Protein AF-A0A812UUH9-F1 (afdb_monomer_lite)

Sequence (596 aa):
MGIGDELKTPVPPRFMVLMADWCNVFAGITLVISFSLIAGAFTFKWFKMEGTAHTVMQVTMCLEGVLWAVAAGFLTKINMIVNNAGLAVGQTIICFGGIFFAISGLYDGVPGKIISLHYVLAPDSNALFADACPYYGITCFMVATSMGLQGVWPLPKNKIVSPFWAVACFFIGAWTIGVIGLWGPTLMDGFVRYEDFEAPTDLYKQRTFAWAWIHIFQVIGAIFLTAGGIIFGVLEGNQGLMDGIFPFGGPSGEVESDDDYDSSDVWEAPAAGYFFQGERIISAVLEELRNRSVFESVDLLVFGGCSAGGRGALYNLDRVCSGLPAALRCRGFLDAAWWVRDEGALEQGAKEGLQLWGPSESLAPCLASAGQHAAHLCLFGPHFAPYVRTPFLVHEEQFDYFMLSKRGVQRPVILWSPEAWQLARDLQGQVKSTLPILSGRRDAAAYSATCTQHCFAESELFWRVRVQRRGPGFQSWSLEQLARSWLQETSPGPDLAGGVLIDDCFDPNCSSGCPFEPSPRDLLLFACLLLALLACCILLLLRRRWLLGRCRRRFRPERSPAPQMLGTSFGEADGLPPHAINSSNIDRTSLDQQEW

pLDDT: mean 78.4, std 19.82, range [24.52, 97.81]

Foldseek 3Di:
DDDDDDDFLQQQPPVLLVLLLVLLLLLLVLLLLLLVLLLCCQVVVVDHCDDPSVLSNLVSQLSSLVSQLSNLVSQLVNCVSNVNNLLNVLSNLSNLLSVLSNLLSVVVAQLLLLQAVQCLVDNDPSHDSSVNSNLSSLVSQLVSLVSQQVVCVPPDPPDCLDSNNLSVLSNQLSCLCNCQVHVVSHVVCYNDDLVNDPHSPPSCPRSSSVPSVSSVSSSVSSVSSSVSSVSSVVVVVVVVVCVVPDPDDDPDRPPPPVQLLPAFDDDPDQLVPHARQSLVVLVVVLVVVCPDPVVVPAQEDEQADFDSSLLSCLLCQQVSQVPDDPRRAYEYERFQNADDDDPFDLLVCLVVCCVRRPHHPSLVVLCVVDDPVCSSVCSHCLSVNVVDDAAYEYEHELQAQVNLVRVVQHDDQQPQDPVSLVSSQVSSVRVVVRLCVQFQPLRYAYAYDQANYTDDPPHPQQVWWWAWDDDDDTDIDGNVLLVVCSRVVHQSDPPCNGRYGYHPDRDHQPTTRHDDRQYPVNVVVVVVVVVVVVVVVVVVVVVVVVVVVVVVVVPDDDDDDDDDDDDDDDDDDDDDDDDDDDDDDDDDDDDDDDDD

Secondary structure (DSSP, 8-state):
----------PPPHHHHHHHHHHHHHHHHHHHHHHHHHIIIIIS-SS-S-THHHHHHHHHHHHHHHHHHHHHHHHHHHHHHTT-HHHHHHHHHHHHHHHHHHHHHHTT--GGG--SHHHHHS--SSS-HHHHHHHHHHHHHHHHHHHHHHHHTTS--S-SSSHHHHHHHHHHHHHIIIIIIIIHHHHHTTT--GGGSSSTT-GGGSHHHH-TTHHHHHHHHHHHHHHHHHHHHHHHHHHHHHTTT------------S----S----SS-BTTB---HHHHHHHHHHHHHTSGGGGG-SEEEEEEETHHHHHHHHHHHHHHHTS-TTSEEEEEEES------SSHHHHHHHHHHHHH---GGGHHHHHHS-GGGGGGGGSHHHHGGG--S-EEEE--TT-HHHHHHTT--S-GGG--HHHHHHHHHHHHHHHHHGGGGTT-SSEEEEE---S-S--TTSTHHHH-EEEE-SSS-EEEEHHHHHHHHHHT--S-TT-TT-EEE----STT-SBT------HHHHHHHHHHHHHHHHHHHHHHHHHHHHHHHHHHH-PPP-PPPPP--------------------------------

Radius of gyration: 36.47 Å; chains: 1; bounding box: 110×67×113 Å

Structure (mmCIF, N/CA/C/O backbone):
data_AF-A0A812UUH9-F1
#
_entry.id   AF-A0A812UUH9-F1
#
loop_
_atom_site.group_PDB
_atom_site.id
_atom_site.type_symbol
_atom_site.label_atom_id
_atom_site.label_alt_id
_atom_site.label_comp_id
_atom_site.label_asym_id
_atom_site.label_entity_id
_atom_site.label_seq_id
_atom_site.pdbx_PDB_ins_code
_atom_site.Cartn_x
_atom_site.Cartn_y
_atom_site.Cartn_z
_atom_site.occupancy
_atom_site.B_iso_or_equiv
_atom_site.auth_seq_id
_atom_site.auth_comp_id
_atom_site.auth_asym_id
_atom_site.auth_atom_id
_atom_site.pdbx_PDB_model_num
ATOM 1 N N . MET A 1 1 ? -36.337 13.481 -7.224 1.00 36.19 1 MET A N 1
ATOM 2 C CA . MET A 1 1 ? -35.157 13.120 -8.038 1.00 36.19 1 MET A CA 1
ATOM 3 C C . MET A 1 1 ? -34.371 12.129 -7.205 1.00 36.19 1 MET A C 1
ATOM 5 O O . MET A 1 1 ? -34.094 12.459 -6.063 1.00 36.19 1 MET A O 1
ATOM 9 N N . GLY A 1 2 ? -34.200 10.901 -7.701 1.00 33.72 2 GLY A N 1
ATOM 10 C CA . GLY A 1 2 ? -33.701 9.761 -6.922 1.00 33.72 2 GLY A CA 1
ATOM 11 C C . GLY A 1 2 ? -32.280 9.977 -6.403 1.00 33.72 2 GLY A C 1
ATOM 12 O O . GLY A 1 2 ? -31.429 10.470 -7.139 1.00 33.72 2 GLY A O 1
ATOM 13 N N . ILE A 1 3 ? -32.075 9.634 -5.134 1.00 36.91 3 ILE A N 1
ATOM 14 C CA . ILE A 1 3 ? -30.812 9.693 -4.398 1.00 36.91 3 ILE A CA 1
ATOM 15 C C . ILE A 1 3 ? -30.376 8.247 -4.142 1.00 36.91 3 ILE A C 1
ATOM 17 O O . ILE A 1 3 ? -31.191 7.466 -3.659 1.00 36.91 3 ILE A O 1
ATOM 21 N N . GLY A 1 4 ? -29.104 7.948 -4.428 1.00 39.75 4 GLY A N 1
ATOM 22 C CA . GLY A 1 4 ? -28.317 6.965 -3.678 1.00 39.75 4 GLY A CA 1
ATOM 23 C C . GLY A 1 4 ? -28.230 5.545 -4.236 1.00 39.75 4 GLY A C 1
ATOM 24 O O . GLY A 1 4 ? -28.725 4.630 -3.598 1.00 39.75 4 GLY A O 1
ATOM 25 N N . ASP A 1 5 ? -27.535 5.349 -5.362 1.00 36.97 5 ASP A N 1
ATOM 26 C CA . ASP A 1 5 ? -26.812 4.087 -5.576 1.00 36.97 5 ASP A CA 1
ATOM 27 C C . ASP A 1 5 ? -25.438 4.234 -4.904 1.00 36.97 5 ASP A C 1
ATOM 29 O O . ASP A 1 5 ? -24.616 5.064 -5.307 1.00 36.97 5 ASP A O 1
ATOM 33 N N . GLU A 1 6 ? -25.221 3.465 -3.844 1.00 43.78 6 GLU A N 1
ATOM 34 C CA . GLU A 1 6 ? -23.972 3.364 -3.097 1.00 43.78 6 GLU A CA 1
ATOM 35 C C . GLU A 1 6 ? -22.823 2.883 -3.996 1.00 43.78 6 GLU A C 1
ATOM 37 O O . GLU A 1 6 ? -22.907 1.852 -4.675 1.00 43.78 6 GLU A O 1
ATOM 42 N N . LEU A 1 7 ? -21.730 3.646 -4.040 1.00 41.16 7 LEU A N 1
ATOM 43 C CA . LEU A 1 7 ? -20.604 3.375 -4.928 1.00 41.16 7 LEU A CA 1
ATOM 44 C C . LEU A 1 7 ? -19.703 2.292 -4.309 1.00 41.16 7 LEU A C 1
ATOM 46 O O . LEU A 1 7 ? -18.676 2.605 -3.715 1.00 41.16 7 LEU A O 1
ATOM 50 N N . LYS A 1 8 ? -20.083 1.013 -4.459 1.00 43.22 8 LYS A N 1
ATOM 51 C CA . LYS A 1 8 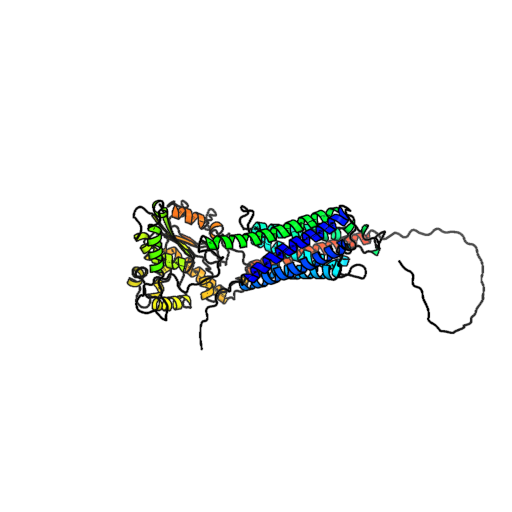? -19.226 -0.144 -4.127 1.00 43.22 8 LYS A CA 1
ATOM 52 C C . LYS A 1 8 ? -17.794 0.106 -4.596 1.00 43.22 8 LYS A C 1
ATOM 54 O O . LYS A 1 8 ? -17.592 0.407 -5.778 1.00 43.22 8 LYS A O 1
ATOM 59 N N . THR A 1 9 ? -16.813 -0.068 -3.705 1.00 47.31 9 THR A N 1
ATOM 60 C CA . THR A 1 9 ? -15.400 -0.013 -4.096 1.00 47.31 9 THR A CA 1
ATOM 61 C C . THR A 1 9 ? -15.182 -1.009 -5.237 1.00 47.31 9 THR A C 1
ATOM 63 O O . THR A 1 9 ? -15.476 -2.202 -5.099 1.00 47.31 9 THR A O 1
ATOM 66 N N . PRO A 1 10 ? -14.792 -0.541 -6.433 1.00 65.38 10 PRO A N 1
ATOM 67 C CA . PRO A 1 10 ? -14.793 -1.409 -7.591 1.00 65.38 10 PRO A CA 1
ATOM 68 C C . PRO A 1 10 ? -13.670 -2.433 -7.416 1.00 65.38 10 PRO A C 1
ATOM 70 O O . PRO A 1 10 ? -12.492 -2.095 -7.356 1.00 65.38 10 PRO A O 1
ATOM 73 N N . VAL A 1 11 ? -14.043 -3.706 -7.305 1.00 76.75 11 VAL A N 1
ATOM 74 C CA . VAL A 1 11 ? -13.085 -4.811 -7.261 1.00 76.75 11 VAL A CA 1
ATOM 75 C C . VAL A 1 11 ? -12.618 -5.075 -8.694 1.00 76.75 11 VAL A C 1
ATOM 77 O O . VAL A 1 11 ? -13.457 -5.262 -9.585 1.00 76.75 11 VAL A O 1
ATOM 80 N N . PRO A 1 12 ? -11.304 -5.081 -8.969 1.00 73.56 12 PRO A N 1
ATOM 81 C CA . PRO A 1 12 ? -10.810 -5.379 -10.302 1.00 73.56 12 PRO A CA 1
ATOM 82 C C . PRO A 1 12 ? -11.237 -6.799 -10.713 1.00 73.56 12 PRO A C 1
ATOM 84 O O . PRO A 1 12 ? -11.093 -7.741 -9.931 1.00 73.56 12 PRO A O 1
ATOM 87 N N . PRO A 1 13 ? -11.750 -6.992 -11.940 1.00 81.00 13 PRO A N 1
ATOM 88 C CA . PRO A 1 13 ? -12.108 -8.315 -12.428 1.00 81.00 13 PRO A CA 1
ATOM 89 C C . PRO A 1 13 ? -10.926 -9.286 -12.331 1.00 81.00 13 PRO A C 1
ATOM 91 O O . PRO A 1 13 ? -9.847 -9.007 -12.855 1.00 81.00 13 PRO A O 1
ATOM 94 N N . ARG A 1 14 ? -11.146 -10.464 -11.734 1.00 78.75 14 ARG A N 1
ATOM 95 C CA . ARG A 1 14 ? -10.110 -11.495 -11.530 1.00 78.75 14 ARG A CA 1
ATOM 96 C C . ARG A 1 14 ? -9.357 -11.859 -12.812 1.00 78.75 14 ARG A C 1
ATOM 98 O O . ARG A 1 14 ? -8.158 -12.110 -12.776 1.00 78.75 14 ARG A O 1
ATOM 105 N N . PHE A 1 15 ? -10.039 -11.847 -13.960 1.00 83.38 15 PHE A N 1
ATOM 106 C CA . PHE A 1 15 ? -9.393 -12.127 -15.242 1.00 83.38 15 PHE A CA 1
ATOM 107 C C . PHE A 1 15 ? -8.282 -11.115 -15.568 1.00 83.38 15 PHE A C 1
ATOM 109 O O . PHE A 1 15 ? -7.284 -11.502 -16.160 1.00 83.38 15 PHE A O 1
ATOM 116 N N . MET A 1 16 ? -8.430 -9.840 -15.187 1.00 81.25 16 MET A N 1
ATOM 117 C CA . MET A 1 16 ? -7.429 -8.807 -15.468 1.00 81.25 16 MET A CA 1
ATOM 118 C C . MET A 1 16 ? -6.161 -9.033 -14.653 1.00 81.25 16 MET A C 1
ATOM 120 O O . MET A 1 16 ? -5.066 -8.890 -15.190 1.00 81.25 16 MET A O 1
ATOM 124 N N . VAL A 1 17 ? -6.321 -9.405 -13.380 1.00 80.81 17 VAL A N 1
ATOM 125 C CA . VAL A 1 17 ? -5.208 -9.736 -12.479 1.00 80.81 17 VAL A CA 1
ATOM 126 C C . VAL A 1 17 ? -4.455 -10.947 -13.029 1.00 80.81 17 VAL A C 1
ATOM 128 O O . VAL A 1 17 ? -3.261 -10.864 -13.296 1.00 80.81 17 VAL A O 1
ATOM 131 N N . LEU A 1 18 ? -5.182 -12.021 -13.359 1.00 80.06 18 LEU A N 1
ATOM 132 C CA . LEU A 1 18 ? -4.592 -13.224 -13.950 1.00 80.06 18 LEU A CA 1
ATOM 133 C C . LEU A 1 18 ? -3.875 -12.934 -15.276 1.00 80.06 18 LEU A C 1
ATOM 135 O O . LEU A 1 18 ? -2.783 -13.445 -15.506 1.00 80.06 18 LEU A O 1
ATOM 139 N N . MET A 1 19 ? -4.464 -12.122 -16.159 1.00 82.44 19 MET A N 1
ATOM 140 C CA . MET A 1 19 ? -3.816 -11.750 -17.421 1.00 82.44 19 MET A CA 1
ATOM 141 C C . MET A 1 19 ? -2.539 -10.949 -17.198 1.00 82.44 19 MET A C 1
ATOM 143 O O . MET A 1 19 ? -1.549 -11.223 -17.873 1.00 82.44 19 MET A O 1
ATOM 147 N N . ALA A 1 20 ? -2.532 -10.012 -16.250 1.00 85.62 20 ALA A N 1
ATOM 148 C CA . ALA A 1 20 ? -1.326 -9.278 -15.899 1.00 85.62 20 ALA A CA 1
ATOM 149 C C . ALA A 1 20 ? -0.206 -10.207 -15.411 1.00 85.62 20 ALA A C 1
ATOM 151 O O . ALA A 1 20 ? 0.911 -10.143 -15.927 1.00 85.62 20 ALA A O 1
ATOM 152 N N . ASP A 1 21 ? -0.509 -11.106 -14.477 1.00 86.38 21 ASP A N 1
ATOM 153 C CA . ASP A 1 21 ? 0.489 -11.994 -13.878 1.00 86.38 21 ASP A CA 1
ATOM 154 C C . ASP A 1 21 ? 1.069 -12.978 -14.893 1.00 86.38 21 ASP A C 1
ATOM 156 O O . ASP A 1 21 ? 2.290 -13.093 -15.029 1.00 86.38 21 ASP A O 1
ATOM 160 N N . TRP A 1 22 ? 0.210 -13.642 -15.672 1.00 85.88 22 TRP A N 1
ATOM 161 C CA . TRP A 1 22 ? 0.665 -14.575 -16.701 1.00 85.88 22 TRP A CA 1
ATOM 162 C C . TRP A 1 22 ? 1.469 -13.871 -17.791 1.00 85.88 22 TRP A C 1
ATOM 164 O O . TRP A 1 22 ? 2.508 -14.386 -18.203 1.00 85.88 22 TRP A O 1
ATOM 174 N N . CYS A 1 23 ? 1.044 -12.682 -18.228 1.00 88.06 23 CYS A N 1
ATOM 175 C CA . CYS A 1 23 ? 1.803 -11.920 -19.216 1.00 88.06 23 CYS A CA 1
ATOM 176 C C . CYS A 1 23 ? 3.183 -11.512 -18.679 1.00 88.06 23 CYS A C 1
ATOM 178 O O . CYS A 1 23 ? 4.159 -11.664 -19.406 1.00 88.06 23 CYS A O 1
ATOM 180 N N . ASN A 1 24 ? 3.304 -11.094 -17.412 1.00 90.25 24 ASN A N 1
ATOM 181 C CA . ASN A 1 24 ? 4.601 -10.790 -16.790 1.00 90.25 24 ASN A CA 1
ATOM 182 C C . ASN A 1 24 ? 5.532 -12.015 -16.749 1.00 90.25 24 ASN A C 1
ATOM 184 O O . ASN A 1 24 ? 6.719 -11.909 -17.063 1.00 90.25 24 ASN A O 1
ATOM 188 N N . VAL A 1 25 ? 5.003 -13.188 -16.382 1.00 90.81 25 VAL A N 1
ATOM 189 C CA . VAL A 1 25 ? 5.778 -14.441 -16.344 1.00 90.81 25 VAL A CA 1
ATOM 190 C C . VAL A 1 25 ? 6.250 -14.832 -17.742 1.00 90.81 25 VAL A C 1
ATOM 192 O O . VAL A 1 25 ? 7.438 -15.096 -17.940 1.00 90.81 25 VAL A O 1
ATOM 195 N N . PHE A 1 26 ? 5.345 -14.846 -18.723 1.00 90.50 26 PHE A N 1
ATOM 196 C CA . PHE A 1 26 ? 5.699 -15.207 -20.093 1.00 90.50 26 PHE A CA 1
ATOM 197 C C . PHE A 1 26 ? 6.666 -14.203 -20.719 1.00 90.50 26 PHE A C 1
ATOM 199 O O . PHE A 1 26 ? 7.601 -14.641 -21.384 1.00 90.50 26 PHE A O 1
ATOM 206 N N . ALA A 1 27 ? 6.508 -12.903 -20.447 1.00 93.00 27 ALA A N 1
ATOM 207 C CA . ALA A 1 27 ? 7.433 -11.871 -20.904 1.00 93.00 27 ALA A CA 1
ATOM 208 C C . ALA A 1 27 ? 8.857 -12.127 -20.386 1.00 93.00 27 ALA A C 1
ATOM 210 O O . ALA A 1 27 ? 9.817 -12.118 -21.158 1.00 93.00 27 ALA A O 1
ATOM 211 N N . GLY A 1 28 ? 8.992 -12.446 -19.094 1.00 92.62 28 GLY A N 1
ATOM 212 C CA . GLY A 1 28 ? 10.273 -12.831 -18.502 1.00 92.62 28 GLY A CA 1
ATOM 213 C C . GLY A 1 28 ? 10.890 -14.061 -19.176 1.00 92.62 28 GLY A C 1
ATOM 214 O O . GLY A 1 28 ? 12.058 -14.033 -19.563 1.00 92.62 28 GLY A O 1
ATOM 215 N N . ILE A 1 29 ? 10.103 -15.120 -19.394 1.00 93.00 29 ILE A N 1
ATOM 216 C CA . ILE A 1 29 ? 10.577 -16.349 -20.054 1.00 93.00 29 ILE A CA 1
ATOM 217 C C . ILE A 1 29 ? 11.065 -16.058 -21.478 1.00 93.00 29 ILE A C 1
ATOM 219 O O . ILE A 1 29 ? 12.148 -16.508 -21.861 1.00 93.00 29 ILE A O 1
ATOM 223 N N . THR A 1 30 ? 10.299 -15.297 -22.264 1.00 93.81 30 THR A N 1
ATOM 224 C CA . THR A 1 30 ? 10.694 -14.928 -23.629 1.00 93.81 30 THR A CA 1
ATOM 225 C C . THR A 1 30 ? 11.969 -14.092 -23.639 1.00 93.81 30 THR A C 1
ATOM 227 O O . THR A 1 30 ? 12.842 -14.351 -24.466 1.00 93.81 30 THR A O 1
ATOM 230 N N . LEU A 1 31 ? 12.141 -13.185 -22.672 1.00 95.50 31 LEU A N 1
ATOM 231 C CA . LEU A 1 31 ? 13.362 -12.395 -22.534 1.00 95.50 31 LEU A CA 1
ATOM 232 C C . LEU A 1 31 ? 14.582 -13.268 -22.218 1.00 95.50 31 LEU A C 1
ATOM 234 O O . LEU A 1 31 ? 15.652 -13.095 -22.806 1.00 95.50 31 LEU A O 1
ATOM 238 N N . VAL A 1 32 ? 14.427 -14.231 -21.300 1.00 97.19 32 VAL A N 1
ATOM 239 C CA . VAL A 1 32 ? 15.493 -15.182 -20.948 1.00 97.19 32 VAL A CA 1
ATOM 240 C C . VAL A 1 32 ? 15.930 -15.966 -22.181 1.00 97.19 32 VAL A C 1
ATOM 242 O O . VAL A 1 32 ? 17.132 -16.129 -22.391 1.00 97.19 32 VAL A O 1
ATOM 245 N N . ILE A 1 33 ? 14.989 -16.411 -23.020 1.00 94.06 33 ILE A N 1
ATOM 246 C CA . ILE A 1 33 ? 15.302 -17.102 -24.279 1.00 94.06 33 ILE A CA 1
ATOM 247 C C . ILE A 1 33 ? 16.088 -16.172 -25.212 1.00 94.06 33 ILE A C 1
ATOM 249 O O . ILE A 1 33 ? 17.176 -16.547 -25.655 1.00 94.06 33 ILE A O 1
ATOM 253 N N . SER A 1 34 ? 15.597 -14.951 -25.456 1.00 94.00 34 SER A N 1
ATOM 254 C CA . SER A 1 34 ? 16.250 -13.974 -26.337 1.00 94.00 34 SER A CA 1
ATOM 255 C C . SER A 1 34 ? 17.689 -13.680 -25.910 1.00 94.00 34 SER A C 1
ATOM 257 O O . SER A 1 34 ? 18.620 -13.792 -26.710 1.00 94.00 34 SER A O 1
ATOM 259 N N . PHE A 1 35 ? 17.906 -13.350 -24.633 1.00 95.44 35 PHE A N 1
ATOM 260 C CA . PHE A 1 35 ? 19.244 -13.040 -24.133 1.00 95.44 35 PHE A CA 1
ATOM 261 C C . PHE A 1 35 ? 20.148 -14.263 -24.036 1.00 95.44 35 PHE A C 1
ATOM 263 O O . PHE A 1 35 ? 21.354 -14.129 -24.234 1.00 95.44 35 PHE A O 1
ATOM 270 N N . SER A 1 36 ? 19.601 -15.458 -23.804 1.00 96.00 36 SER A N 1
ATOM 271 C CA . SER A 1 36 ? 20.396 -16.690 -23.846 1.00 96.00 36 SER A CA 1
ATOM 272 C C . SER A 1 36 ? 20.896 -16.972 -25.259 1.00 96.00 36 SER A C 1
ATOM 274 O O . SER A 1 36 ? 22.042 -17.386 -25.425 1.00 96.00 36 SER A O 1
ATOM 276 N N . LEU A 1 37 ? 20.080 -16.698 -26.284 1.00 94.19 37 LEU A N 1
ATOM 277 C CA . LEU A 1 37 ? 20.512 -16.813 -27.675 1.00 94.19 37 LEU A CA 1
ATOM 278 C C . LEU A 1 37 ? 21.611 -15.797 -28.002 1.00 94.19 37 LEU A C 1
ATOM 280 O O . LEU A 1 37 ? 22.623 -16.158 -28.604 1.00 94.19 37 LEU A O 1
ATOM 284 N N . ILE A 1 38 ? 21.448 -14.548 -27.558 1.00 91.38 38 ILE A N 1
ATOM 285 C CA . ILE A 1 38 ? 22.451 -13.486 -27.730 1.00 91.38 38 ILE A CA 1
ATOM 286 C C . ILE A 1 38 ? 23.765 -13.867 -27.032 1.00 91.38 38 ILE A C 1
ATOM 288 O O . ILE A 1 38 ? 24.822 -13.836 -27.659 1.00 91.38 38 ILE A O 1
ATOM 292 N N . ALA A 1 39 ? 23.721 -14.306 -25.774 1.00 93.50 39 ALA A N 1
ATOM 293 C CA . ALA A 1 39 ? 24.910 -14.751 -25.050 1.00 93.50 39 ALA A CA 1
ATOM 294 C C . ALA A 1 39 ? 25.561 -15.982 -25.710 1.00 93.50 39 ALA A C 1
ATOM 296 O O . ALA A 1 39 ? 26.781 -16.040 -25.867 1.00 93.50 39 ALA A O 1
ATOM 297 N N . GLY A 1 40 ? 24.759 -16.951 -26.158 1.00 93.25 40 GLY A N 1
ATOM 298 C CA . GLY A 1 40 ? 25.234 -18.125 -26.892 1.00 93.25 40 GLY A CA 1
ATOM 299 C C . GLY A 1 40 ? 25.998 -17.752 -28.163 1.00 93.25 40 GLY A C 1
ATOM 300 O O . GLY A 1 40 ? 27.084 -18.282 -28.402 1.00 93.25 40 GLY A O 1
ATOM 301 N N . ALA A 1 41 ? 25.474 -16.803 -28.941 1.00 90.06 41 ALA A N 1
ATOM 302 C CA . ALA A 1 41 ? 26.087 -16.371 -30.191 1.00 90.06 41 ALA A CA 1
ATOM 303 C C . ALA A 1 41 ? 27.324 -15.484 -29.984 1.00 90.06 41 ALA A C 1
ATOM 305 O O . ALA A 1 41 ? 28.379 -15.742 -30.562 1.00 90.06 41 ALA A O 1
ATOM 306 N N . PHE A 1 42 ? 27.216 -14.446 -29.152 1.00 87.94 42 PHE A N 1
ATOM 307 C CA . PHE A 1 42 ? 28.249 -13.413 -29.048 1.00 87.94 42 PHE A CA 1
ATOM 308 C C . PHE A 1 42 ? 29.267 -13.691 -27.936 1.00 87.94 42 PHE A C 1
ATOM 310 O O . PHE A 1 42 ? 30.463 -13.479 -28.141 1.00 87.94 42 PHE A O 1
ATOM 317 N N . THR A 1 43 ? 28.837 -14.209 -26.780 1.00 90.69 43 THR A N 1
ATOM 318 C CA . THR A 1 43 ? 29.729 -14.509 -25.644 1.00 90.69 43 THR A CA 1
ATOM 319 C C . THR A 1 43 ? 30.427 -15.843 -25.810 1.00 90.69 43 THR A C 1
ATOM 321 O O . THR A 1 43 ? 31.653 -15.921 -25.737 1.00 90.69 43 THR A O 1
ATOM 324 N N . PHE A 1 44 ? 29.648 -16.900 -26.025 1.00 92.31 44 PHE A N 1
ATOM 325 C CA . PHE A 1 44 ? 30.170 -18.262 -26.024 1.00 92.31 44 PHE A CA 1
ATOM 326 C C . PHE A 1 44 ? 30.516 -18.781 -27.419 1.00 92.31 44 PHE A C 1
ATOM 328 O O . PHE A 1 44 ? 31.188 -19.806 -27.533 1.00 92.31 44 PHE A O 1
ATOM 335 N N . LYS A 1 45 ? 30.094 -18.067 -28.472 1.00 91.38 45 LYS A N 1
ATOM 336 C CA . LYS A 1 45 ? 30.316 -18.430 -29.879 1.00 91.38 45 LYS A CA 1
ATOM 337 C C . LYS A 1 45 ? 29.849 -19.852 -30.205 1.00 91.38 45 LYS A C 1
ATOM 339 O O . LYS A 1 45 ? 30.469 -20.545 -31.007 1.00 91.38 45 LYS A O 1
ATOM 344 N N . TRP A 1 46 ? 28.763 -20.293 -29.572 1.00 94.38 46 TRP A N 1
ATOM 345 C CA . TRP A 1 46 ? 28.181 -21.620 -29.788 1.00 94.38 46 TRP A CA 1
ATOM 346 C C . TRP A 1 46 ? 27.577 -21.765 -31.186 1.00 94.38 46 TRP A C 1
ATOM 348 O O . TRP A 1 46 ? 27.598 -22.852 -31.756 1.00 94.38 46 TRP A O 1
ATOM 358 N N . PHE A 1 47 ? 27.049 -20.675 -31.741 1.00 93.31 47 PHE A N 1
ATOM 359 C CA . PHE A 1 47 ? 26.454 -20.614 -33.074 1.00 93.31 47 PHE A CA 1
ATOM 360 C C . PHE A 1 47 ? 26.527 -19.183 -33.624 1.00 93.31 47 PHE A C 1
ATOM 362 O O . PHE A 1 47 ? 26.814 -18.238 -32.890 1.00 93.31 47 PHE A O 1
ATOM 369 N N . LYS A 1 48 ? 26.272 -19.014 -34.924 1.00 89.75 48 LYS A N 1
ATOM 370 C CA . LYS A 1 48 ? 26.142 -17.691 -35.551 1.00 89.75 48 LYS A CA 1
ATOM 371 C C . LYS A 1 48 ? 24.708 -17.185 -35.423 1.00 89.75 48 LYS A C 1
ATOM 373 O O . LYS A 1 48 ? 23.774 -17.974 -35.555 1.00 89.75 48 LYS A O 1
ATOM 378 N N . MET A 1 49 ? 24.534 -15.883 -35.197 1.00 87.88 49 MET A N 1
ATOM 379 C CA . MET A 1 49 ? 23.214 -15.249 -35.101 1.00 87.88 49 MET A CA 1
ATOM 380 C C . MET A 1 49 ? 22.610 -15.018 -36.497 1.00 87.88 49 MET A C 1
ATOM 382 O O . MET A 1 49 ? 22.475 -13.890 -36.953 1.00 87.88 49 MET A O 1
ATOM 386 N N . GLU A 1 50 ? 22.287 -16.107 -37.193 1.00 88.50 50 GLU A N 1
ATOM 387 C CA . GLU A 1 50 ? 21.752 -16.111 -38.559 1.00 88.50 50 GLU A CA 1
ATOM 388 C C . GLU A 1 50 ? 20.606 -17.133 -38.679 1.00 88.50 50 GLU A C 1
ATOM 390 O O . GLU A 1 50 ? 20.474 -18.051 -37.861 1.00 88.50 50 GLU A O 1
ATOM 395 N N . GLY A 1 51 ? 19.762 -16.980 -39.704 1.00 92.50 51 GLY A N 1
ATOM 396 C CA . GLY A 1 51 ? 18.667 -17.910 -39.998 1.00 92.50 51 GLY A CA 1
ATOM 397 C C . GLY A 1 51 ? 17.714 -18.107 -38.814 1.00 92.50 51 GLY A C 1
ATOM 398 O O . GLY A 1 51 ? 17.238 -17.142 -38.220 1.00 92.50 51 GLY A O 1
ATOM 399 N N . THR A 1 52 ? 17.454 -19.365 -38.447 1.00 90.12 52 THR A N 1
ATOM 400 C CA . THR A 1 52 ? 16.487 -19.724 -37.397 1.00 90.12 52 THR A CA 1
ATOM 401 C C . THR A 1 52 ? 16.801 -19.087 -36.044 1.00 90.12 52 THR A C 1
ATOM 403 O O . THR A 1 52 ? 15.880 -18.656 -35.359 1.00 90.12 52 THR A O 1
ATOM 406 N N . ALA A 1 53 ? 18.076 -18.997 -35.647 1.00 88.38 53 ALA A N 1
ATOM 407 C CA . ALA A 1 53 ? 18.446 -18.421 -34.350 1.00 88.38 53 ALA A CA 1
ATOM 408 C C . ALA A 1 53 ? 18.087 -16.929 -34.273 1.00 88.38 53 ALA A C 1
ATOM 410 O O . ALA A 1 53 ? 17.530 -16.479 -33.272 1.00 88.38 53 ALA A O 1
ATOM 411 N N . HIS A 1 54 ? 18.341 -16.197 -35.361 1.00 87.44 54 HIS A N 1
ATOM 412 C CA . HIS A 1 54 ? 17.966 -14.793 -35.497 1.00 87.44 54 HIS A CA 1
ATOM 413 C C . HIS A 1 54 ? 16.446 -14.614 -35.457 1.00 87.44 54 HIS A C 1
ATOM 415 O O . HIS A 1 54 ? 15.939 -13.821 -34.670 1.00 87.44 54 HIS A O 1
ATOM 421 N N . THR A 1 55 ? 15.705 -15.408 -36.240 1.00 88.62 55 THR A N 1
ATOM 422 C CA . THR A 1 55 ? 14.236 -15.349 -36.266 1.00 88.62 55 THR A CA 1
ATOM 423 C C . THR A 1 55 ? 13.626 -15.647 -34.900 1.00 88.62 55 THR A C 1
ATOM 425 O O . THR A 1 55 ? 12.710 -14.946 -34.480 1.00 88.62 55 THR A O 1
ATOM 428 N N . VAL A 1 56 ? 14.129 -16.658 -34.182 1.00 88.75 56 VAL A N 1
ATOM 429 C CA . VAL A 1 56 ? 13.635 -16.979 -32.836 1.00 88.75 56 VAL A CA 1
ATOM 430 C C . VAL A 1 56 ? 13.893 -15.814 -31.889 1.00 88.75 56 VAL A C 1
ATOM 432 O O . VAL A 1 56 ? 12.953 -15.384 -31.233 1.00 88.75 56 VAL A O 1
ATOM 435 N N . MET A 1 57 ? 15.114 -15.269 -31.867 1.00 91.56 57 MET A N 1
ATOM 436 C CA . MET A 1 57 ? 15.467 -14.118 -31.031 1.00 91.56 57 MET A CA 1
ATOM 437 C C . MET A 1 57 ? 14.577 -12.902 -31.323 1.00 91.56 57 MET A C 1
ATOM 439 O O . MET A 1 57 ? 14.052 -12.287 -30.397 1.00 91.56 57 MET A O 1
ATOM 443 N N . GLN A 1 58 ? 14.342 -12.596 -32.600 1.00 88.69 58 GLN A N 1
ATOM 444 C CA . GLN A 1 58 ? 13.493 -11.484 -33.018 1.00 88.69 58 GLN A CA 1
ATOM 445 C C . GLN A 1 58 ? 12.037 -11.674 -32.565 1.00 88.69 58 GLN A C 1
ATOM 447 O O . GLN A 1 58 ? 11.427 -10.762 -32.002 1.00 88.69 58 GLN A O 1
ATOM 452 N N . VAL A 1 59 ? 11.480 -12.873 -32.771 1.00 87.06 59 VAL A N 1
ATOM 453 C CA . VAL A 1 59 ? 10.111 -13.206 -32.356 1.00 87.06 59 VAL A CA 1
ATOM 454 C C . VAL A 1 59 ? 9.976 -13.143 -30.838 1.00 87.06 59 VAL A C 1
ATOM 456 O O . VAL A 1 59 ? 9.001 -12.577 -30.349 1.00 87.06 59 VAL A O 1
ATOM 459 N N . THR A 1 60 ? 10.935 -13.680 -30.081 1.00 89.31 60 THR A N 1
ATOM 460 C CA . THR A 1 60 ? 10.874 -13.668 -28.615 1.00 89.31 60 THR A CA 1
ATOM 461 C C . THR A 1 60 ? 11.054 -12.263 -28.041 1.00 89.31 60 THR A C 1
ATOM 463 O O . THR A 1 60 ? 10.339 -11.924 -27.103 1.00 89.31 60 THR A O 1
ATOM 466 N N . MET A 1 61 ? 11.901 -11.415 -28.637 1.00 89.19 61 MET A N 1
ATOM 467 C CA . MET A 1 61 ? 12.023 -9.992 -28.275 1.00 89.19 61 MET A CA 1
ATOM 468 C C . MET A 1 61 ? 10.737 -9.204 -28.561 1.00 89.19 61 MET A C 1
ATOM 470 O O . MET A 1 61 ? 10.282 -8.414 -27.735 1.00 89.19 61 MET A O 1
ATOM 474 N N . CYS A 1 62 ? 10.111 -9.434 -29.720 1.00 91.50 62 CYS A N 1
ATOM 475 C CA . CYS A 1 62 ? 8.833 -8.807 -30.051 1.00 91.50 62 CYS A CA 1
ATOM 476 C C . CYS A 1 62 ? 7.724 -9.250 -29.086 1.00 91.50 62 CYS A C 1
ATOM 478 O O . CYS A 1 62 ? 6.967 -8.421 -28.577 1.00 91.50 62 CYS A O 1
ATOM 480 N N . LEU A 1 63 ? 7.615 -10.562 -28.858 1.00 88.88 63 LEU A N 1
ATOM 481 C CA . LEU A 1 63 ? 6.579 -11.160 -28.023 1.00 88.88 63 LEU A CA 1
ATOM 482 C C . LEU A 1 63 ? 6.685 -10.674 -26.579 1.00 88.88 63 LEU A C 1
ATOM 484 O O . LEU A 1 63 ? 5.676 -10.300 -25.989 1.00 88.88 63 LEU A O 1
ATOM 488 N N . GLU A 1 64 ? 7.898 -10.611 -26.041 1.00 94.12 64 GLU A N 1
ATOM 489 C CA . GLU A 1 64 ? 8.153 -10.032 -24.730 1.00 94.12 64 GLU A CA 1
ATOM 490 C C . GLU A 1 64 ? 7.606 -8.604 -24.616 1.00 94.12 64 GLU A C 1
ATOM 492 O O . GLU A 1 64 ? 6.878 -8.302 -23.671 1.00 94.12 64 GLU A O 1
ATOM 497 N N . GLY A 1 65 ? 7.964 -7.717 -25.552 1.00 91.50 65 GLY A N 1
ATOM 498 C CA . GLY A 1 65 ? 7.545 -6.317 -25.492 1.00 91.50 65 GLY A CA 1
ATOM 499 C C . GLY A 1 65 ? 6.023 -6.173 -25.487 1.00 91.50 65 GLY A C 1
ATOM 500 O O . GLY A 1 65 ? 5.464 -5.408 -24.697 1.00 91.50 65 GLY A O 1
ATOM 501 N N . VAL A 1 66 ? 5.340 -6.978 -26.308 1.00 92.00 66 VAL A N 1
ATOM 502 C CA . VAL A 1 66 ? 3.872 -7.047 -26.332 1.00 92.00 66 VAL A CA 1
ATOM 503 C C . VAL A 1 66 ? 3.322 -7.544 -24.996 1.00 92.00 66 VAL A C 1
ATOM 505 O O . VAL A 1 66 ? 2.407 -6.926 -24.454 1.00 92.00 66 VAL A O 1
ATOM 508 N N . LEU A 1 67 ? 3.876 -8.624 -24.441 1.00 92.88 67 LEU A N 1
ATOM 509 C CA . LEU A 1 67 ? 3.420 -9.194 -23.173 1.00 92.88 67 LEU A CA 1
ATOM 510 C C . LEU A 1 67 ? 3.604 -8.212 -22.009 1.00 92.88 67 LEU A C 1
ATOM 512 O O . LEU A 1 67 ? 2.674 -8.033 -21.224 1.00 92.88 67 LEU A O 1
ATOM 516 N N . TRP A 1 68 ? 4.735 -7.504 -21.939 1.00 95.19 68 TRP A N 1
ATOM 517 C CA . TRP A 1 68 ? 4.951 -6.439 -20.957 1.00 95.19 68 TRP A CA 1
ATOM 518 C C . TRP A 1 68 ? 3.956 -5.291 -21.105 1.00 95.19 68 TRP A C 1
ATOM 520 O O . TRP A 1 68 ? 3.413 -4.819 -20.107 1.00 95.19 68 TRP A O 1
ATOM 530 N N . ALA A 1 69 ? 3.692 -4.849 -22.338 1.00 93.94 69 ALA A N 1
ATOM 531 C CA . ALA A 1 69 ? 2.734 -3.780 -22.599 1.00 93.94 69 ALA A CA 1
ATOM 532 C C . ALA A 1 69 ? 1.313 -4.175 -22.171 1.00 93.94 69 ALA A C 1
ATOM 534 O O . ALA A 1 69 ? 0.620 -3.403 -21.507 1.00 93.94 69 ALA A O 1
ATOM 535 N N . VAL A 1 70 ? 0.893 -5.400 -22.500 1.00 90.88 70 VAL A N 1
ATOM 536 C CA . VAL A 1 70 ? -0.416 -5.941 -22.115 1.00 90.88 70 VAL A CA 1
ATOM 537 C C . VAL A 1 70 ? -0.524 -6.078 -20.598 1.00 90.88 70 VAL A C 1
ATOM 539 O O . VAL A 1 70 ? -1.499 -5.597 -20.015 1.00 90.88 70 VAL A O 1
ATOM 542 N N . ALA A 1 71 ? 0.479 -6.675 -19.948 1.00 91.06 71 ALA A N 1
ATOM 543 C CA . ALA A 1 71 ? 0.485 -6.859 -18.501 1.00 91.06 71 ALA A CA 1
ATOM 544 C C . ALA A 1 71 ? 0.367 -5.521 -17.766 1.00 91.06 71 ALA A C 1
ATOM 546 O O . ALA A 1 71 ? -0.508 -5.327 -16.921 1.00 91.06 71 ALA A O 1
ATOM 547 N N . ALA A 1 72 ? 1.212 -4.569 -18.150 1.00 92.62 72 ALA A N 1
ATOM 548 C CA . ALA A 1 72 ? 1.251 -3.247 -17.559 1.00 92.62 72 ALA A CA 1
ATOM 549 C C . ALA A 1 72 ? -0.024 -2.440 -17.851 1.00 92.62 72 ALA A C 1
ATOM 551 O O . ALA A 1 72 ? -0.509 -1.732 -16.975 1.00 92.62 72 ALA A O 1
ATOM 552 N N . GLY A 1 73 ? -0.629 -2.591 -19.034 1.00 91.38 73 GLY A N 1
ATOM 553 C CA . GLY A 1 73 ? -1.924 -1.988 -19.360 1.00 91.38 73 GLY A CA 1
ATOM 554 C C . GLY A 1 73 ? -3.056 -2.481 -18.451 1.00 91.38 73 GLY A C 1
ATOM 555 O O . GLY A 1 73 ? -3.832 -1.670 -17.933 1.00 91.38 73 GLY A O 1
ATOM 556 N N . PHE A 1 74 ? -3.120 -3.793 -18.191 1.00 89.56 74 PHE A N 1
ATOM 557 C CA . PHE A 1 74 ? -4.058 -4.349 -17.214 1.00 89.56 74 PHE A CA 1
ATOM 558 C C . PHE A 1 74 ? -3.770 -3.835 -15.803 1.00 89.56 74 PHE A C 1
ATOM 560 O O . PHE A 1 74 ? -4.695 -3.364 -15.141 1.00 89.56 74 PHE A O 1
ATOM 567 N N . LEU A 1 75 ? -2.507 -3.840 -15.363 1.00 89.25 75 LEU A N 1
ATOM 568 C CA . LEU A 1 75 ? -2.120 -3.334 -14.043 1.00 89.25 75 LEU A CA 1
ATOM 569 C C . LEU A 1 75 ? -2.411 -1.841 -13.878 1.00 89.25 75 LEU A C 1
ATOM 571 O O . LEU A 1 75 ? -2.841 -1.430 -12.804 1.00 89.25 75 LEU A O 1
ATOM 575 N N . THR A 1 76 ? -2.251 -1.019 -14.914 1.00 90.06 76 THR A N 1
ATOM 576 C CA . THR A 1 76 ? -2.673 0.387 -14.887 1.00 90.06 76 THR A CA 1
ATOM 577 C C . THR A 1 76 ? -4.165 0.487 -14.617 1.00 90.06 76 THR A C 1
ATOM 579 O O . THR A 1 76 ? -4.573 1.204 -13.706 1.00 90.06 76 THR A O 1
ATOM 582 N N . LYS A 1 77 ? -4.993 -0.254 -15.364 1.00 85.75 77 LYS A N 1
ATOM 583 C CA . LYS A 1 77 ? -6.447 -0.210 -15.180 1.00 85.75 77 LYS A CA 1
ATOM 584 C C . LYS A 1 77 ? -6.863 -0.742 -13.809 1.00 85.75 77 LYS A C 1
ATOM 586 O O . LYS A 1 77 ? -7.742 -0.147 -13.195 1.00 85.75 77 LYS A O 1
ATOM 591 N N . ILE A 1 78 ? -6.219 -1.801 -13.318 1.00 84.88 78 ILE A N 1
ATOM 592 C CA . ILE A 1 78 ? -6.410 -2.327 -11.958 1.00 84.88 78 ILE A CA 1
ATOM 593 C C . ILE A 1 78 ? -6.095 -1.240 -10.928 1.00 84.88 78 ILE A C 1
ATOM 595 O O . ILE A 1 78 ? -6.928 -0.949 -10.079 1.00 84.88 78 ILE A O 1
ATOM 599 N N . ASN A 1 79 ? -4.944 -0.575 -11.046 1.00 84.00 79 ASN A N 1
ATOM 600 C CA . ASN A 1 79 ? -4.551 0.494 -10.130 1.00 84.00 79 ASN A CA 1
ATOM 601 C C . ASN A 1 79 ? -5.474 1.719 -10.209 1.00 84.00 79 ASN A C 1
ATOM 603 O O . ASN A 1 79 ? -5.721 2.354 -9.192 1.00 84.00 79 ASN A O 1
ATOM 607 N N . MET A 1 80 ? -6.035 2.033 -11.380 1.00 82.81 80 MET A N 1
ATOM 608 C CA . MET A 1 80 ? -7.072 3.064 -11.508 1.00 82.81 80 MET A CA 1
ATOM 609 C C . MET A 1 80 ? -8.379 2.659 -10.824 1.00 82.81 80 MET A C 1
ATOM 611 O O . MET A 1 80 ? -9.025 3.505 -10.219 1.00 82.81 80 MET A O 1
ATOM 615 N N . ILE A 1 81 ? -8.770 1.386 -10.930 1.00 79.06 81 ILE A N 1
ATOM 616 C CA . ILE A 1 81 ? -9.959 0.836 -10.271 1.00 79.06 81 ILE A CA 1
ATOM 617 C C . ILE A 1 81 ? -9.813 0.963 -8.746 1.00 79.06 81 ILE A C 1
ATOM 619 O O . ILE A 1 81 ? -10.708 1.485 -8.094 1.00 79.06 81 ILE A O 1
ATOM 623 N N . VAL A 1 82 ? -8.654 0.607 -8.187 1.00 78.81 82 VAL A N 1
ATOM 624 C CA . VAL A 1 82 ? -8.392 0.720 -6.738 1.00 78.81 82 VAL A CA 1
ATOM 625 C C . VAL A 1 82 ? -7.927 2.118 -6.292 1.00 78.81 82 VAL A C 1
ATOM 627 O O . VAL A 1 82 ? -7.374 2.267 -5.207 1.00 78.81 82 VAL A O 1
ATOM 630 N N . ASN A 1 83 ? -8.102 3.150 -7.127 1.00 80.31 83 ASN A N 1
ATOM 631 C CA . ASN A 1 83 ? -7.707 4.539 -6.848 1.00 80.31 83 ASN A CA 1
ATOM 632 C C . ASN A 1 83 ? -6.228 4.740 -6.439 1.00 80.31 83 ASN A C 1
ATOM 634 O O . ASN A 1 83 ? -5.874 5.711 -5.769 1.00 80.31 83 ASN A O 1
ATOM 638 N N . ASN A 1 84 ? -5.321 3.872 -6.895 1.00 78.12 84 ASN A N 1
ATOM 639 C CA . ASN A 1 84 ? -3.883 3.983 -6.662 1.00 78.12 84 ASN A CA 1
ATOM 640 C C . ASN A 1 84 ? -3.178 4.675 -7.840 1.00 78.12 84 ASN A C 1
ATOM 642 O O . ASN A 1 84 ? -2.557 4.043 -8.699 1.00 78.12 84 ASN A O 1
ATOM 646 N N . ALA A 1 85 ? -3.261 6.006 -7.875 1.00 81.56 85 ALA A N 1
ATOM 647 C CA . ALA A 1 85 ? -2.693 6.810 -8.958 1.00 81.56 85 ALA A CA 1
ATOM 648 C C . ALA A 1 85 ? -1.169 6.635 -9.114 1.00 81.56 85 ALA A C 1
ATOM 650 O O . ALA A 1 85 ? -0.666 6.586 -10.236 1.00 81.56 85 ALA A O 1
ATOM 651 N N . GLY A 1 86 ? -0.429 6.504 -8.007 1.00 77.75 86 GLY A N 1
ATOM 652 C CA . GLY A 1 86 ? 1.030 6.357 -8.035 1.00 77.75 86 GLY A CA 1
ATOM 653 C C . GLY A 1 86 ? 1.476 5.076 -8.742 1.00 77.75 86 GLY A C 1
ATOM 654 O O . GLY A 1 86 ? 2.327 5.120 -9.635 1.00 77.75 86 GLY A O 1
ATOM 655 N N . LEU A 1 87 ? 0.856 3.943 -8.400 1.00 80.56 87 LEU A N 1
ATOM 656 C CA . LEU A 1 87 ? 1.125 2.678 -9.081 1.00 80.56 87 LEU A CA 1
ATOM 657 C C . LEU A 1 87 ? 0.562 2.667 -10.505 1.00 80.56 87 LEU A C 1
ATOM 659 O O . LEU A 1 87 ? 1.233 2.155 -11.397 1.00 80.56 87 LEU A O 1
ATOM 663 N N . ALA A 1 88 ? -0.594 3.288 -10.763 1.00 83.31 88 ALA A N 1
ATOM 664 C CA . ALA A 1 88 ? -1.138 3.404 -12.119 1.00 83.31 88 ALA A CA 1
ATOM 665 C C . ALA A 1 88 ? -0.172 4.138 -13.068 1.00 83.31 88 ALA A C 1
ATOM 667 O O . ALA A 1 88 ? 0.040 3.698 -14.199 1.00 83.31 88 ALA A O 1
ATOM 668 N N . VAL A 1 89 ? 0.469 5.217 -12.605 1.00 88.31 89 VAL A N 1
ATOM 669 C CA . VAL A 1 89 ? 1.506 5.924 -13.374 1.00 88.31 89 VAL A CA 1
ATOM 670 C C . VAL A 1 89 ? 2.721 5.026 -13.602 1.00 88.31 89 VAL A C 1
ATOM 672 O O . VAL A 1 89 ? 3.178 4.910 -14.738 1.00 88.31 89 VAL A O 1
ATOM 675 N N . GLY A 1 90 ? 3.213 4.348 -12.561 1.00 88.06 90 GLY A N 1
ATOM 676 C CA . GLY A 1 90 ? 4.345 3.423 -12.683 1.00 88.06 90 GLY A CA 1
ATOM 677 C C . GLY A 1 90 ? 4.101 2.321 -13.721 1.00 88.06 90 GLY A C 1
ATOM 678 O O . GLY A 1 90 ? 4.933 2.099 -14.596 1.00 88.06 90 GLY A O 1
ATOM 679 N N . GLN A 1 91 ? 2.927 1.690 -13.690 1.00 94.06 91 GLN A N 1
ATOM 680 C CA . GLN A 1 91 ? 2.544 0.653 -14.654 1.00 94.06 91 GLN A CA 1
ATOM 681 C C . GLN A 1 91 ? 2.344 1.226 -16.061 1.00 94.06 91 GLN A C 1
ATOM 683 O O . GLN A 1 91 ? 2.760 0.626 -17.045 1.00 94.06 91 GLN A O 1
ATOM 688 N N . THR A 1 92 ? 1.835 2.450 -16.188 1.00 92.44 92 THR A N 1
ATOM 689 C CA . THR A 1 92 ? 1.730 3.114 -17.497 1.00 92.44 92 THR A CA 1
ATOM 690 C C . THR A 1 92 ? 3.106 3.346 -18.123 1.00 92.44 92 THR A C 1
ATOM 692 O O . THR A 1 92 ? 3.280 3.138 -19.322 1.00 92.44 92 THR A O 1
ATOM 695 N N . ILE A 1 93 ? 4.107 3.712 -17.317 1.00 94.88 93 ILE A N 1
ATOM 696 C CA . ILE A 1 93 ? 5.493 3.844 -17.780 1.00 94.88 93 ILE A CA 1
ATOM 697 C C . ILE A 1 93 ? 6.024 2.490 -18.279 1.00 94.88 93 ILE A C 1
ATOM 699 O O . ILE A 1 93 ? 6.613 2.441 -19.358 1.00 94.88 93 ILE A O 1
ATOM 703 N N . ILE A 1 94 ? 5.776 1.389 -17.557 1.00 94.69 94 ILE A N 1
ATOM 704 C CA . ILE A 1 94 ? 6.144 0.027 -18.002 1.00 94.69 94 ILE A CA 1
ATOM 705 C C . ILE A 1 94 ? 5.448 -0.325 -19.319 1.00 94.69 94 ILE A C 1
ATOM 707 O O . ILE A 1 94 ? 6.087 -0.883 -20.208 1.00 94.69 94 ILE A O 1
ATOM 711 N N . CYS A 1 95 ? 4.178 0.052 -19.484 1.00 95.81 95 CYS A N 1
ATOM 712 C CA . CYS A 1 95 ? 3.421 -0.192 -20.710 1.00 95.81 95 CYS A CA 1
ATOM 713 C C . CYS A 1 95 ? 4.095 0.447 -21.933 1.00 95.81 95 CYS A C 1
ATOM 715 O O . CYS A 1 95 ? 4.354 -0.237 -22.924 1.00 95.81 95 CYS A O 1
ATOM 717 N N . PHE A 1 96 ? 4.485 1.724 -21.838 1.00 94.81 96 PHE A N 1
ATOM 718 C CA . PHE A 1 96 ? 5.286 2.372 -22.882 1.00 94.81 96 PHE A CA 1
ATOM 719 C C . PHE A 1 96 ? 6.634 1.681 -23.092 1.00 94.81 96 PHE A C 1
ATOM 721 O O . PHE A 1 96 ? 7.067 1.518 -24.233 1.00 94.81 96 PHE A O 1
ATOM 728 N N . GLY A 1 97 ? 7.270 1.225 -22.010 1.00 96.06 97 GLY A N 1
ATOM 729 C CA . GLY A 1 97 ? 8.502 0.451 -22.088 1.00 96.06 97 GLY A CA 1
ATOM 730 C C . GLY A 1 97 ? 8.352 -0.821 -22.933 1.00 96.06 97 GLY A C 1
ATOM 731 O O . GLY A 1 97 ? 9.159 -1.065 -23.829 1.00 96.06 97 GLY A O 1
ATOM 732 N N . GLY A 1 98 ? 7.277 -1.581 -22.705 1.00 94.94 98 GLY A N 1
ATOM 733 C CA . GLY A 1 98 ? 6.931 -2.771 -23.484 1.00 94.94 98 GLY A CA 1
ATOM 734 C C . GLY A 1 98 ? 6.678 -2.460 -24.961 1.00 94.94 98 GLY A C 1
ATOM 735 O O . GLY A 1 98 ? 7.187 -3.160 -25.835 1.00 94.94 98 GLY A O 1
ATOM 736 N N . ILE A 1 99 ? 5.981 -1.357 -25.261 1.00 94.62 99 ILE A N 1
ATOM 737 C CA . ILE A 1 99 ? 5.750 -0.908 -26.645 1.00 94.62 99 ILE A CA 1
ATOM 738 C C . ILE A 1 99 ? 7.077 -0.640 -27.366 1.00 94.62 99 ILE A C 1
ATOM 740 O O . ILE A 1 99 ? 7.241 -1.069 -28.508 1.00 94.62 99 ILE A O 1
ATOM 744 N N . PHE A 1 100 ? 8.044 0.017 -26.718 1.00 97.25 100 PHE A N 1
ATOM 745 C CA . PHE A 1 100 ? 9.361 0.226 -27.323 1.00 97.25 100 PHE A CA 1
ATOM 746 C C . PHE A 1 100 ? 10.078 -1.098 -27.610 1.00 97.25 100 PHE A C 1
ATOM 748 O O . PHE A 1 100 ? 10.593 -1.285 -28.713 1.00 97.25 100 PHE A O 1
ATOM 755 N N . PHE A 1 101 ? 10.068 -2.053 -26.678 1.00 95.38 101 PHE A N 1
ATOM 756 C CA . PHE A 1 101 ? 10.647 -3.376 -26.934 1.00 95.38 101 PHE A CA 1
ATOM 757 C C . PHE A 1 101 ? 9.950 -4.110 -28.090 1.00 95.38 101 PHE A C 1
ATOM 759 O O . PHE A 1 101 ? 10.625 -4.689 -28.941 1.00 95.38 101 PHE A O 1
ATOM 766 N N . ALA A 1 102 ? 8.622 -4.009 -28.195 1.00 92.94 102 ALA A N 1
ATOM 767 C CA . ALA A 1 102 ? 7.868 -4.593 -29.302 1.00 92.94 102 ALA A CA 1
ATOM 768 C C . ALA A 1 102 ? 8.255 -3.968 -30.652 1.00 92.94 102 ALA A C 1
ATOM 770 O O . ALA A 1 102 ? 8.478 -4.692 -31.619 1.00 92.94 102 ALA A O 1
ATOM 771 N N . ILE A 1 103 ? 8.396 -2.638 -30.718 1.00 93.12 103 ILE A N 1
ATOM 772 C CA . ILE A 1 103 ? 8.867 -1.929 -31.920 1.00 93.12 103 ILE A CA 1
ATOM 773 C C . ILE A 1 103 ? 10.275 -2.398 -32.299 1.00 93.12 103 ILE A C 1
ATOM 775 O O . ILE A 1 103 ? 10.524 -2.667 -33.473 1.00 93.12 103 ILE A O 1
ATOM 779 N N . SER A 1 104 ? 11.175 -2.552 -31.323 1.00 93.88 104 SER A N 1
ATOM 780 C CA . SER A 1 104 ? 12.511 -3.098 -31.578 1.00 93.88 104 SER A CA 1
ATOM 781 C C . SER A 1 104 ? 12.433 -4.490 -32.206 1.00 93.88 104 SER A C 1
ATOM 783 O O . SER A 1 104 ? 13.094 -4.733 -33.204 1.00 93.88 104 SER A O 1
ATOM 785 N N . GLY A 1 105 ? 11.606 -5.399 -31.683 1.00 89.06 105 GLY A N 1
ATOM 786 C CA . GLY A 1 105 ? 11.455 -6.735 -32.270 1.00 89.06 105 GLY A CA 1
ATOM 787 C C . GLY A 1 105 ? 10.835 -6.717 -33.675 1.00 89.06 105 GLY A C 1
ATOM 788 O O . GLY A 1 105 ? 11.328 -7.385 -34.584 1.00 89.06 105 GLY A O 1
ATOM 789 N N . LEU A 1 106 ? 9.781 -5.920 -33.883 1.00 90.19 106 LEU A N 1
ATOM 790 C CA . LEU A 1 106 ? 9.055 -5.835 -35.158 1.00 90.19 106 LEU A CA 1
ATOM 791 C C . LEU A 1 106 ? 9.907 -5.300 -36.312 1.00 90.19 106 LEU A C 1
ATOM 793 O O . LEU A 1 106 ? 9.757 -5.757 -37.442 1.00 90.19 106 LEU A O 1
ATOM 797 N N . TYR A 1 107 ? 10.780 -4.334 -36.031 1.00 89.81 107 TYR A N 1
ATOM 798 C CA . TYR A 1 107 ? 11.589 -3.648 -37.041 1.00 89.81 107 TYR A CA 1
ATOM 799 C C . TYR A 1 107 ? 13.058 -4.075 -37.031 1.00 89.81 107 TYR A C 1
ATOM 801 O O . TYR A 1 107 ? 13.903 -3.340 -37.535 1.00 89.81 107 TYR A O 1
ATOM 809 N N . ASP A 1 108 ? 13.350 -5.250 -36.467 1.00 88.94 108 ASP A N 1
ATOM 810 C CA . ASP A 1 108 ? 14.700 -5.825 -36.411 1.00 88.94 108 ASP A CA 1
ATOM 811 C C . ASP A 1 108 ? 15.737 -4.861 -35.804 1.00 88.94 108 ASP A C 1
ATOM 813 O O . ASP A 1 108 ? 16.838 -4.645 -36.311 1.00 88.94 108 ASP A O 1
ATOM 817 N N . GLY A 1 109 ? 15.326 -4.205 -34.719 1.00 88.81 109 GLY A N 1
ATOM 818 C CA . GLY A 1 109 ? 16.142 -3.277 -33.959 1.00 88.81 109 GLY A CA 1
ATOM 819 C C . GLY A 1 109 ? 17.314 -3.999 -33.307 1.00 88.81 109 GLY A C 1
ATOM 820 O O . GLY A 1 109 ? 17.139 -4.931 -32.520 1.00 88.81 109 GLY A O 1
ATOM 821 N N . VAL A 1 110 ? 18.518 -3.522 -33.597 1.00 89.44 110 VAL A N 1
ATOM 822 C CA . VAL A 1 110 ? 19.785 -4.034 -33.087 1.00 89.44 110 VAL A CA 1
ATOM 823 C C . VAL A 1 110 ? 20.366 -2.997 -32.124 1.00 89.44 110 VAL A C 1
ATOM 825 O O . VAL A 1 110 ? 21.090 -2.101 -32.564 1.00 89.44 110 VAL A O 1
ATOM 828 N N . PRO A 1 111 ? 20.122 -3.105 -30.802 1.00 89.06 111 PRO A N 1
ATOM 829 C CA . PRO A 1 111 ? 20.605 -2.110 -29.840 1.00 89.06 111 PRO A CA 1
ATOM 830 C C . PRO A 1 111 ? 22.123 -1.909 -29.859 1.00 89.06 111 PRO A C 1
ATOM 832 O O . PRO A 1 111 ? 22.606 -0.834 -29.526 1.00 89.06 111 PRO A O 1
ATOM 835 N N . GLY A 1 112 ? 22.896 -2.893 -30.320 1.00 85.12 112 GLY A N 1
ATOM 836 C CA . GLY A 1 112 ? 24.340 -2.736 -30.478 1.00 85.12 112 GLY A CA 1
ATOM 837 C C . GLY A 1 112 ? 24.774 -1.709 -31.540 1.00 85.12 112 GLY A C 1
ATOM 838 O O . GLY A 1 112 ? 25.927 -1.279 -31.497 1.00 85.12 112 GLY A O 1
ATOM 839 N N . LYS A 1 113 ? 23.877 -1.271 -32.444 1.00 86.50 113 LYS A N 1
ATOM 840 C CA . LYS A 1 113 ? 24.116 -0.128 -33.351 1.00 86.50 113 LYS A CA 1
ATOM 841 C C . LYS A 1 113 ? 24.137 1.220 -32.614 1.00 86.50 113 LYS A C 1
ATOM 843 O O . LYS A 1 113 ? 24.596 2.230 -33.137 1.00 86.50 113 LYS A O 1
ATOM 848 N N . ILE A 1 114 ? 23.676 1.257 -31.367 1.00 90.00 114 ILE A N 1
ATOM 849 C CA . ILE A 1 114 ? 23.692 2.453 -30.527 1.00 90.00 114 ILE A CA 1
ATOM 850 C C . ILE A 1 114 ? 25.025 2.539 -29.778 1.00 90.00 114 ILE A C 1
ATOM 852 O O . ILE A 1 114 ? 25.149 2.243 -28.588 1.00 90.00 114 ILE A O 1
ATOM 856 N N . ILE A 1 115 ? 26.056 2.960 -30.504 1.00 86.50 115 ILE A N 1
ATOM 857 C CA . ILE A 1 115 ? 27.428 3.031 -29.984 1.00 86.50 115 ILE A CA 1
ATOM 858 C C . ILE A 1 115 ? 27.670 4.219 -29.039 1.00 86.50 115 ILE A C 1
ATOM 860 O O . ILE A 1 115 ? 28.634 4.210 -28.284 1.00 86.50 115 ILE A O 1
ATOM 864 N N . SER A 1 116 ? 26.815 5.248 -29.052 1.00 88.44 116 SER A N 1
ATOM 865 C CA . SER A 1 116 ? 26.964 6.443 -28.208 1.00 88.44 116 SER A CA 1
ATOM 866 C C . SER A 1 116 ? 25.621 7.127 -27.924 1.00 88.44 116 SER A C 1
ATOM 868 O O . SER A 1 116 ? 24.606 6.827 -28.559 1.00 88.44 116 SER A O 1
ATOM 870 N N . LEU A 1 117 ? 25.602 8.088 -26.988 1.00 88.50 117 LEU A N 1
ATOM 871 C CA . LEU A 1 117 ? 24.401 8.871 -26.653 1.00 88.50 117 LEU A CA 1
ATOM 872 C C . LEU A 1 117 ? 23.831 9.635 -27.851 1.00 88.50 117 LEU A C 1
ATOM 874 O O . LEU A 1 117 ? 22.648 9.975 -27.849 1.00 88.50 117 LEU A O 1
ATOM 878 N N . HIS A 1 118 ? 24.658 9.923 -28.860 1.00 88.12 118 HIS A N 1
ATOM 879 C CA . HIS A 1 118 ? 24.217 10.630 -30.054 1.00 88.12 118 HIS A CA 1
ATOM 880 C C . HIS A 1 118 ? 23.065 9.891 -30.741 1.00 88.12 118 HIS A C 1
ATOM 882 O O . HIS A 1 118 ? 22.025 10.496 -30.991 1.00 88.12 118 HIS A O 1
ATOM 888 N N . TYR A 1 119 ? 23.223 8.583 -30.938 1.00 87.50 119 TYR A N 1
ATOM 889 C CA . TYR A 1 119 ? 22.275 7.738 -31.663 1.00 87.50 119 TYR A CA 1
ATOM 890 C C . TYR A 1 119 ? 21.013 7.409 -30.856 1.00 87.50 119 TYR A C 1
ATOM 892 O O . TYR A 1 119 ? 19.985 7.076 -31.434 1.00 87.50 119 TYR A O 1
ATOM 900 N N . VAL A 1 120 ? 21.048 7.582 -29.527 1.00 88.94 120 VAL A N 1
ATOM 901 C CA . VAL A 1 120 ? 19.836 7.537 -28.691 1.00 88.94 120 VAL A CA 1
ATOM 902 C C . VAL A 1 120 ? 19.012 8.817 -28.830 1.00 88.94 120 VAL A C 1
ATOM 904 O O . VAL A 1 120 ? 17.792 8.776 -28.744 1.00 88.94 120 VAL A O 1
ATOM 907 N N . LEU A 1 121 ? 19.648 9.979 -28.988 1.00 88.19 121 LEU A N 1
ATOM 908 C CA . LEU A 1 121 ? 18.946 11.271 -29.004 1.00 88.19 121 LEU A CA 1
ATOM 909 C C . LEU A 1 121 ? 18.551 11.720 -30.413 1.00 88.19 121 LEU A C 1
ATOM 911 O O . LEU A 1 121 ? 17.559 12.426 -30.577 1.00 88.19 121 LEU A O 1
ATOM 915 N N . ALA A 1 122 ? 19.342 11.341 -31.412 1.00 87.44 122 ALA A N 1
ATOM 916 C CA . ALA A 1 122 ? 19.151 11.698 -32.807 1.00 87.44 122 ALA A CA 1
ATOM 917 C C . ALA A 1 122 ? 19.562 10.514 -33.704 1.00 87.44 122 ALA A C 1
ATOM 919 O O . ALA A 1 122 ? 20.677 10.516 -34.226 1.00 87.44 122 ALA A O 1
ATOM 920 N N . PRO A 1 123 ? 18.683 9.503 -33.862 1.00 83.62 123 PRO A N 1
ATOM 921 C CA . PRO A 1 123 ? 18.887 8.412 -34.812 1.00 83.62 123 PRO A CA 1
ATOM 922 C C . PRO A 1 123 ? 19.109 8.956 -36.233 1.00 83.62 123 PRO A C 1
ATOM 924 O O . PRO A 1 123 ? 18.512 9.966 -36.617 1.00 83.62 123 PRO A O 1
ATOM 927 N N . ASP A 1 124 ? 19.948 8.287 -37.015 1.00 86.81 124 ASP A N 1
ATOM 928 C CA . ASP A 1 124 ? 20.315 8.679 -38.378 1.00 86.81 124 ASP A CA 1
ATOM 929 C C . ASP A 1 124 ? 20.317 7.460 -39.322 1.00 86.81 124 ASP A C 1
ATOM 931 O O . ASP A 1 124 ? 19.677 6.445 -39.052 1.00 86.81 124 ASP A O 1
ATOM 935 N N . SER A 1 125 ? 21.001 7.547 -40.466 1.00 85.44 125 SER A N 1
ATOM 936 C CA . SER A 1 125 ? 21.101 6.421 -41.404 1.00 85.44 125 SER A CA 1
ATOM 937 C C . SER A 1 125 ? 21.888 5.220 -40.863 1.00 85.44 125 SER A C 1
ATOM 939 O O . SER A 1 125 ? 21.743 4.129 -41.406 1.00 85.44 125 SER A O 1
ATOM 941 N N . ASN A 1 126 ? 22.722 5.404 -39.835 1.00 83.69 126 ASN A N 1
ATOM 942 C CA . ASN A 1 126 ? 23.558 4.351 -39.254 1.00 83.69 126 ASN A CA 1
ATOM 943 C C . ASN A 1 126 ? 22.866 3.630 -38.087 1.00 83.69 126 ASN A C 1
ATOM 945 O O . ASN A 1 126 ? 23.134 2.452 -37.849 1.00 83.69 126 ASN A O 1
ATOM 949 N N . ALA A 1 127 ? 21.962 4.316 -37.383 1.00 87.81 127 ALA A N 1
ATOM 950 C CA . ALA A 1 127 ? 21.139 3.733 -36.330 1.00 87.81 127 ALA A CA 1
ATOM 951 C C . ALA A 1 127 ? 19.691 4.209 -36.451 1.00 87.81 127 ALA A C 1
ATOM 953 O O . ALA A 1 127 ? 19.397 5.397 -36.312 1.00 87.81 127 ALA A O 1
ATOM 954 N N . LEU A 1 128 ? 18.782 3.266 -36.683 1.00 91.88 128 LEU A N 1
ATOM 955 C CA . LEU A 1 128 ? 17.357 3.514 -36.825 1.00 91.88 128 LEU A CA 1
ATOM 956 C C . LEU A 1 128 ? 16.703 3.731 -35.458 1.00 91.88 128 LEU A C 1
ATOM 958 O O . LEU A 1 128 ? 17.194 3.306 -34.415 1.00 91.88 128 LEU A O 1
ATOM 962 N N . PHE A 1 129 ? 15.508 4.320 -35.463 1.00 92.69 129 PHE A N 1
ATOM 963 C CA . PHE A 1 129 ? 14.708 4.475 -34.245 1.00 92.69 129 PHE A CA 1
ATOM 964 C C . PHE A 1 129 ? 14.439 3.137 -33.531 1.00 92.69 129 PHE A C 1
ATOM 966 O O . PHE A 1 129 ? 14.468 3.078 -32.303 1.00 92.69 129 PHE A O 1
ATOM 973 N N . ALA A 1 130 ? 14.230 2.055 -34.291 1.00 91.94 130 ALA A N 1
ATOM 974 C CA . ALA A 1 130 ? 14.052 0.710 -33.745 1.00 91.94 130 ALA A CA 1
ATOM 975 C C . ALA A 1 130 ? 15.285 0.222 -32.964 1.00 91.94 130 ALA A C 1
ATOM 977 O O . ALA A 1 130 ? 15.124 -0.453 -31.953 1.00 91.94 130 ALA A O 1
ATOM 978 N N . ASP A 1 131 ? 16.494 0.627 -33.368 1.00 93.44 131 ASP A N 1
ATOM 979 C CA . ASP A 1 131 ? 17.741 0.292 -32.671 1.00 93.44 131 ASP A CA 1
ATOM 980 C C . ASP A 1 131 ? 17.844 1.025 -31.317 1.00 93.44 131 ASP A C 1
ATOM 982 O O . ASP A 1 131 ? 18.381 0.488 -30.350 1.00 93.44 131 ASP A O 1
ATOM 986 N N . ALA A 1 132 ? 17.287 2.239 -31.218 1.00 95.00 132 ALA A N 1
ATOM 987 C CA . ALA A 1 132 ? 17.252 3.033 -29.986 1.00 95.00 132 ALA A CA 1
ATOM 988 C C . ALA A 1 132 ? 16.120 2.622 -29.025 1.00 95.00 132 ALA A C 1
ATOM 990 O O . ALA A 1 132 ? 16.196 2.888 -27.823 1.00 95.00 132 ALA A O 1
ATOM 991 N N . CYS A 1 133 ? 15.077 1.952 -29.520 1.00 95.69 133 CYS A N 1
ATOM 992 C CA . CYS A 1 133 ? 13.906 1.578 -28.729 1.00 95.69 133 CYS A CA 1
ATOM 993 C C . CYS A 1 133 ? 14.224 0.785 -27.445 1.00 95.69 133 CYS A C 1
ATOM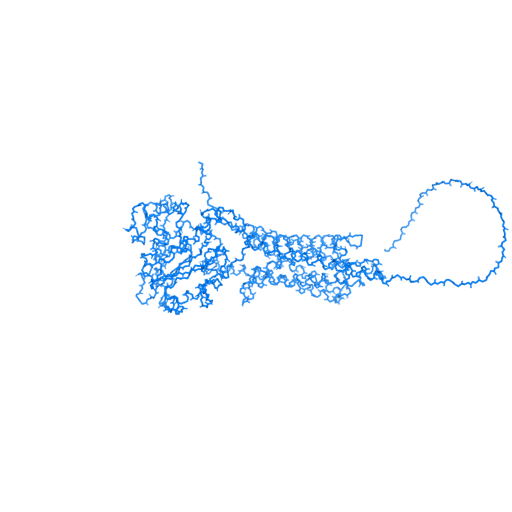 995 O O . CYS A 1 133 ? 13.660 1.130 -26.404 1.00 95.69 133 CYS A O 1
ATOM 997 N N . PRO A 1 134 ? 15.149 -0.196 -27.428 1.00 95.81 134 PRO A N 1
ATOM 998 C CA . PRO A 1 134 ? 15.519 -0.896 -26.197 1.00 95.81 134 PRO A CA 1
ATOM 999 C C . PRO A 1 134 ? 16.041 0.021 -25.083 1.00 95.81 134 PRO A C 1
ATOM 1001 O O . PRO A 1 134 ? 15.823 -0.269 -23.908 1.00 95.81 134 PRO A O 1
ATOM 1004 N N . TYR A 1 135 ? 16.672 1.152 -25.424 1.00 96.75 135 TYR A N 1
ATOM 1005 C CA . TYR A 1 135 ? 17.151 2.137 -24.448 1.00 96.75 135 TYR A CA 1
ATOM 1006 C C . TYR A 1 135 ? 15.995 2.892 -23.796 1.00 96.75 135 TYR A C 1
ATOM 1008 O O . TYR A 1 135 ? 15.988 3.079 -22.577 1.00 96.75 135 TYR A O 1
ATOM 1016 N N . TYR A 1 136 ? 14.989 3.299 -24.573 1.00 96.94 136 TYR A N 1
ATOM 1017 C CA . TYR A 1 136 ? 13.778 3.907 -24.018 1.00 96.94 136 TYR A CA 1
ATOM 1018 C C . TYR A 1 136 ? 12.990 2.889 -23.192 1.00 96.94 136 TYR A C 1
ATOM 1020 O O . TYR A 1 136 ? 12.618 3.181 -22.056 1.00 96.94 136 TYR A O 1
ATOM 1028 N N . GLY A 1 137 ? 12.835 1.674 -23.728 1.00 96.94 137 GLY A N 1
ATOM 1029 C CA . GLY A 1 137 ? 12.178 0.549 -23.074 1.00 96.94 137 GLY A CA 1
ATOM 1030 C C . GLY A 1 137 ? 12.750 0.272 -21.690 1.00 96.94 137 GLY A C 1
ATOM 1031 O O . GLY A 1 137 ? 12.039 0.341 -20.685 1.00 96.94 137 GLY A O 1
ATOM 1032 N N . ILE A 1 138 ? 14.065 0.051 -21.610 1.00 97.06 138 ILE A N 1
ATOM 1033 C CA . ILE A 1 138 ? 14.704 -0.281 -20.337 1.00 97.06 138 ILE A CA 1
ATOM 1034 C C . ILE A 1 138 ? 14.700 0.895 -19.361 1.00 97.06 138 ILE A C 1
ATOM 1036 O O . ILE A 1 138 ? 14.581 0.692 -18.156 1.00 97.06 138 ILE A O 1
ATOM 1040 N N . THR A 1 139 ? 14.768 2.132 -19.860 1.00 97.56 139 THR A N 1
ATOM 1041 C CA . THR A 1 139 ? 14.702 3.330 -19.013 1.00 97.56 139 THR A CA 1
ATOM 1042 C C . THR A 1 139 ? 13.335 3.454 -18.352 1.00 97.56 139 THR A C 1
ATOM 1044 O O . THR A 1 139 ? 13.263 3.706 -17.149 1.00 97.56 139 THR A O 1
ATOM 1047 N N . CYS A 1 140 ? 12.252 3.200 -19.094 1.00 97.69 140 CYS A N 1
ATOM 1048 C CA . CYS A 1 140 ? 10.907 3.113 -18.533 1.00 97.69 140 CYS A CA 1
ATOM 1049 C C . CYS A 1 140 ? 10.838 2.071 -17.404 1.00 97.69 140 CYS A C 1
ATOM 1051 O O . CYS A 1 140 ? 10.366 2.377 -16.308 1.00 97.69 140 CYS A O 1
ATOM 1053 N N . PHE A 1 141 ? 11.380 0.872 -17.633 1.00 96.25 141 PHE A N 1
ATOM 1054 C CA . PHE A 1 141 ? 11.430 -0.187 -16.622 1.00 96.25 141 PHE A CA 1
ATOM 1055 C C . PHE A 1 141 ? 12.246 0.215 -15.393 1.00 96.25 141 PHE A C 1
ATOM 1057 O O . PHE A 1 141 ? 11.788 0.027 -14.268 1.00 96.25 141 PHE A O 1
ATOM 1064 N N . MET A 1 142 ? 13.428 0.804 -15.568 1.00 97.81 142 MET A N 1
ATOM 1065 C CA . MET A 1 142 ? 14.266 1.257 -14.454 1.00 97.81 142 MET A CA 1
ATOM 1066 C C . MET A 1 142 ? 13.555 2.312 -13.599 1.00 97.81 142 MET A C 1
ATOM 1068 O O . MET A 1 142 ? 13.573 2.217 -12.371 1.00 97.81 142 MET A O 1
ATOM 1072 N N . VAL A 1 143 ? 12.897 3.293 -14.224 1.00 94.94 143 VAL A N 1
ATOM 1073 C CA . VAL A 1 143 ? 12.141 4.338 -13.512 1.00 94.94 143 VAL A CA 1
ATOM 1074 C C . VAL A 1 143 ? 10.967 3.726 -12.750 1.00 94.94 143 VAL A C 1
ATOM 1076 O O . VAL A 1 143 ? 10.851 3.921 -11.540 1.00 94.94 143 VAL A O 1
ATOM 1079 N N . ALA A 1 144 ? 10.131 2.935 -13.423 1.00 93.25 144 ALA A N 1
ATOM 1080 C CA . ALA A 1 144 ? 8.939 2.359 -12.814 1.00 93.25 144 ALA A CA 1
ATOM 1081 C C . ALA A 1 144 ? 9.263 1.353 -11.700 1.00 93.25 144 ALA A C 1
ATOM 1083 O O . ALA A 1 144 ? 8.633 1.375 -10.644 1.00 93.25 144 ALA A O 1
ATOM 1084 N N . THR A 1 145 ? 10.278 0.505 -11.885 1.00 94.25 145 THR A N 1
ATOM 1085 C CA . THR A 1 145 ? 10.711 -0.441 -10.844 1.00 94.25 145 THR A CA 1
ATOM 1086 C C . THR A 1 145 ? 11.359 0.265 -9.656 1.00 94.25 145 THR A C 1
ATOM 1088 O O . THR A 1 145 ? 11.222 -0.213 -8.534 1.00 94.25 145 THR A O 1
ATOM 1091 N N . SER A 1 146 ? 11.988 1.431 -9.851 1.00 93.94 146 SER A N 1
ATOM 1092 C CA . SER A 1 146 ? 12.471 2.266 -8.738 1.00 93.94 146 SER A CA 1
ATOM 1093 C C . SER A 1 146 ? 11.314 2.829 -7.915 1.00 93.94 146 SER A C 1
ATOM 1095 O O . SER A 1 146 ? 11.345 2.763 -6.687 1.00 93.94 146 SER A O 1
ATOM 1097 N N . MET A 1 147 ? 10.269 3.326 -8.586 1.00 86.62 147 MET A N 1
ATOM 1098 C CA . MET A 1 147 ? 9.043 3.793 -7.926 1.00 86.62 147 MET A CA 1
ATOM 1099 C C . MET A 1 147 ? 8.366 2.653 -7.157 1.00 86.62 147 MET A C 1
ATOM 1101 O O . MET A 1 147 ? 8.002 2.818 -5.993 1.00 86.62 147 MET A O 1
ATOM 1105 N N . GLY A 1 148 ? 8.250 1.479 -7.785 1.00 85.94 148 GLY A N 1
ATOM 1106 C CA . GLY A 1 148 ? 7.706 0.282 -7.152 1.00 85.94 148 GLY A CA 1
ATOM 1107 C C . GLY A 1 148 ? 8.509 -0.125 -5.918 1.00 85.94 148 GLY A C 1
ATOM 1108 O O . GLY A 1 148 ? 7.930 -0.327 -4.851 1.00 85.94 148 GLY A O 1
ATOM 1109 N N . LEU A 1 149 ? 9.840 -0.200 -6.037 1.00 90.12 149 LEU A N 1
ATOM 1110 C CA . LEU A 1 149 ? 10.720 -0.593 -4.937 1.00 90.12 149 LEU A CA 1
ATOM 1111 C C . LEU A 1 149 ? 10.629 0.385 -3.764 1.00 90.12 149 LEU A C 1
ATOM 1113 O O . LEU A 1 149 ? 10.577 -0.052 -2.618 1.00 90.12 149 LEU A O 1
ATOM 1117 N N . GLN A 1 150 ? 10.563 1.690 -4.036 1.00 85.19 150 GLN A N 1
ATOM 1118 C CA . GLN A 1 150 ? 10.354 2.702 -3.002 1.00 85.19 150 GLN A CA 1
ATOM 1119 C C . GLN A 1 150 ? 9.024 2.487 -2.264 1.00 85.19 150 GLN A C 1
ATOM 1121 O O . GLN A 1 150 ? 8.988 2.591 -1.038 1.00 85.19 150 GLN A O 1
ATOM 1126 N N . GLY A 1 151 ? 7.956 2.145 -2.992 1.00 77.12 151 GLY A N 1
ATOM 1127 C CA . GLY A 1 151 ? 6.639 1.868 -2.417 1.00 77.12 151 GLY A CA 1
ATOM 1128 C C . GLY A 1 151 ? 6.620 0.639 -1.506 1.00 77.12 151 GLY A C 1
ATOM 1129 O O . GLY A 1 151 ? 6.006 0.672 -0.443 1.00 77.12 151 GLY A O 1
ATOM 1130 N N . VAL A 1 152 ? 7.337 -0.426 -1.877 1.00 83.25 152 VAL A N 1
ATOM 1131 C CA . VAL A 1 152 ? 7.381 -1.667 -1.083 1.00 83.25 152 VAL A CA 1
ATOM 1132 C C . VAL A 1 152 ? 8.536 -1.734 -0.086 1.00 83.25 152 VAL A C 1
ATOM 1134 O O . VAL A 1 152 ? 8.604 -2.676 0.698 1.00 83.25 152 VAL A O 1
ATOM 1137 N N . TRP A 1 153 ? 9.451 -0.760 -0.080 1.00 84.06 153 TRP A N 1
ATOM 1138 C CA . TRP A 1 153 ? 10.632 -0.747 0.794 1.00 84.06 153 TRP A CA 1
ATOM 1139 C C . TRP A 1 153 ? 10.335 -1.007 2.283 1.00 84.06 153 TRP A C 1
ATOM 1141 O O . TRP A 1 153 ? 11.123 -1.714 2.930 1.00 84.06 153 TRP A O 1
ATOM 1151 N N . PRO A 1 154 ? 9.224 -0.486 2.848 1.00 82.25 154 PRO A N 1
ATOM 1152 C CA . PRO A 1 154 ? 8.871 -0.728 4.243 1.00 82.25 154 PRO A CA 1
ATOM 1153 C C . PRO A 1 154 ? 8.377 -2.150 4.534 1.00 82.25 154 PRO A C 1
ATOM 1155 O O . PRO A 1 154 ? 8.342 -2.525 5.701 1.00 82.25 154 PRO A O 1
ATOM 1158 N N . LEU A 1 155 ? 8.007 -2.940 3.518 1.00 73.00 155 LEU A N 1
ATOM 1159 C CA . LEU A 1 155 ? 7.399 -4.254 3.723 1.00 73.00 155 LEU A CA 1
ATOM 1160 C C . LEU A 1 155 ? 8.376 -5.266 4.369 1.00 73.00 155 LEU A C 1
ATOM 1162 O O . LEU A 1 155 ? 9.605 -5.156 4.200 1.00 73.00 155 LEU A O 1
ATOM 1166 N N . PRO A 1 156 ? 7.845 -6.278 5.088 1.00 78.56 156 PRO A N 1
ATOM 1167 C CA . PRO A 1 156 ? 8.642 -7.333 5.704 1.00 78.56 156 PRO A CA 1
ATOM 1168 C C . PRO A 1 156 ? 9.484 -8.109 4.683 1.00 78.56 156 PRO A C 1
ATOM 1170 O O . PRO A 1 156 ? 9.006 -8.552 3.638 1.00 78.56 156 PRO A O 1
ATOM 1173 N N . LYS A 1 157 ? 10.761 -8.314 5.018 1.00 92.44 157 LYS A N 1
ATOM 1174 C CA . LYS A 1 157 ? 11.759 -8.977 4.153 1.00 92.44 157 LYS A CA 1
ATOM 1175 C C . LYS A 1 157 ? 12.033 -10.425 4.567 1.00 92.44 157 LYS A C 1
ATOM 1177 O O . LYS A 1 157 ? 12.861 -11.098 3.964 1.00 92.44 157 LYS A O 1
ATOM 1182 N N . ASN A 1 158 ? 11.353 -10.890 5.613 1.00 89.06 158 ASN A N 1
ATOM 1183 C CA . ASN A 1 158 ? 11.569 -12.183 6.262 1.00 89.06 158 ASN A CA 1
ATOM 1184 C C . ASN A 1 158 ? 11.024 -13.379 5.466 1.00 89.06 158 ASN A C 1
ATOM 1186 O O . ASN A 1 158 ? 11.474 -14.499 5.690 1.00 89.06 158 ASN A O 1
ATOM 1190 N N . LYS A 1 159 ? 10.078 -13.167 4.545 1.00 85.88 159 LYS A N 1
ATOM 1191 C CA . LYS A 1 159 ? 9.543 -14.210 3.658 1.00 85.88 159 LYS A CA 1
ATOM 1192 C C . LYS A 1 159 ? 10.027 -13.971 2.236 1.00 85.88 159 LYS A C 1
ATOM 1194 O O . LYS A 1 159 ? 9.836 -12.872 1.740 1.00 85.88 159 LYS A O 1
ATOM 1199 N N . ILE A 1 160 ? 10.604 -14.990 1.592 1.00 85.25 160 ILE A N 1
ATOM 1200 C CA . ILE A 1 160 ? 11.095 -14.916 0.200 1.00 85.25 160 ILE A CA 1
ATOM 1201 C C . ILE A 1 160 ? 9.934 -14.718 -0.784 1.00 85.25 160 ILE A C 1
ATOM 1203 O O . ILE A 1 160 ? 10.039 -13.936 -1.722 1.00 85.25 160 ILE A O 1
ATOM 1207 N N . VAL A 1 161 ? 8.808 -15.396 -0.552 1.00 88.88 161 VAL A N 1
ATOM 1208 C CA . VAL A 1 161 ? 7.571 -15.174 -1.307 1.00 88.88 161 VAL A CA 1
ATOM 1209 C C . VAL A 1 161 ? 6.827 -14.016 -0.644 1.00 88.88 161 VAL A C 1
ATOM 1211 O O . VAL A 1 161 ? 6.060 -14.214 0.298 1.00 88.88 161 VAL A O 1
ATOM 1214 N N . SER A 1 162 ? 7.140 -12.790 -1.065 1.00 86.75 162 SER A N 1
ATOM 1215 C CA . SER A 1 162 ? 6.493 -11.567 -0.580 1.00 86.75 162 SER A CA 1
ATOM 1216 C C . SER A 1 162 ? 6.481 -10.471 -1.653 1.00 86.75 162 SER A C 1
ATOM 1218 O O . SER A 1 162 ? 7.320 -10.498 -2.562 1.00 86.75 162 SER A O 1
ATOM 1220 N N . PRO A 1 163 ? 5.582 -9.471 -1.545 1.00 84.81 163 PRO A N 1
ATOM 1221 C CA . PRO A 1 163 ? 5.545 -8.354 -2.489 1.00 84.81 163 PRO A CA 1
ATOM 1222 C C . PRO A 1 163 ? 6.863 -7.567 -2.539 1.00 84.81 163 PRO A C 1
ATOM 1224 O O . PRO A 1 163 ? 7.248 -7.081 -3.600 1.00 84.81 163 PRO A O 1
ATOM 1227 N N . PHE A 1 164 ? 7.594 -7.485 -1.416 1.00 91.81 164 PHE A N 1
ATOM 1228 C CA . PHE A 1 164 ? 8.917 -6.856 -1.383 1.00 91.81 164 PHE A CA 1
ATOM 1229 C C . PHE A 1 164 ? 9.883 -7.547 -2.345 1.00 91.81 164 PHE A C 1
ATOM 1231 O O . PHE A 1 164 ? 10.478 -6.890 -3.196 1.00 91.81 164 PHE A O 1
ATOM 1238 N N . TRP A 1 165 ? 10.036 -8.868 -2.220 1.00 93.38 165 TRP A N 1
ATOM 1239 C CA . TRP A 1 165 ? 10.996 -9.614 -3.031 1.00 93.38 165 TRP A CA 1
ATOM 1240 C C . TRP A 1 165 ? 10.580 -9.688 -4.494 1.00 93.38 165 TRP A C 1
ATOM 1242 O O . TRP A 1 165 ? 11.447 -9.595 -5.356 1.00 93.38 165 TRP A O 1
ATOM 1252 N N . ALA A 1 166 ? 9.280 -9.751 -4.790 1.00 91.00 166 ALA A N 1
ATOM 1253 C CA . ALA A 1 166 ? 8.790 -9.711 -6.164 1.00 91.00 166 ALA A CA 1
ATOM 1254 C C . ALA A 1 166 ? 9.215 -8.418 -6.887 1.00 91.00 166 ALA A C 1
ATOM 1256 O O . ALA A 1 166 ? 9.825 -8.455 -7.957 1.00 91.00 166 ALA A O 1
ATOM 1257 N N . VAL A 1 167 ? 8.977 -7.260 -6.262 1.00 92.44 167 VAL A N 1
ATOM 1258 C CA . VAL A 1 167 ? 9.362 -5.953 -6.819 1.00 92.44 167 VAL A CA 1
ATOM 1259 C C . VAL A 1 167 ? 10.876 -5.738 -6.782 1.00 92.44 167 VAL A C 1
ATOM 1261 O O . VAL A 1 167 ? 11.433 -5.172 -7.722 1.00 92.44 167 VAL A O 1
ATOM 1264 N N . ALA A 1 168 ? 11.568 -6.211 -5.742 1.00 95.06 168 ALA A N 1
ATOM 1265 C CA . ALA A 1 168 ? 13.026 -6.150 -5.673 1.00 95.06 168 ALA A CA 1
ATOM 1266 C C . ALA A 1 168 ? 13.678 -6.957 -6.805 1.00 95.06 168 ALA A C 1
ATOM 1268 O O . ALA A 1 168 ? 14.632 -6.481 -7.416 1.00 95.06 168 ALA A O 1
ATOM 1269 N N . CYS A 1 169 ? 13.141 -8.132 -7.140 1.00 96.88 169 CYS A N 1
ATOM 1270 C CA . CYS A 1 169 ? 13.566 -8.910 -8.299 1.00 96.88 169 CYS A CA 1
ATOM 1271 C C . CYS A 1 169 ? 13.353 -8.131 -9.604 1.00 96.88 169 CYS A C 1
ATOM 1273 O O . CYS A 1 169 ? 14.279 -8.053 -10.411 1.00 96.88 169 CYS A O 1
ATOM 1275 N N . PHE A 1 170 ? 12.204 -7.468 -9.784 1.00 96.00 170 PHE A N 1
ATOM 1276 C CA . PHE A 1 170 ? 11.995 -6.612 -10.955 1.00 96.00 170 PHE A CA 1
ATOM 1277 C C . PHE A 1 170 ? 12.999 -5.460 -11.045 1.00 96.00 170 PHE A C 1
ATOM 1279 O O . PHE A 1 170 ? 13.571 -5.217 -12.107 1.00 96.00 170 PHE A O 1
ATOM 1286 N N . PHE A 1 171 ? 13.253 -4.784 -9.926 1.00 97.31 171 PHE A N 1
ATOM 1287 C CA . PHE A 1 171 ? 14.238 -3.712 -9.841 1.00 97.31 171 PHE A CA 1
ATOM 1288 C C . PHE A 1 171 ? 15.643 -4.205 -10.193 1.00 97.31 171 PHE A C 1
ATOM 1290 O O . PHE A 1 171 ? 16.286 -3.644 -11.079 1.00 97.31 171 PHE A O 1
ATOM 1297 N N . ILE A 1 172 ? 16.107 -5.280 -9.547 1.00 97.62 172 ILE A N 1
ATOM 1298 C CA . ILE A 1 172 ? 17.433 -5.859 -9.794 1.00 97.62 172 ILE A CA 1
ATOM 1299 C C . ILE A 1 172 ? 17.553 -6.266 -11.263 1.00 97.62 172 ILE A C 1
ATOM 1301 O O . ILE A 1 172 ? 18.557 -5.948 -11.899 1.00 97.62 172 ILE A O 1
ATOM 1305 N N . GLY A 1 173 ? 16.528 -6.911 -11.821 1.00 97.44 173 GLY A N 1
ATOM 1306 C CA . GLY A 1 173 ? 16.515 -7.334 -13.216 1.00 97.44 173 GLY A CA 1
ATOM 1307 C C . GLY A 1 173 ? 16.638 -6.166 -14.193 1.00 97.44 173 GLY A C 1
ATOM 1308 O O . GLY A 1 173 ? 17.573 -6.128 -14.998 1.00 97.44 173 GLY A O 1
ATOM 1309 N N . ALA A 1 174 ? 15.749 -5.175 -14.071 1.00 97.44 174 ALA A N 1
ATOM 1310 C CA . ALA A 1 174 ? 15.713 -4.006 -14.946 1.00 97.44 174 ALA A CA 1
ATOM 1311 C C . ALA A 1 174 ? 17.005 -3.183 -14.869 1.00 97.44 174 ALA A C 1
ATOM 1313 O O . ALA A 1 174 ? 17.556 -2.791 -15.896 1.00 97.44 174 ALA A O 1
ATOM 1314 N N . TRP A 1 175 ? 17.527 -2.952 -13.663 1.00 97.81 175 TRP A N 1
ATOM 1315 C CA . TRP A 1 175 ? 18.758 -2.186 -13.476 1.00 97.81 175 TRP A CA 1
ATOM 1316 C C . TRP A 1 175 ? 20.001 -2.943 -13.937 1.00 97.81 175 TRP A C 1
ATOM 1318 O O . TRP A 1 175 ? 20.913 -2.321 -14.477 1.00 97.81 175 TRP A O 1
ATOM 1328 N N . THR A 1 176 ? 20.034 -4.270 -13.797 1.00 97.19 176 THR A N 1
ATOM 1329 C CA . THR A 1 176 ? 21.140 -5.084 -14.322 1.00 97.19 176 THR A CA 1
ATOM 1330 C C . THR A 1 176 ? 21.196 -4.992 -15.848 1.00 97.19 176 THR A C 1
ATOM 1332 O O . THR A 1 176 ? 22.248 -4.681 -16.404 1.00 97.19 176 THR A O 1
ATOM 1335 N N . ILE A 1 177 ? 20.061 -5.181 -16.531 1.00 96.00 177 ILE A N 1
ATOM 1336 C CA . ILE A 1 177 ? 19.987 -5.063 -17.997 1.00 96.00 177 ILE A CA 1
ATOM 1337 C C . ILE A 1 177 ? 20.278 -3.626 -18.436 1.00 96.00 177 ILE A C 1
ATOM 1339 O O . ILE A 1 177 ? 21.078 -3.407 -19.341 1.00 96.00 177 ILE A O 1
ATOM 1343 N N . GLY A 1 178 ? 19.657 -2.644 -17.786 1.00 95.69 178 GLY A N 1
ATOM 1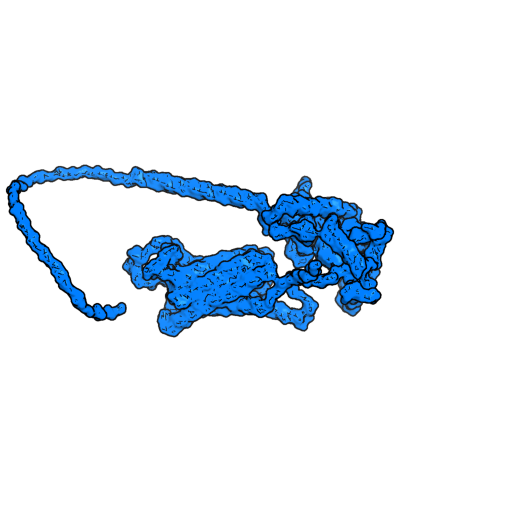344 C CA . GLY A 1 178 ? 19.762 -1.244 -18.173 1.00 95.69 178 GLY A CA 1
ATOM 1345 C C . GLY A 1 178 ? 21.157 -0.677 -17.975 1.00 95.69 178 GLY A C 1
ATOM 1346 O O . GLY A 1 178 ? 21.728 -0.145 -18.919 1.00 95.69 178 GLY A O 1
ATOM 1347 N N . VAL A 1 179 ? 21.733 -0.810 -16.779 1.00 94.69 179 VAL A N 1
ATOM 1348 C CA . VAL A 1 179 ? 23.041 -0.218 -16.466 1.00 94.69 179 VAL A CA 1
ATOM 1349 C C . VAL A 1 179 ? 24.177 -0.995 -17.116 1.00 94.69 179 VAL A C 1
ATOM 1351 O O . VAL A 1 179 ? 25.061 -0.381 -17.703 1.00 94.69 179 VAL A O 1
ATOM 1354 N N . ILE A 1 180 ? 24.177 -2.327 -17.024 1.00 92.38 180 ILE A N 1
ATOM 1355 C CA . ILE A 1 180 ? 25.312 -3.140 -17.489 1.00 92.38 180 ILE A CA 1
ATOM 1356 C C . ILE A 1 180 ? 25.137 -3.521 -18.959 1.00 92.38 180 ILE A C 1
ATOM 1358 O O . ILE A 1 180 ? 26.084 -3.435 -19.736 1.00 92.38 180 ILE A O 1
ATOM 1362 N N . GLY A 1 181 ? 23.931 -3.938 -19.341 1.00 89.31 181 GLY A N 1
ATOM 1363 C CA . GLY A 1 181 ? 23.659 -4.483 -20.668 1.00 89.31 181 GLY A CA 1
ATOM 1364 C C . GLY A 1 181 ? 23.468 -3.446 -21.776 1.00 89.31 181 GLY A C 1
ATOM 1365 O O . GLY A 1 181 ? 23.670 -3.801 -22.932 1.00 89.31 181 GLY A O 1
ATOM 1366 N N . LEU A 1 182 ? 23.066 -2.208 -21.459 1.00 92.38 182 LEU A N 1
ATOM 1367 C CA . LEU A 1 182 ? 22.729 -1.190 -22.468 1.00 92.38 182 LEU A CA 1
ATOM 1368 C C . LEU A 1 182 ? 23.439 0.148 -22.223 1.00 92.38 182 LEU A C 1
ATOM 1370 O O . LEU A 1 182 ? 24.303 0.547 -23.001 1.00 92.38 182 LEU A O 1
ATOM 1374 N N . TRP A 1 183 ? 23.113 0.847 -21.135 1.00 93.69 183 TRP A N 1
ATOM 1375 C CA . TRP A 1 183 ? 23.593 2.209 -20.892 1.00 93.69 183 TRP A CA 1
ATOM 1376 C C . TRP A 1 183 ? 25.086 2.289 -20.588 1.00 93.69 183 TRP A C 1
ATOM 1378 O O . TRP A 1 183 ? 25.726 3.242 -21.017 1.00 93.69 183 TRP A O 1
ATOM 1388 N N . GLY A 1 184 ? 25.657 1.316 -19.877 1.00 90.25 184 GLY A N 1
ATOM 1389 C CA . GLY A 1 184 ? 27.081 1.286 -19.538 1.00 90.25 184 GLY A CA 1
ATOM 1390 C C . GLY A 1 184 ? 27.974 1.449 -20.772 1.00 90.25 184 GLY A C 1
ATOM 1391 O O . GLY A 1 184 ? 28.669 2.464 -20.853 1.00 90.25 184 GLY A O 1
ATOM 1392 N N . PRO A 1 185 ? 27.914 0.517 -21.749 1.00 85.69 185 PRO A N 1
ATOM 1393 C CA . PRO A 1 185 ? 28.619 0.620 -23.030 1.00 85.69 185 PRO A CA 1
ATOM 1394 C C . PRO A 1 185 ? 28.446 1.981 -23.718 1.00 85.69 185 PRO A C 1
ATOM 1396 O O . PRO A 1 185 ? 29.430 2.660 -24.001 1.00 85.69 185 PRO A O 1
ATOM 1399 N N . THR A 1 186 ? 27.201 2.425 -23.895 1.00 87.75 186 THR A N 1
ATOM 1400 C CA . THR A 1 186 ? 26.861 3.658 -24.622 1.00 87.75 186 THR A CA 1
ATOM 1401 C C . THR A 1 186 ? 27.353 4.932 -23.926 1.00 87.75 186 THR A C 1
ATOM 1403 O O . THR A 1 186 ? 27.737 5.894 -24.589 1.00 87.75 186 THR A O 1
ATOM 1406 N N . LEU A 1 187 ? 27.361 4.968 -22.589 1.00 88.19 187 LEU A N 1
ATOM 1407 C CA . LEU A 1 187 ? 27.813 6.132 -21.821 1.00 88.19 187 LEU A CA 1
ATOM 1408 C C . LEU A 1 187 ? 29.336 6.300 -21.842 1.00 88.19 187 LEU A C 1
ATOM 1410 O O . LEU A 1 187 ? 29.816 7.433 -21.771 1.00 88.19 187 LEU A O 1
ATOM 1414 N N . MET A 1 188 ? 30.106 5.213 -21.943 1.00 83.56 188 MET A N 1
ATOM 1415 C CA . MET A 1 188 ? 31.573 5.301 -21.941 1.00 83.56 188 MET A CA 1
ATOM 1416 C C . MET A 1 188 ? 32.143 5.896 -23.225 1.00 83.56 188 MET A C 1
ATOM 1418 O O . MET A 1 188 ? 33.192 6.537 -23.170 1.00 83.56 188 MET A O 1
ATOM 1422 N N . ASP A 1 189 ? 31.440 5.747 -24.347 1.00 76.50 189 ASP A N 1
ATOM 1423 C CA . ASP A 1 189 ? 31.828 6.341 -25.629 1.00 76.50 189 ASP A CA 1
ATOM 1424 C C . ASP A 1 189 ? 31.207 7.739 -25.847 1.00 76.50 189 ASP A C 1
ATOM 1426 O O . ASP A 1 189 ? 31.426 8.386 -26.870 1.00 76.50 189 ASP A O 1
ATOM 1430 N N . GLY A 1 190 ? 30.478 8.277 -24.860 1.00 80.56 190 GLY A N 1
ATOM 1431 C CA . GLY A 1 190 ? 30.004 9.662 -24.856 1.00 80.56 190 GLY A CA 1
ATOM 1432 C C . GLY A 1 190 ? 29.112 10.004 -26.056 1.00 80.56 190 GLY A C 1
ATOM 1433 O O . GLY A 1 190 ? 27.977 9.547 -26.130 1.00 80.56 190 GLY A O 1
ATOM 1434 N N . PHE A 1 191 ? 29.611 10.848 -26.969 1.00 83.25 191 PHE A N 1
ATOM 1435 C CA . PHE A 1 191 ? 28.898 11.346 -28.163 1.00 83.25 191 PHE A CA 1
ATOM 1436 C C . PHE A 1 191 ? 29.668 11.081 -29.471 1.00 83.25 191 PHE A C 1
ATOM 1438 O O . PHE A 1 191 ? 29.532 11.838 -30.432 1.00 83.25 191 PHE A O 1
ATOM 1445 N N . VAL A 1 192 ? 30.517 10.053 -29.489 1.00 82.88 192 VAL A N 1
ATOM 1446 C CA . VAL A 1 192 ? 31.320 9.670 -30.663 1.00 82.88 192 VAL A CA 1
ATOM 1447 C C . VAL A 1 192 ? 30.412 9.214 -31.815 1.00 82.88 192 VAL A C 1
ATOM 1449 O O . VAL A 1 192 ? 29.353 8.624 -31.571 1.00 82.88 192 VAL A O 1
ATOM 1452 N N . ARG A 1 193 ? 30.802 9.504 -33.061 1.00 84.75 193 ARG A N 1
ATOM 1453 C CA . ARG A 1 193 ? 30.071 9.094 -34.269 1.00 84.75 193 ARG A CA 1
ATOM 1454 C C . ARG A 1 193 ? 30.716 7.887 -34.939 1.00 84.75 193 ARG A C 1
ATOM 1456 O O . ARG A 1 193 ? 31.892 7.615 -34.731 1.00 84.75 193 ARG A O 1
ATOM 1463 N N . TYR A 1 194 ? 29.961 7.188 -35.783 1.00 82.62 194 TYR A N 1
ATOM 1464 C CA . TYR A 1 194 ? 30.463 6.062 -36.576 1.00 82.62 194 TYR A CA 1
ATOM 1465 C C . TYR A 1 194 ? 31.710 6.423 -37.397 1.00 82.62 194 TYR A C 1
ATOM 1467 O O . TYR A 1 194 ? 32.626 5.609 -37.497 1.00 82.62 194 TYR A O 1
ATOM 1475 N N . GLU A 1 195 ? 31.785 7.652 -37.919 1.00 82.56 195 GLU A N 1
ATOM 1476 C CA . GLU A 1 195 ? 32.926 8.133 -38.712 1.00 82.56 195 GLU A CA 1
ATOM 1477 C C . GLU A 1 195 ? 34.239 8.238 -37.917 1.00 82.56 195 GLU A C 1
ATOM 1479 O O . GLU A 1 195 ? 35.313 8.279 -38.513 1.00 82.56 195 GLU A O 1
ATOM 1484 N N . ASP A 1 196 ? 34.163 8.270 -36.585 1.00 81.19 196 ASP A N 1
ATOM 1485 C CA . ASP A 1 196 ? 35.323 8.426 -35.707 1.00 81.19 196 ASP A CA 1
ATOM 1486 C C . ASP A 1 196 ? 36.012 7.080 -35.382 1.00 81.19 196 ASP A C 1
ATOM 1488 O O . ASP A 1 196 ? 37.065 7.064 -34.738 1.00 81.19 196 ASP A O 1
ATOM 1492 N N . PHE A 1 197 ? 35.441 5.942 -35.801 1.00 77.00 197 PHE A N 1
ATOM 1493 C CA . PHE A 1 197 ? 35.995 4.606 -35.551 1.00 77.00 197 PHE A CA 1
ATOM 1494 C C . PHE A 1 197 ? 36.906 4.128 -36.689 1.00 77.00 197 PHE A C 1
ATOM 1496 O O . PHE A 1 197 ? 36.626 4.348 -37.863 1.00 77.00 197 PHE A O 1
ATOM 1503 N N . GLU A 1 198 ? 37.967 3.381 -36.353 1.00 70.06 198 GLU A N 1
ATOM 1504 C CA . GLU A 1 198 ? 38.918 2.823 -37.336 1.00 70.06 198 GLU A CA 1
ATOM 1505 C C . GLU A 1 198 ? 38.259 1.884 -38.368 1.00 70.06 198 GLU A C 1
ATOM 1507 O O . GLU A 1 198 ? 38.774 1.720 -39.473 1.00 70.06 198 GLU A O 1
ATOM 1512 N N . ALA A 1 199 ? 37.116 1.277 -38.026 1.00 72.31 199 ALA A N 1
ATOM 1513 C CA . ALA A 1 199 ? 36.314 0.438 -38.916 1.00 72.31 199 ALA A CA 1
ATOM 1514 C C . ALA A 1 199 ? 34.808 0.742 -38.737 1.00 72.31 199 ALA A C 1
ATOM 1516 O O . ALA A 1 199 ? 34.119 0.013 -38.020 1.00 72.31 199 ALA A O 1
ATOM 1517 N N . PRO A 1 200 ? 34.277 1.800 -39.381 1.00 66.88 200 PRO A N 1
ATOM 1518 C CA . PRO A 1 200 ? 32.902 2.278 -39.178 1.00 66.88 200 PRO A CA 1
ATOM 1519 C C . PRO A 1 200 ? 31.828 1.232 -39.501 1.00 66.88 200 PRO A C 1
ATOM 1521 O O . PRO A 1 200 ? 30.768 1.213 -38.886 1.00 66.88 200 PRO A O 1
ATOM 1524 N N . THR A 1 201 ? 32.109 0.340 -40.452 1.00 69.94 201 THR A N 1
ATOM 1525 C CA . THR A 1 201 ? 31.169 -0.675 -40.947 1.00 69.94 201 THR A CA 1
ATOM 1526 C C . THR A 1 201 ? 31.247 -2.008 -40.198 1.00 69.94 201 THR A C 1
ATOM 1528 O O . THR A 1 201 ? 30.385 -2.864 -40.383 1.00 69.94 201 THR A O 1
ATOM 1531 N N . ASP A 1 202 ? 32.253 -2.206 -39.340 1.00 73.94 202 ASP A N 1
ATOM 1532 C CA . ASP A 1 202 ? 32.459 -3.462 -38.617 1.00 73.94 202 ASP A CA 1
ATOM 1533 C C . ASP A 1 202 ? 31.832 -3.391 -37.217 1.00 73.94 202 ASP A C 1
ATOM 1535 O O . ASP A 1 202 ? 32.486 -3.062 -36.224 1.00 73.94 202 ASP A O 1
ATOM 1539 N N . LEU A 1 203 ? 30.535 -3.708 -37.145 1.00 67.69 203 LEU A N 1
ATOM 1540 C CA . LEU A 1 203 ? 29.748 -3.738 -35.905 1.00 67.69 203 LEU A CA 1
ATOM 1541 C C . LEU A 1 203 ? 30.393 -4.592 -34.802 1.00 67.69 203 LEU A C 1
ATOM 1543 O O . LEU A 1 203 ? 30.299 -4.238 -33.631 1.00 67.69 203 LEU A O 1
ATOM 1547 N N . TYR A 1 204 ? 31.107 -5.665 -35.151 1.00 67.56 204 TYR A N 1
ATOM 1548 C CA . TYR A 1 204 ? 31.740 -6.559 -34.175 1.00 67.56 204 TYR A CA 1
ATOM 1549 C C . TYR A 1 204 ? 32.973 -5.950 -33.498 1.00 67.56 204 TYR A C 1
ATOM 1551 O O . TYR A 1 204 ? 33.372 -6.406 -32.425 1.00 67.56 204 TYR A O 1
ATOM 1559 N N . LYS A 1 205 ? 33.582 -4.925 -34.106 1.00 67.94 205 LYS A N 1
ATOM 1560 C CA . LYS A 1 205 ? 34.699 -4.173 -33.516 1.00 67.94 205 LYS A CA 1
ATOM 1561 C C . LYS A 1 205 ? 34.241 -3.009 -32.645 1.00 67.94 205 LYS A C 1
ATOM 1563 O O . LYS A 1 205 ? 35.057 -2.449 -31.912 1.00 67.94 205 LYS A O 1
ATOM 1568 N N . GLN A 1 206 ? 32.958 -2.659 -32.695 1.00 69.12 206 GLN A N 1
ATOM 1569 C CA . GLN A 1 206 ? 32.391 -1.630 -31.832 1.00 69.12 206 GLN A CA 1
ATOM 1570 C C . GLN A 1 206 ? 32.388 -2.112 -30.380 1.00 69.12 206 GLN A C 1
ATOM 1572 O O . GLN A 1 206 ? 32.134 -3.284 -30.094 1.00 69.12 206 GLN A O 1
ATOM 1577 N N . ARG A 1 207 ? 32.687 -1.215 -29.434 1.00 67.50 207 ARG A N 1
ATOM 1578 C CA . ARG A 1 207 ? 32.862 -1.578 -28.015 1.00 67.50 207 ARG A CA 1
ATOM 1579 C C . ARG A 1 207 ? 31.607 -2.179 -27.387 1.00 67.50 207 ARG A C 1
ATOM 1581 O O . ARG A 1 207 ? 31.725 -3.062 -26.541 1.00 67.50 207 ARG A O 1
ATOM 1588 N N . THR A 1 208 ? 30.434 -1.760 -27.858 1.00 65.38 208 THR A N 1
ATOM 1589 C CA . THR A 1 208 ? 29.126 -2.331 -27.505 1.00 65.38 208 THR A CA 1
ATOM 1590 C C . THR A 1 208 ? 29.047 -3.837 -27.762 1.00 65.38 208 THR A C 1
ATOM 1592 O O . THR A 1 208 ? 28.470 -4.552 -26.950 1.00 65.38 208 THR A O 1
ATOM 1595 N N . PHE A 1 209 ? 29.679 -4.336 -28.828 1.00 66.56 209 PHE A N 1
ATOM 1596 C CA . PHE A 1 209 ? 29.766 -5.768 -29.145 1.00 66.56 209 PHE A CA 1
ATOM 1597 C C . PHE A 1 209 ? 31.054 -6.430 -28.643 1.00 66.56 209 PHE A C 1
ATOM 1599 O O . PHE A 1 209 ? 31.068 -7.628 -28.356 1.00 66.56 209 PHE A O 1
ATOM 1606 N N . ALA A 1 210 ? 32.143 -5.670 -28.501 1.00 63.25 210 ALA A N 1
ATOM 1607 C CA . ALA A 1 210 ? 33.428 -6.197 -28.046 1.00 63.25 210 ALA A CA 1
ATOM 1608 C C . ALA A 1 210 ? 33.365 -6.730 -26.604 1.00 63.25 210 ALA A C 1
ATOM 1610 O O . ALA A 1 210 ? 34.158 -7.587 -26.210 1.00 63.25 210 ALA A O 1
ATOM 1611 N N . TRP A 1 211 ? 32.425 -6.237 -25.797 1.00 79.62 211 TRP A N 1
ATOM 1612 C CA . TRP A 1 211 ? 32.267 -6.636 -24.403 1.00 79.62 211 TRP A CA 1
ATOM 1613 C C . TRP A 1 211 ? 31.316 -7.810 -24.262 1.00 79.62 211 TRP A C 1
ATOM 1615 O O . TRP A 1 211 ? 30.353 -7.759 -23.510 1.00 79.62 211 TRP A O 1
ATOM 1625 N N . ALA A 1 212 ? 31.617 -8.903 -24.953 1.00 80.31 212 ALA A N 1
ATOM 1626 C CA . ALA A 1 212 ? 30.710 -10.037 -25.062 1.00 80.31 212 ALA A CA 1
ATOM 1627 C C . ALA A 1 212 ? 30.241 -10.609 -23.704 1.00 80.31 212 ALA A C 1
ATOM 1629 O O . ALA A 1 212 ? 29.183 -11.223 -23.626 1.00 80.31 212 ALA A O 1
ATOM 1630 N N . TRP A 1 213 ? 30.975 -10.384 -22.609 1.00 85.12 213 TRP A N 1
ATOM 1631 C CA . TRP A 1 213 ? 30.572 -10.788 -21.257 1.00 85.12 213 TRP A CA 1
ATOM 1632 C C . TRP A 1 213 ? 29.321 -10.061 -20.724 1.00 85.12 213 TRP A C 1
ATOM 1634 O O . TRP A 1 213 ? 28.644 -10.607 -19.853 1.00 85.12 213 TRP A O 1
ATOM 1644 N N . ILE A 1 214 ? 28.963 -8.877 -21.245 1.00 89.06 214 ILE A N 1
ATOM 1645 C CA . ILE A 1 214 ? 27.778 -8.120 -20.793 1.00 89.06 214 ILE A CA 1
ATOM 1646 C C . ILE A 1 214 ? 26.474 -8.878 -21.057 1.00 89.06 214 ILE A C 1
ATOM 1648 O O . ILE A 1 214 ? 25.517 -8.741 -20.296 1.00 89.06 214 ILE A O 1
ATOM 1652 N N . HIS A 1 215 ? 26.439 -9.732 -22.084 1.00 90.44 215 HIS A N 1
ATOM 1653 C CA . HIS A 1 215 ? 25.249 -10.515 -22.422 1.00 90.44 215 HIS A CA 1
ATOM 1654 C C . HIS A 1 215 ? 24.906 -11.553 -21.344 1.00 90.44 215 HIS A C 1
ATOM 1656 O O . HIS A 1 215 ? 23.742 -11.901 -21.172 1.00 90.44 215 HIS A O 1
ATOM 1662 N N . ILE A 1 216 ? 25.880 -11.982 -20.531 1.00 93.56 216 ILE A N 1
ATOM 1663 C CA . ILE A 1 216 ? 25.614 -12.823 -19.353 1.00 93.56 216 ILE A CA 1
ATOM 1664 C C . ILE A 1 216 ? 24.780 -12.045 -18.326 1.00 93.56 216 ILE A C 1
ATOM 1666 O O . ILE A 1 216 ? 23.836 -12.585 -17.754 1.00 93.56 216 ILE A O 1
ATOM 1670 N N . PHE A 1 217 ? 25.081 -10.761 -18.116 1.00 93.75 217 PHE A N 1
ATOM 1671 C CA . PHE A 1 217 ? 24.321 -9.911 -17.197 1.00 93.75 217 PHE A CA 1
ATOM 1672 C C . PHE A 1 217 ? 22.913 -9.616 -17.712 1.00 93.75 217 PHE A C 1
ATOM 1674 O O . PHE A 1 217 ? 21.986 -9.519 -16.912 1.00 93.75 217 PHE A O 1
ATOM 1681 N N . GLN A 1 218 ? 22.732 -9.547 -19.032 1.00 94.62 218 GLN A N 1
ATOM 1682 C CA . GLN A 1 218 ? 21.406 -9.464 -19.640 1.00 94.62 218 GLN A CA 1
ATOM 1683 C C . GLN A 1 218 ? 20.566 -10.712 -19.300 1.00 94.62 218 GLN A C 1
ATOM 1685 O O . GLN A 1 218 ? 19.444 -10.575 -18.813 1.00 94.62 218 GLN A O 1
ATOM 1690 N N . VAL A 1 219 ? 21.138 -11.918 -19.428 1.00 96.62 219 VAL A N 1
ATOM 1691 C CA . VAL A 1 219 ? 20.479 -13.174 -19.010 1.00 96.62 219 VAL A CA 1
ATOM 1692 C C . VAL A 1 219 ? 20.161 -13.174 -17.512 1.00 96.62 219 VAL A C 1
ATOM 1694 O O . VAL A 1 219 ? 19.036 -13.483 -17.127 1.00 96.62 219 VAL A O 1
ATOM 1697 N N . ILE A 1 220 ? 21.118 -12.791 -16.659 1.00 96.19 220 ILE A N 1
ATOM 1698 C CA . ILE A 1 220 ? 20.908 -12.707 -15.203 1.00 96.19 220 ILE A CA 1
ATOM 1699 C C . ILE A 1 220 ? 19.751 -11.760 -14.883 1.00 96.19 220 ILE A C 1
ATOM 1701 O O . ILE A 1 220 ? 18.863 -12.107 -14.104 1.00 96.19 220 ILE A O 1
ATOM 1705 N N . GLY A 1 221 ? 19.730 -10.577 -15.497 1.00 96.94 221 GLY A N 1
ATOM 1706 C CA . GLY A 1 221 ? 18.658 -9.618 -15.277 1.00 96.94 221 GLY A CA 1
ATOM 1707 C C . GLY A 1 221 ? 17.295 -10.155 -15.718 1.00 96.94 221 GLY A C 1
ATOM 1708 O O . GLY A 1 221 ? 16.321 -10.001 -14.985 1.00 96.94 221 GLY A O 1
ATOM 1709 N N . ALA A 1 222 ? 17.226 -10.871 -16.843 1.00 97.19 222 ALA A N 1
ATOM 1710 C CA . ALA A 1 222 ? 15.993 -11.505 -17.308 1.00 97.19 222 ALA A CA 1
ATOM 1711 C C . ALA A 1 222 ? 15.494 -12.610 -16.365 1.00 97.19 222 ALA A C 1
ATOM 1713 O O . ALA A 1 222 ? 14.290 -12.725 -16.127 1.00 97.19 222 ALA A O 1
ATOM 1714 N N . ILE A 1 223 ? 16.405 -13.379 -15.764 1.00 97.25 223 ILE A N 1
ATOM 1715 C CA . ILE A 1 223 ? 16.061 -14.366 -14.732 1.00 97.25 223 ILE A CA 1
ATOM 1716 C C . ILE A 1 223 ? 15.439 -13.667 -13.518 1.00 97.25 223 ILE A C 1
ATOM 1718 O O . ILE A 1 223 ? 14.419 -14.129 -13.012 1.00 97.25 223 ILE A O 1
ATOM 1722 N N . PHE A 1 224 ? 15.995 -12.534 -13.077 1.00 97.56 224 PHE A N 1
ATOM 1723 C CA . PHE A 1 224 ? 15.417 -11.751 -11.982 1.00 97.56 224 PHE A CA 1
ATOM 1724 C C . PHE A 1 224 ? 14.034 -11.184 -12.327 1.00 97.56 224 PHE A C 1
ATOM 1726 O O . PHE A 1 224 ? 13.126 -11.292 -11.506 1.00 97.56 224 PHE A O 1
ATOM 1733 N N . LEU A 1 225 ? 13.834 -10.649 -13.538 1.00 95.75 225 LEU A N 1
ATOM 1734 C CA . LEU A 1 225 ? 12.506 -10.210 -13.989 1.00 95.75 225 LEU A CA 1
ATOM 1735 C C . LEU A 1 225 ? 11.506 -11.382 -13.964 1.00 95.75 225 LEU A C 1
ATOM 1737 O O . LEU A 1 225 ? 10.418 -11.265 -13.406 1.00 95.75 225 LEU A O 1
ATOM 1741 N N . THR A 1 226 ? 11.904 -12.546 -14.478 1.00 96.19 226 THR A N 1
ATOM 1742 C CA . THR A 1 226 ? 11.064 -13.755 -14.480 1.00 96.19 226 THR A CA 1
ATOM 1743 C C . THR A 1 226 ? 10.722 -14.212 -13.062 1.00 96.19 226 THR A C 1
ATOM 1745 O O . THR A 1 226 ? 9.567 -14.511 -12.765 1.00 96.19 226 THR A O 1
ATOM 1748 N N . ALA A 1 227 ? 11.706 -14.222 -12.159 1.00 94.69 227 ALA A N 1
ATOM 1749 C CA . ALA A 1 227 ? 11.505 -14.577 -10.759 1.00 94.69 227 ALA A CA 1
ATOM 1750 C C . ALA A 1 227 ? 10.510 -13.631 -10.069 1.00 94.69 227 ALA A C 1
ATOM 1752 O O . ALA A 1 227 ? 9.643 -14.102 -9.336 1.00 94.69 227 ALA A O 1
ATOM 1753 N N . GLY A 1 228 ? 10.579 -12.323 -10.347 1.00 91.62 228 GLY A N 1
ATOM 1754 C CA . GLY A 1 228 ? 9.608 -11.344 -9.850 1.00 91.62 228 GLY A CA 1
ATOM 1755 C C . GLY A 1 228 ? 8.174 -11.670 -10.278 1.00 91.62 228 GLY A C 1
ATOM 1756 O O . GLY A 1 228 ? 7.276 -11.705 -9.436 1.00 91.62 228 GLY A O 1
ATOM 1757 N N . GLY A 1 229 ? 7.975 -12.000 -11.560 1.00 90.50 229 GLY A N 1
ATOM 1758 C CA . GLY A 1 229 ? 6.674 -12.421 -12.091 1.00 90.50 229 GLY A CA 1
ATOM 1759 C C . GLY A 1 229 ? 6.154 -13.709 -11.448 1.00 90.50 229 GLY A C 1
ATOM 1760 O O . GLY A 1 229 ? 4.988 -13.784 -11.068 1.00 90.50 229 GLY A O 1
ATOM 1761 N N . ILE A 1 230 ? 7.026 -14.704 -11.253 1.00 91.06 230 ILE A N 1
ATOM 1762 C CA . ILE A 1 230 ? 6.661 -15.970 -10.602 1.00 91.06 230 ILE A CA 1
ATOM 1763 C C . ILE A 1 230 ? 6.251 -15.741 -9.143 1.00 91.06 230 ILE A C 1
ATOM 1765 O O . ILE A 1 230 ? 5.259 -16.315 -8.702 1.00 91.06 230 ILE A O 1
ATOM 1769 N N . ILE A 1 231 ? 6.978 -14.908 -8.389 1.00 88.75 231 ILE A N 1
ATOM 1770 C CA . ILE A 1 231 ? 6.634 -14.623 -6.987 1.00 88.75 231 ILE A CA 1
ATOM 1771 C C . ILE A 1 231 ? 5.233 -14.004 -6.897 1.00 88.75 231 ILE A C 1
ATOM 1773 O O . ILE A 1 231 ? 4.455 -14.438 -6.050 1.00 88.75 231 ILE A O 1
ATOM 1777 N N . PHE A 1 232 ? 4.884 -13.055 -7.774 1.00 84.56 232 PHE A N 1
ATOM 1778 C CA . PHE A 1 232 ? 3.524 -12.505 -7.822 1.00 84.56 232 PHE A CA 1
ATOM 1779 C C . PHE A 1 232 ? 2.474 -13.561 -8.180 1.00 84.56 232 PHE A C 1
ATOM 1781 O O . PHE A 1 232 ? 1.493 -13.697 -7.453 1.00 84.56 232 PHE A O 1
ATOM 1788 N N . GLY A 1 233 ? 2.723 -14.389 -9.199 1.00 79.88 233 GLY A N 1
ATOM 1789 C CA . GLY A 1 233 ? 1.802 -15.473 -9.556 1.00 79.88 233 GLY A CA 1
ATOM 1790 C C . GLY A 1 233 ? 1.586 -16.496 -8.428 1.00 79.88 233 GLY A C 1
ATOM 1791 O O . GLY A 1 233 ? 0.483 -17.011 -8.253 1.00 79.88 233 GLY A O 1
ATOM 1792 N N . VAL A 1 234 ? 2.616 -16.777 -7.621 1.00 80.56 234 VAL A N 1
ATOM 1793 C CA . VAL A 1 234 ? 2.517 -17.678 -6.457 1.00 80.56 234 VAL A CA 1
ATOM 1794 C C . VAL A 1 234 ? 1.786 -17.024 -5.283 1.00 80.56 234 VAL A C 1
ATOM 1796 O O . VAL A 1 234 ? 1.045 -17.713 -4.582 1.00 80.56 234 VAL A O 1
ATOM 1799 N N . LEU A 1 235 ? 1.984 -15.722 -5.048 1.00 75.00 235 LEU A N 1
ATOM 1800 C CA . LEU A 1 235 ? 1.249 -14.982 -4.015 1.00 75.00 235 LEU A CA 1
ATOM 1801 C C . LEU A 1 235 ? -0.265 -15.070 -4.258 1.00 75.00 235 LEU A C 1
ATOM 1803 O O . LEU A 1 235 ? -1.000 -15.407 -3.334 1.00 75.00 235 LEU A O 1
ATOM 1807 N N . GLU A 1 236 ? -0.693 -14.895 -5.508 1.00 67.12 236 GLU A N 1
ATOM 1808 C CA . GLU A 1 236 ? -2.096 -15.010 -5.926 1.00 67.12 236 GLU A CA 1
ATOM 1809 C C . GLU A 1 236 ? -2.604 -16.467 -5.864 1.00 67.12 236 GLU A C 1
ATOM 1811 O O . GLU A 1 236 ? -3.695 -16.755 -5.365 1.00 67.12 236 GLU A O 1
ATOM 1816 N N . GLY A 1 237 ? -1.787 -17.429 -6.315 1.00 54.94 237 GLY A N 1
ATOM 1817 C CA . GLY A 1 237 ? -2.130 -18.855 -6.286 1.00 54.94 237 GLY A CA 1
ATOM 1818 C C . GLY A 1 237 ? -2.324 -19.417 -4.871 1.00 54.94 237 GLY A C 1
ATOM 1819 O O . GLY A 1 237 ? -3.201 -20.253 -4.652 1.00 54.94 237 GLY A O 1
ATOM 1820 N N . ASN A 1 238 ? -1.552 -18.930 -3.896 1.00 48.53 238 ASN A N 1
ATOM 1821 C CA . ASN A 1 238 ? -1.710 -19.306 -2.489 1.00 48.53 238 ASN A CA 1
ATOM 1822 C C . ASN A 1 238 ? -2.931 -18.651 -1.832 1.00 48.53 238 ASN A C 1
ATOM 1824 O O . ASN A 1 238 ? -3.487 -19.233 -0.902 1.00 48.53 238 ASN A O 1
ATOM 1828 N N . GLN A 1 239 ? -3.379 -17.494 -2.324 1.00 45.12 239 GLN A N 1
ATOM 1829 C CA . GLN A 1 239 ? -4.646 -16.891 -1.908 1.00 45.12 239 GLN A CA 1
ATOM 1830 C C . GLN A 1 239 ? -5.831 -17.775 -2.335 1.00 45.12 239 GLN A C 1
ATOM 1832 O O . GLN A 1 239 ? -6.673 -18.111 -1.508 1.00 45.12 239 GLN A O 1
ATOM 1837 N N . GLY A 1 240 ? -5.804 -18.314 -3.561 1.00 34.81 240 GLY A N 1
ATOM 1838 C CA . GLY A 1 240 ? -6.828 -19.249 -4.049 1.00 34.81 240 GLY A CA 1
ATOM 1839 C C . GLY A 1 240 ? -6.857 -20.636 -3.379 1.00 34.81 240 GLY A C 1
ATOM 1840 O O . GLY A 1 240 ? -7.873 -21.322 -3.468 1.00 34.81 240 GLY A O 1
ATOM 1841 N N . LEU A 1 241 ? -5.778 -21.074 -2.713 1.00 29.02 241 LEU A N 1
ATOM 1842 C CA . LEU A 1 241 ? -5.758 -22.326 -1.932 1.00 29.02 241 LEU A CA 1
ATOM 1843 C C . LEU A 1 241 ? -6.299 -22.123 -0.502 1.00 29.02 241 LEU A C 1
ATOM 1845 O O . LEU A 1 241 ? -6.830 -23.058 0.097 1.00 29.02 241 LEU A O 1
ATOM 1849 N N . MET A 1 242 ? -6.193 -20.903 0.036 1.00 28.58 242 MET A N 1
ATOM 1850 C CA . MET A 1 242 ? -6.736 -20.539 1.350 1.00 28.58 242 MET A CA 1
ATOM 1851 C C . MET A 1 242 ? -8.256 -20.328 1.318 1.00 28.58 242 MET A C 1
ATOM 1853 O O . MET A 1 242 ? -8.921 -20.648 2.303 1.00 28.58 242 MET A O 1
ATOM 1857 N N . ASP A 1 243 ? -8.811 -19.953 0.161 1.00 33.84 243 ASP A N 1
ATOM 1858 C CA . ASP A 1 243 ? -10.261 -19.841 -0.075 1.00 33.84 243 ASP A CA 1
ATOM 1859 C C . ASP A 1 243 ? -11.031 -21.171 0.105 1.00 33.84 243 ASP A C 1
ATOM 1861 O O . ASP A 1 243 ? -12.257 -21.174 0.215 1.00 33.84 243 ASP A O 1
ATOM 1865 N N . GLY A 1 244 ? -10.338 -22.319 0.139 1.00 29.41 244 GLY A N 1
ATOM 1866 C CA . GLY A 1 244 ? -10.951 -23.648 0.272 1.00 29.41 244 GLY A CA 1
ATOM 1867 C C . GLY A 1 244 ? -10.987 -24.239 1.688 1.00 29.41 244 GLY A C 1
ATOM 1868 O O . GLY A 1 244 ? -11.641 -25.261 1.886 1.00 29.41 244 GLY A O 1
ATOM 1869 N N . ILE A 1 245 ? -10.275 -23.660 2.663 1.00 31.41 245 ILE A N 1
ATOM 1870 C CA . ILE A 1 245 ? -10.129 -24.242 4.019 1.00 31.41 245 ILE A CA 1
ATOM 1871 C C . ILE A 1 245 ? -10.409 -23.214 5.136 1.00 31.41 245 ILE A C 1
ATOM 1873 O O . ILE A 1 245 ? -10.700 -23.606 6.265 1.00 31.41 245 ILE A O 1
ATOM 1877 N N . PHE A 1 246 ? -10.451 -21.915 4.822 1.00 24.52 246 PHE A N 1
ATOM 1878 C CA . PHE A 1 246 ? -10.914 -20.858 5.724 1.00 24.52 246 PHE A CA 1
ATOM 1879 C C . PHE A 1 246 ? -11.763 -19.854 4.931 1.00 24.52 246 PHE A C 1
ATOM 1881 O O . PHE A 1 246 ? -11.219 -19.182 4.057 1.00 24.52 246 PHE A O 1
ATOM 1888 N N . PRO A 1 247 ? -13.075 -19.697 5.189 1.00 28.64 247 PRO A N 1
ATOM 1889 C CA . PRO A 1 247 ? -13.794 -18.577 4.611 1.00 28.64 247 PRO A CA 1
ATOM 1890 C C . PRO A 1 247 ? -13.413 -17.350 5.443 1.00 28.64 247 PRO A C 1
ATOM 1892 O O . PRO A 1 247 ? -13.871 -17.256 6.569 1.00 28.64 247 PRO A O 1
ATOM 1895 N N . PHE A 1 248 ? -12.489 -16.515 4.955 1.00 28.03 248 PHE A N 1
ATOM 1896 C CA . PHE A 1 248 ? -12.346 -15.059 5.177 1.00 28.03 248 PHE A CA 1
ATOM 1897 C C . PHE A 1 248 ? -10.917 -14.608 4.814 1.00 28.03 248 PHE A C 1
ATOM 1899 O O . PHE A 1 248 ? -9.945 -15.144 5.344 1.00 28.03 248 PHE A O 1
ATOM 1906 N N . GLY A 1 249 ? -10.799 -13.570 3.969 1.00 28.97 249 GLY A N 1
ATOM 1907 C CA . GLY A 1 249 ? -9.575 -12.756 3.873 1.00 28.97 249 GLY A CA 1
ATOM 1908 C C . GLY A 1 249 ? -9.054 -12.414 2.471 1.00 28.97 249 GLY A C 1
ATOM 1909 O O . GLY A 1 249 ? -7.872 -12.614 2.201 1.00 28.97 249 GLY A O 1
ATOM 1910 N N . GLY A 1 250 ? -9.895 -11.863 1.589 1.00 25.84 250 GLY A N 1
ATOM 1911 C CA . GLY A 1 250 ? -9.424 -11.087 0.431 1.00 25.84 250 GLY A CA 1
ATOM 1912 C C . GLY A 1 250 ? -9.046 -9.652 0.848 1.00 25.84 250 GLY A C 1
ATOM 1913 O O . GLY A 1 250 ? -9.588 -9.157 1.837 1.00 25.84 250 GLY A O 1
ATOM 1914 N N . PRO A 1 251 ? -8.121 -8.972 0.145 1.00 32.66 251 PRO A N 1
ATOM 1915 C CA . PRO A 1 251 ? -7.644 -7.649 0.532 1.00 32.66 251 PRO A CA 1
ATOM 1916 C C . PRO A 1 251 ? -8.764 -6.616 0.391 1.00 32.66 251 PRO A C 1
ATOM 1918 O O . PRO A 1 251 ? -9.232 -6.374 -0.718 1.00 32.66 251 PRO A O 1
ATOM 1921 N N . SER A 1 252 ? -9.171 -6.058 1.534 1.00 32.03 252 SER A N 1
ATOM 1922 C CA . SER A 1 252 ? -9.820 -4.756 1.756 1.00 32.03 252 SER A CA 1
ATOM 1923 C C . SER A 1 252 ? -10.318 -4.023 0.499 1.00 32.03 252 SER A C 1
ATOM 1925 O O . SER A 1 252 ? -9.802 -2.969 0.124 1.00 32.03 252 SER A O 1
ATOM 1927 N N . GLY A 1 253 ? -11.331 -4.585 -0.154 1.00 27.67 253 GLY A N 1
ATOM 1928 C CA . GLY A 1 253 ? -12.411 -3.782 -0.697 1.00 27.67 253 GLY A CA 1
ATOM 1929 C C . GLY A 1 253 ? -13.360 -3.566 0.466 1.00 27.67 253 GLY A C 1
ATOM 1930 O O . GLY A 1 253 ? -13.736 -4.538 1.122 1.00 27.67 253 GLY A O 1
ATOM 1931 N N . GLU A 1 254 ? -13.681 -2.312 0.757 1.00 34.84 254 GLU A N 1
ATOM 1932 C CA . GLU A 1 254 ? -14.816 -1.961 1.601 1.00 34.84 254 GLU A CA 1
ATOM 1933 C C . GLU A 1 254 ? -16.051 -2.643 1.003 1.00 34.84 254 GLU A C 1
ATOM 1935 O O . GLU A 1 254 ? -16.658 -2.177 0.037 1.00 34.84 254 GLU A O 1
ATOM 1940 N N . VAL A 1 255 ? -16.355 -3.821 1.537 1.00 28.25 255 VAL A N 1
ATOM 1941 C CA . VAL A 1 255 ? -17.712 -4.308 1.667 1.00 28.25 255 VAL A CA 1
ATOM 1942 C C . VAL A 1 255 ? -18.181 -3.672 2.963 1.00 28.25 255 VAL A C 1
ATOM 1944 O O . VAL A 1 255 ? -18.047 -4.249 4.038 1.00 28.25 255 VAL A O 1
ATOM 1947 N N . GLU A 1 256 ? -18.657 -2.436 2.848 1.00 34.69 256 GLU A N 1
ATOM 1948 C CA . GLU A 1 256 ? -19.714 -1.952 3.724 1.00 34.69 256 GLU A CA 1
ATOM 1949 C C . GLU A 1 256 ? -20.854 -2.960 3.511 1.00 34.69 256 GLU A C 1
ATOM 1951 O O . GLU A 1 256 ? -21.538 -2.982 2.487 1.00 34.69 256 GLU A O 1
ATOM 1956 N N . SER A 1 257 ? -20.961 -3.940 4.406 1.00 27.58 257 SER A N 1
ATOM 1957 C CA . SER A 1 257 ? -22.296 -4.359 4.775 1.00 27.58 257 SER A CA 1
ATOM 1958 C C . SER A 1 257 ? -22.917 -3.116 5.396 1.00 27.58 257 SER A C 1
ATOM 1960 O O . SER A 1 257 ? -22.371 -2.604 6.368 1.00 27.58 257 SER A O 1
ATOM 1962 N N . ASP A 1 258 ? -24.049 -2.670 4.859 1.00 36.06 258 ASP A N 1
ATOM 1963 C CA . ASP A 1 258 ? -24.961 -1.699 5.491 1.00 36.06 258 ASP A CA 1
ATOM 1964 C C . ASP A 1 258 ? -25.373 -2.092 6.929 1.00 36.06 258 ASP A C 1
ATOM 1966 O O . ASP A 1 258 ? -26.054 -1.347 7.632 1.00 36.06 258 ASP A O 1
ATOM 1970 N N . ASP A 1 259 ? -24.936 -3.261 7.396 1.00 34.28 259 ASP A N 1
ATOM 1971 C CA . ASP A 1 259 ? -24.778 -3.569 8.804 1.00 34.28 259 ASP A CA 1
ATOM 1972 C C . ASP A 1 259 ? -23.562 -2.809 9.365 1.00 34.28 259 ASP A C 1
ATOM 1974 O O . ASP A 1 259 ? -22.498 -3.382 9.631 1.00 34.28 259 ASP A O 1
ATOM 1978 N N . ASP A 1 260 ? -23.739 -1.508 9.613 1.00 39.28 260 ASP A N 1
ATOM 1979 C CA . ASP A 1 260 ? -23.111 -0.910 10.790 1.00 39.28 260 ASP A CA 1
ATOM 1980 C C . ASP A 1 260 ? -23.438 -1.894 11.936 1.00 39.28 260 ASP A C 1
ATOM 1982 O O . ASP A 1 260 ? -24.606 -2.242 12.146 1.00 39.28 260 ASP A O 1
ATOM 1986 N N . TYR A 1 261 ? -22.438 -2.428 12.651 1.00 41.75 261 TYR A N 1
ATOM 1987 C CA . TYR A 1 261 ? -22.644 -3.278 13.844 1.00 41.75 261 TYR A CA 1
ATOM 1988 C C . TYR A 1 261 ? -23.184 -2.430 15.012 1.00 41.75 261 TYR A C 1
ATOM 1990 O O . TYR A 1 261 ? -22.817 -2.578 16.182 1.00 41.75 261 TYR A O 1
ATOM 1998 N N . ASP A 1 262 ? -24.057 -1.496 14.673 1.00 41.97 262 ASP A N 1
ATOM 1999 C CA . ASP A 1 262 ? -24.718 -0.565 15.526 1.00 41.97 262 ASP A CA 1
ATOM 2000 C C . ASP A 1 262 ? -25.950 -1.281 16.074 1.00 41.97 262 ASP A C 1
ATOM 2002 O O . ASP A 1 262 ? -27.017 -1.370 15.468 1.00 41.97 262 ASP A O 1
ATOM 2006 N N . SER A 1 263 ? -25.722 -1.915 17.223 1.00 42.59 263 SER A N 1
ATOM 2007 C CA . SER A 1 263 ? -26.563 -1.683 18.391 1.00 42.59 263 SER A CA 1
ATOM 2008 C C . SER A 1 263 ? -28.081 -1.832 18.157 1.00 42.59 263 SER A C 1
ATOM 2010 O O . SER A 1 263 ? -28.861 -1.071 18.719 1.00 42.59 263 SER A O 1
ATOM 2012 N N . SER A 1 264 ? -28.525 -2.817 17.373 1.00 40.75 264 SER A N 1
ATOM 2013 C CA . SER A 1 264 ? -29.937 -2.985 17.010 1.00 40.75 264 SER A CA 1
ATOM 2014 C C . SER A 1 264 ? -30.458 -4.404 17.176 1.00 40.75 264 SER A C 1
ATOM 2016 O O . SER A 1 264 ? -29.766 -5.396 16.934 1.00 40.75 264 SER A O 1
ATOM 2018 N N . ASP A 1 265 ? -31.717 -4.463 17.614 1.00 46.69 265 ASP A N 1
ATOM 2019 C CA . ASP A 1 265 ? -32.428 -5.676 18.009 1.00 46.69 265 ASP A CA 1
ATOM 2020 C C . ASP A 1 265 ? -33.914 -5.599 17.580 1.00 46.69 265 ASP A C 1
ATOM 2022 O O . ASP A 1 265 ? -34.831 -5.849 18.363 1.00 46.69 265 ASP A O 1
ATOM 2026 N N . VAL A 1 266 ? -34.199 -5.234 16.321 1.00 43.12 266 VAL A N 1
ATOM 2027 C CA . VAL A 1 266 ? -35.589 -5.140 15.819 1.00 43.12 266 VAL A CA 1
ATOM 2028 C C . VAL A 1 266 ? -36.007 -6.434 15.114 1.00 43.12 266 VAL A C 1
ATOM 2030 O O . VAL A 1 266 ? -35.453 -6.822 14.088 1.00 43.12 266 VAL A O 1
ATOM 2033 N N . TRP A 1 267 ? -37.010 -7.120 15.677 1.00 43.97 267 TRP A N 1
ATOM 2034 C CA . TRP A 1 267 ? -37.595 -8.352 15.123 1.00 43.97 267 TRP A CA 1
ATOM 2035 C C . TRP A 1 267 ? -38.963 -8.129 14.444 1.00 43.97 267 TRP A C 1
ATOM 2037 O O . TRP A 1 267 ? -39.417 -8.968 13.676 1.00 43.97 267 TRP A O 1
ATOM 2047 N N . GLU A 1 268 ? -39.652 -7.008 14.639 1.00 41.38 268 GLU A N 1
ATOM 2048 C CA . GLU A 1 268 ? -41.009 -6.876 14.088 1.00 41.38 268 GLU A CA 1
ATOM 2049 C C . GLU A 1 268 ? -41.052 -6.019 12.822 1.00 41.38 268 GLU A C 1
ATOM 2051 O O . GLU A 1 268 ? -40.999 -4.795 12.871 1.00 41.38 268 GLU A O 1
ATOM 2056 N N . ALA A 1 269 ? -41.189 -6.733 11.697 1.00 45.53 269 ALA A N 1
ATOM 2057 C CA . ALA A 1 269 ? -41.154 -6.281 10.307 1.00 45.53 269 ALA A CA 1
ATOM 2058 C C . ALA A 1 269 ? -39.789 -5.716 9.857 1.00 45.53 269 ALA A C 1
ATOM 2060 O O . ALA A 1 269 ? -39.165 -4.947 10.580 1.00 45.53 269 ALA A O 1
ATOM 2061 N N . PRO A 1 270 ? -39.313 -6.065 8.646 1.00 49.41 270 PRO A N 1
ATOM 2062 C CA . PRO A 1 270 ? -38.100 -5.465 8.113 1.00 49.41 270 PRO A CA 1
ATOM 2063 C C . PRO A 1 270 ? -38.276 -3.946 8.043 1.00 49.41 270 PRO A C 1
ATOM 2065 O O . PRO A 1 270 ? -39.169 -3.463 7.336 1.00 49.41 270 PRO A O 1
ATOM 2068 N N . ALA A 1 271 ? -37.440 -3.181 8.741 1.00 53.03 271 ALA A N 1
ATOM 2069 C CA . ALA A 1 271 ? -37.405 -1.743 8.535 1.00 53.03 271 ALA A CA 1
ATOM 2070 C C . ALA A 1 271 ? -36.900 -1.514 7.102 1.00 53.03 271 ALA A C 1
ATOM 2072 O O . ALA A 1 271 ? -35.798 -1.918 6.740 1.00 53.03 271 ALA A O 1
ATOM 2073 N N . ALA A 1 272 ? -37.778 -0.994 6.241 1.00 59.34 272 ALA A N 1
ATOM 2074 C CA . ALA A 1 272 ? -37.532 -0.829 4.806 1.00 59.34 272 ALA A CA 1
ATOM 2075 C C . ALA A 1 272 ? -37.113 -2.104 4.026 1.00 59.34 272 ALA A C 1
ATOM 2077 O O . ALA A 1 272 ? -36.607 -1.986 2.914 1.00 59.34 272 ALA A O 1
ATOM 2078 N N . GLY A 1 273 ? -37.353 -3.315 4.548 1.00 72.25 273 GLY A N 1
ATOM 2079 C CA . GLY A 1 273 ? -36.947 -4.568 3.882 1.00 72.25 273 GLY A CA 1
ATOM 2080 C C . GLY A 1 273 ? -35.688 -5.240 4.444 1.00 72.25 273 GLY A C 1
ATOM 2081 O O . GLY A 1 273 ? -35.365 -6.336 3.990 1.00 72.25 273 GLY A O 1
ATOM 2082 N N . TYR A 1 274 ? -35.026 -4.642 5.441 1.00 73.81 274 TYR A N 1
ATOM 2083 C CA . TYR A 1 274 ? -33.742 -5.108 5.980 1.00 73.81 274 TYR A CA 1
ATOM 2084 C C . TYR A 1 274 ? -33.830 -5.576 7.440 1.00 73.81 274 TYR A C 1
ATOM 2086 O O . TYR A 1 274 ? -34.763 -5.228 8.168 1.00 73.81 274 TYR A O 1
ATOM 2094 N N . PHE A 1 275 ? -32.852 -6.389 7.852 1.00 76.81 275 PHE A N 1
ATOM 2095 C CA . PHE A 1 275 ? -32.681 -6.864 9.225 1.00 76.81 275 PHE A CA 1
ATOM 2096 C C . PHE A 1 275 ? -31.385 -6.300 9.802 1.00 76.81 275 PHE A C 1
ATOM 2098 O O . PHE A 1 275 ? -30.317 -6.680 9.344 1.00 76.81 275 PHE A O 1
ATOM 2105 N N . PHE A 1 276 ? -31.484 -5.481 10.845 1.00 78.06 276 PHE A N 1
ATOM 2106 C CA . PHE A 1 276 ? -30.326 -4.938 11.555 1.00 78.06 276 PHE A CA 1
ATOM 2107 C C . PHE A 1 276 ? -30.068 -5.792 12.801 1.00 78.06 276 PHE A C 1
ATOM 2109 O O . PHE A 1 276 ? -30.890 -5.823 13.718 1.00 78.06 276 PHE A O 1
ATOM 2116 N N . GLN A 1 277 ? -29.001 -6.599 12.769 1.00 82.25 277 GLN A N 1
ATOM 2117 C CA . GLN A 1 277 ? -28.766 -7.679 13.744 1.00 82.25 277 GLN A CA 1
ATOM 2118 C C . GLN A 1 277 ? -27.354 -7.682 14.348 1.00 82.25 277 GLN A C 1
ATOM 2120 O O . GLN A 1 277 ? -26.919 -8.711 14.867 1.00 82.25 277 GLN A O 1
ATOM 2125 N N . GLY A 1 278 ? -26.627 -6.561 14.311 1.00 83.88 278 GLY A N 1
ATOM 2126 C CA . GLY A 1 278 ? -25.225 -6.502 14.750 1.00 83.88 278 GLY A CA 1
ATOM 2127 C C . GLY A 1 278 ? -24.986 -7.087 16.152 1.00 83.88 278 GLY A C 1
ATOM 2128 O O . GLY A 1 278 ? -24.114 -7.937 16.338 1.00 83.88 278 GLY A O 1
ATOM 2129 N N . GLU A 1 279 ? -25.815 -6.720 17.134 1.00 83.62 279 GLU A N 1
ATOM 2130 C CA . GLU A 1 279 ? -25.719 -7.215 18.520 1.00 83.62 279 GLU A CA 1
ATOM 2131 C C . GLU A 1 279 ? -26.026 -8.720 18.645 1.00 83.62 279 GLU A C 1
ATOM 2133 O O . GLU A 1 279 ? -25.391 -9.444 19.428 1.00 83.62 279 GLU A O 1
ATOM 2138 N N . ARG A 1 280 ? -26.958 -9.233 17.830 1.00 84.25 280 ARG A N 1
ATOM 2139 C CA . ARG A 1 280 ? -27.278 -10.669 17.774 1.00 84.25 280 ARG A CA 1
ATOM 2140 C C . ARG A 1 280 ? -26.154 -11.472 17.159 1.00 84.25 280 ARG A C 1
ATOM 2142 O O . ARG A 1 280 ? -25.828 -12.533 17.683 1.00 84.25 280 ARG A O 1
ATOM 2149 N N . ILE A 1 281 ? -25.556 -10.964 16.084 1.00 88.88 281 ILE A N 1
ATOM 2150 C CA . ILE A 1 281 ? -24.418 -11.603 15.423 1.00 88.88 281 ILE A CA 1
ATOM 2151 C C . ILE A 1 281 ? -23.267 -11.734 16.424 1.00 88.88 281 ILE A C 1
ATOM 2153 O O . ILE A 1 281 ? -22.738 -12.830 16.595 1.00 88.88 281 ILE A O 1
ATOM 2157 N N . ILE A 1 282 ? -22.947 -10.669 17.168 1.00 90.12 282 ILE A N 1
ATOM 2158 C CA . ILE A 1 282 ? -21.922 -10.707 18.225 1.00 90.12 282 ILE A CA 1
ATOM 2159 C C . ILE A 1 282 ? -22.261 -11.770 19.280 1.00 90.12 282 ILE A C 1
ATOM 2161 O O . ILE A 1 282 ? -21.405 -12.575 19.653 1.00 90.12 282 ILE A O 1
ATOM 2165 N N . SER A 1 283 ? -23.514 -11.807 19.740 1.00 87.06 283 SER A N 1
ATOM 2166 C CA . SER A 1 283 ? -23.968 -12.776 20.746 1.00 87.06 283 SER A CA 1
ATOM 2167 C C . SER A 1 283 ? -23.848 -14.225 20.244 1.00 87.06 283 SER A C 1
ATOM 2169 O O . SER A 1 283 ? -23.325 -15.077 20.962 1.00 87.06 283 SER A O 1
ATOM 2171 N N . ALA A 1 284 ? -24.260 -14.494 19.002 1.00 90.06 284 ALA A N 1
ATOM 2172 C CA . ALA A 1 284 ? -24.189 -15.816 18.380 1.00 90.06 284 ALA A CA 1
ATOM 2173 C C . ALA A 1 284 ? -22.739 -16.278 18.165 1.00 90.06 284 ALA A C 1
ATOM 2175 O O . ALA A 1 284 ? -22.402 -17.422 18.467 1.00 90.06 284 ALA A O 1
ATOM 2176 N N . VAL A 1 285 ? -21.859 -15.378 17.711 1.00 89.50 285 VAL A N 1
ATOM 2177 C CA . VAL A 1 285 ? -20.425 -15.667 17.557 1.00 89.50 285 VAL A CA 1
ATOM 2178 C C . VAL A 1 285 ? -19.799 -16.015 18.906 1.00 89.50 285 VAL A C 1
ATOM 2180 O O . VAL A 1 285 ? -19.056 -16.990 19.004 1.00 89.50 285 VAL A O 1
ATOM 2183 N N . LEU A 1 286 ? -20.108 -15.265 19.966 1.00 87.06 286 LEU A N 1
ATOM 2184 C CA . LEU A 1 286 ? -19.599 -15.565 21.306 1.00 87.06 286 LEU A CA 1
ATOM 2185 C C . LEU A 1 286 ? -20.116 -16.901 21.839 1.00 87.06 286 LEU A C 1
ATOM 2187 O O . LEU A 1 286 ? -19.344 -17.650 22.435 1.00 87.06 286 LEU A O 1
ATOM 2191 N N . GLU A 1 287 ? -21.391 -17.217 21.625 1.00 88.94 287 GLU A N 1
ATOM 2192 C CA . GLU A 1 287 ? -21.963 -18.509 22.006 1.00 88.94 287 GLU A CA 1
ATOM 2193 C C . GLU A 1 287 ? -21.261 -19.668 21.286 1.00 88.94 287 GLU A C 1
ATOM 2195 O O . GLU A 1 287 ? -20.866 -20.646 21.923 1.00 88.94 287 GLU A O 1
ATOM 2200 N N . GLU A 1 288 ? -21.023 -19.537 19.980 1.00 89.31 288 GLU A N 1
ATOM 2201 C CA . GLU A 1 288 ? -20.310 -20.553 19.211 1.00 89.31 288 GLU A CA 1
ATOM 2202 C C . GLU A 1 288 ? -18.853 -20.699 19.673 1.00 89.31 288 GLU A C 1
ATOM 2204 O O . GLU A 1 288 ? -18.381 -21.818 19.888 1.00 89.31 288 GLU A O 1
ATOM 2209 N N . LEU A 1 289 ? -18.137 -19.586 19.869 1.00 85.56 289 LEU A N 1
ATOM 2210 C CA . LEU A 1 289 ? -16.740 -19.596 20.309 1.00 85.56 289 LEU A CA 1
ATOM 2211 C C . LEU A 1 289 ? -16.579 -20.237 21.689 1.00 85.56 289 LEU A C 1
ATOM 2213 O O . LEU A 1 289 ? -15.639 -21.006 21.883 1.00 85.56 289 LEU A O 1
ATOM 2217 N N . ARG A 1 290 ? -17.509 -19.990 22.618 1.00 82.56 290 ARG A N 1
ATOM 2218 C CA . ARG A 1 290 ? -17.506 -20.595 23.961 1.00 82.56 290 ARG A CA 1
ATOM 2219 C C . ARG A 1 290 ? -17.607 -22.116 23.943 1.00 82.56 290 ARG A C 1
ATOM 2221 O O . ARG A 1 290 ? -17.111 -22.758 24.862 1.00 82.56 290 ARG A O 1
ATOM 2228 N N . ASN A 1 291 ? -18.231 -22.683 22.915 1.00 83.50 291 ASN A N 1
ATOM 2229 C CA . ASN A 1 291 ? -18.380 -24.129 22.764 1.00 83.50 291 ASN A CA 1
ATOM 2230 C C . ASN A 1 291 ? -17.159 -24.790 22.103 1.00 83.50 291 ASN A C 1
ATOM 2232 O O . ASN A 1 291 ? -17.116 -26.014 21.966 1.00 83.50 291 ASN A O 1
ATOM 2236 N N . ARG A 1 292 ? -16.154 -24.010 21.680 1.00 84.56 292 ARG A N 1
ATOM 2237 C CA . ARG A 1 292 ? -14.910 -24.530 21.104 1.00 84.56 292 ARG A CA 1
ATOM 2238 C C . ARG A 1 292 ? -13.862 -24.726 22.196 1.00 84.56 292 ARG A C 1
ATOM 2240 O O . ARG A 1 292 ? -13.617 -23.832 22.999 1.00 84.56 292 ARG A O 1
ATOM 2247 N N . SER A 1 293 ? -13.144 -25.848 22.145 1.00 77.00 293 SER A N 1
ATOM 2248 C CA . SER A 1 293 ? -12.100 -26.201 23.125 1.00 77.00 293 SER A CA 1
ATOM 2249 C C . SER A 1 293 ? -10.974 -25.167 23.237 1.00 77.00 293 SER A C 1
ATOM 2251 O O . SER A 1 293 ? -10.323 -25.069 24.270 1.00 77.00 293 SER A O 1
ATOM 2253 N N . VAL A 1 294 ? -10.741 -24.367 22.190 1.00 72.88 294 VAL A N 1
ATOM 2254 C CA . VAL A 1 294 ? -9.758 -23.274 22.225 1.00 72.88 294 VAL A CA 1
ATOM 2255 C C . VAL A 1 294 ? -10.090 -22.245 23.309 1.00 72.88 294 VAL A C 1
ATOM 2257 O O . VAL A 1 294 ? -9.175 -21.720 23.940 1.00 72.88 294 VAL A O 1
ATOM 2260 N N . PHE A 1 295 ? -11.379 -22.015 23.580 1.00 79.62 295 PHE A N 1
ATOM 2261 C CA . PHE A 1 295 ? -11.851 -21.033 24.553 1.00 79.62 295 PHE A CA 1
ATOM 2262 C C . PHE A 1 295 ? -11.551 -21.440 26.002 1.00 79.62 295 PHE A C 1
ATOM 2264 O O . PHE A 1 295 ? -11.403 -20.574 26.858 1.00 79.62 295 PHE A O 1
ATOM 2271 N N . GLU A 1 296 ? -11.382 -22.739 26.274 1.00 77.06 296 GLU A N 1
ATOM 2272 C CA . GLU A 1 296 ? -11.036 -23.260 27.608 1.00 77.06 296 GLU A CA 1
ATOM 2273 C C . GLU A 1 296 ? -9.629 -22.844 28.064 1.00 77.06 296 GLU A C 1
ATOM 2275 O O . GLU A 1 296 ? -9.345 -22.833 29.259 1.00 77.06 296 GLU A O 1
ATOM 2280 N N . SER A 1 297 ? -8.751 -22.499 27.115 1.00 80.88 297 SER A N 1
ATOM 2281 C CA . SER A 1 297 ? -7.355 -22.109 27.364 1.00 80.88 297 SER A CA 1
ATOM 2282 C C . SER A 1 297 ? -7.101 -20.599 27.304 1.00 80.88 297 SER A C 1
ATOM 2284 O O . SER A 1 297 ? -5.952 -20.165 27.369 1.00 80.88 297 SER A O 1
ATOM 2286 N N . VAL A 1 298 ? -8.150 -19.790 27.128 1.00 86.69 298 VAL A N 1
ATOM 2287 C CA . VAL A 1 298 ? -8.023 -18.334 27.002 1.00 86.69 298 VAL A CA 1
ATOM 2288 C C . VAL A 1 298 ? -8.036 -17.695 28.390 1.00 86.69 298 VAL A C 1
ATOM 2290 O O . VAL A 1 298 ? -8.986 -17.868 29.144 1.00 86.69 298 VAL A O 1
ATOM 2293 N N . ASP A 1 299 ? -7.016 -16.889 28.690 1.00 88.75 299 ASP A N 1
ATOM 2294 C CA . ASP A 1 299 ? -6.934 -16.104 29.936 1.00 88.75 299 ASP A CA 1
ATOM 2295 C C . ASP A 1 299 ? -7.339 -14.629 29.745 1.00 88.75 299 ASP A C 1
ATOM 2297 O O . ASP A 1 299 ? -7.611 -13.908 30.710 1.00 88.75 299 ASP A O 1
ATOM 2301 N N . LEU A 1 300 ? -7.361 -14.158 28.492 1.00 89.69 300 LEU A N 1
ATOM 2302 C CA . LEU A 1 300 ? -7.717 -12.793 28.108 1.00 89.69 300 LEU A CA 1
ATOM 2303 C C . LEU A 1 300 ? -8.452 -12.779 26.764 1.00 89.69 300 LEU A C 1
ATOM 2305 O O . LEU A 1 300 ? -7.894 -13.177 25.744 1.00 89.69 300 LEU A O 1
ATOM 2309 N N . LEU A 1 301 ? -9.668 -12.238 26.762 1.00 91.62 301 LEU A N 1
ATOM 2310 C CA . LEU A 1 301 ? -10.414 -11.882 25.564 1.00 91.62 301 LEU A CA 1
ATOM 2311 C C . LEU A 1 301 ? -10.257 -10.383 25.296 1.00 91.62 301 LEU A C 1
ATOM 2313 O O . LEU A 1 301 ? -10.529 -9.548 26.161 1.00 91.62 301 LEU A O 1
ATOM 2317 N N . VAL A 1 302 ? -9.823 -10.041 24.085 1.00 93.56 302 VAL A N 1
ATOM 2318 C CA . VAL A 1 302 ? -9.809 -8.658 23.603 1.00 93.56 302 VAL A CA 1
ATOM 2319 C C . VAL A 1 302 ? -10.935 -8.512 22.596 1.00 93.56 302 VAL A C 1
ATOM 2321 O O . VAL A 1 302 ? -10.913 -9.164 21.555 1.00 93.56 302 VAL A O 1
ATOM 2324 N N . PHE A 1 303 ? -11.921 -7.683 22.923 1.00 95.00 303 PHE A N 1
ATOM 2325 C CA . PHE A 1 303 ? -13.009 -7.346 22.018 1.00 95.00 303 PHE A CA 1
ATOM 2326 C C . PHE A 1 303 ? -12.720 -5.993 21.380 1.00 95.00 303 PHE A C 1
ATOM 2328 O O . PHE A 1 303 ? -12.420 -5.018 22.070 1.00 95.00 303 PHE A O 1
ATOM 2335 N N . GLY A 1 304 ? -12.755 -5.934 20.059 1.00 94.56 304 GLY A N 1
ATOM 2336 C CA . GLY A 1 304 ? -12.340 -4.745 19.345 1.00 94.56 304 GLY A CA 1
ATOM 2337 C C . GLY A 1 304 ? -12.747 -4.772 17.891 1.00 94.56 304 GLY A C 1
ATOM 2338 O O . GLY A 1 304 ? -13.278 -5.762 17.393 1.00 94.56 304 GLY A O 1
ATOM 2339 N N . GLY A 1 305 ? -12.473 -3.662 17.230 1.00 92.62 305 GLY A N 1
ATOM 2340 C CA . GLY A 1 305 ? -12.755 -3.463 15.822 1.00 92.62 305 GLY A CA 1
ATOM 2341 C C . GLY A 1 305 ? -12.259 -2.097 15.381 1.00 92.62 305 GLY A C 1
ATOM 2342 O O . GLY A 1 305 ? -11.823 -1.293 16.214 1.00 92.62 305 GLY A O 1
ATOM 2343 N N . CYS A 1 306 ? -12.348 -1.850 14.078 1.00 94.00 306 CYS A N 1
ATOM 2344 C CA . CYS A 1 306 ? -12.080 -0.544 13.507 1.00 94.00 306 CYS A CA 1
ATOM 2345 C C . CYS A 1 306 ? -13.356 0.146 13.006 1.00 94.00 306 CYS A C 1
ATOM 2347 O O . CYS A 1 306 ? -14.255 -0.526 12.501 1.00 94.00 306 CYS A O 1
ATOM 2349 N N . SER A 1 307 ? -13.412 1.480 13.083 1.00 93.31 307 SER A N 1
ATOM 2350 C CA . SER A 1 307 ? -14.430 2.310 12.435 1.00 93.31 307 SER A CA 1
ATOM 2351 C C . SER A 1 307 ? -15.819 2.009 13.001 1.00 93.31 307 SER A C 1
ATOM 2353 O O . SER A 1 307 ? -15.978 1.966 14.222 1.00 93.31 307 SER A O 1
ATOM 2355 N N . ALA A 1 308 ? -16.804 1.730 12.147 1.00 86.94 308 ALA A N 1
ATOM 2356 C CA . ALA A 1 308 ? -18.086 1.123 12.506 1.00 86.94 308 ALA A CA 1
ATOM 2357 C C . ALA A 1 308 ? -17.928 -0.070 13.470 1.00 86.94 308 ALA A C 1
ATOM 2359 O O . ALA A 1 308 ? -18.570 -0.123 14.516 1.00 86.94 308 ALA A O 1
ATOM 2360 N N . GLY A 1 309 ? -16.987 -0.984 13.207 1.00 90.31 309 GLY A N 1
ATOM 2361 C CA . GLY A 1 309 ? -16.688 -2.107 14.101 1.00 90.31 309 GLY A CA 1
ATOM 2362 C C . GLY A 1 309 ? -16.070 -1.682 15.438 1.00 90.31 309 GLY A C 1
ATOM 2363 O O . GLY A 1 309 ? -16.324 -2.311 16.462 1.00 90.31 309 GLY A O 1
ATOM 2364 N N . GLY A 1 310 ? -15.299 -0.593 15.466 1.00 93.62 310 GLY A N 1
ATOM 2365 C CA . GLY A 1 310 ? -14.755 -0.008 16.695 1.00 93.62 310 GLY A CA 1
ATOM 2366 C C . GLY A 1 310 ? -15.840 0.658 17.547 1.00 93.62 310 GLY A C 1
ATOM 2367 O O . GLY A 1 310 ? -15.856 0.503 18.769 1.00 93.62 310 GLY A O 1
ATOM 2368 N N . ARG A 1 311 ? -16.793 1.341 16.903 1.00 92.88 311 ARG A N 1
ATOM 2369 C CA . ARG A 1 311 ? -18.004 1.894 17.529 1.00 92.88 311 ARG A CA 1
ATOM 2370 C C . ARG A 1 311 ? -18.910 0.788 18.062 1.00 92.88 311 ARG A C 1
ATOM 2372 O O . ARG A 1 311 ? -19.248 0.792 19.241 1.00 92.88 311 ARG A O 1
ATOM 2379 N N . GLY A 1 312 ? -19.213 -0.213 17.238 1.00 91.62 312 GLY A N 1
ATOM 2380 C CA . GLY A 1 312 ? -19.959 -1.401 17.642 1.00 91.62 312 GLY A CA 1
ATOM 2381 C C . GLY A 1 312 ? -19.294 -2.117 18.818 1.00 91.62 312 GLY A C 1
ATOM 2382 O O . GLY A 1 312 ? -19.975 -2.500 19.773 1.00 91.62 312 GLY A O 1
ATOM 2383 N N . ALA A 1 313 ? -17.959 -2.216 18.811 1.00 94.19 313 ALA A N 1
ATOM 2384 C CA . ALA A 1 313 ? -17.204 -2.747 19.936 1.00 94.19 313 ALA A CA 1
ATOM 2385 C C . ALA A 1 313 ? -17.372 -1.890 21.197 1.00 94.19 313 ALA A C 1
ATOM 2387 O O . ALA A 1 313 ? -17.609 -2.449 22.263 1.00 94.19 313 ALA A O 1
ATOM 2388 N N . LEU A 1 314 ? -17.319 -0.558 21.087 1.00 94.88 314 LEU A N 1
ATOM 2389 C CA . LEU A 1 314 ? -17.546 0.368 22.201 1.00 94.88 314 LEU A CA 1
ATOM 2390 C C . LEU A 1 314 ? -18.934 0.167 22.834 1.00 94.88 314 LEU A C 1
ATOM 2392 O O . LEU A 1 314 ? -19.028 0.093 24.059 1.00 94.88 314 LEU A O 1
ATOM 2396 N N . TYR A 1 315 ? -19.990 0.049 22.023 1.00 93.31 315 TYR A N 1
ATOM 2397 C CA . TYR A 1 315 ? -21.366 -0.111 22.515 1.00 93.31 315 TYR A CA 1
ATOM 2398 C C . TYR A 1 315 ? -21.595 -1.470 23.174 1.00 93.31 315 TYR A C 1
ATOM 2400 O O . TYR A 1 315 ? -22.207 -1.556 24.236 1.00 93.31 315 TYR A O 1
ATOM 2408 N N . ASN A 1 316 ? -21.070 -2.535 22.568 1.00 94.00 316 ASN A N 1
ATOM 2409 C CA . ASN A 1 316 ? -21.326 -3.905 23.004 1.00 94.00 316 ASN A CA 1
ATOM 2410 C C . ASN A 1 316 ? -20.325 -4.409 24.056 1.00 94.00 316 ASN A C 1
ATOM 2412 O O . ASN A 1 316 ? -20.505 -5.507 24.580 1.00 94.00 316 ASN A O 1
ATOM 2416 N N . LEU A 1 317 ? -19.277 -3.647 24.390 1.00 94.81 317 LEU A N 1
ATOM 2417 C CA . LEU A 1 317 ? -18.169 -4.128 25.221 1.00 94.81 317 LEU A CA 1
ATOM 2418 C C . LEU A 1 317 ? -18.626 -4.696 26.572 1.00 94.81 317 LEU A C 1
ATOM 2420 O O . LEU A 1 317 ? -18.251 -5.809 26.939 1.00 94.81 317 LEU A O 1
ATOM 2424 N N . ASP A 1 318 ? -19.469 -3.956 27.296 1.00 94.81 318 ASP A N 1
ATOM 2425 C CA . ASP A 1 318 ? -19.986 -4.386 28.600 1.00 94.81 318 ASP A CA 1
ATOM 2426 C C . ASP A 1 318 ? -20.853 -5.648 28.486 1.00 94.81 318 ASP A C 1
ATOM 2428 O O . ASP A 1 318 ? -20.781 -6.535 29.342 1.00 94.81 318 ASP A O 1
ATOM 2432 N N . ARG A 1 319 ? -21.648 -5.766 27.417 1.00 91.88 319 ARG A N 1
ATOM 2433 C CA . ARG A 1 319 ? -22.476 -6.947 27.143 1.00 91.88 319 ARG A CA 1
ATOM 2434 C C . ARG A 1 319 ? -21.607 -8.169 26.866 1.00 91.88 319 ARG A C 1
ATOM 2436 O O . ARG A 1 319 ? -21.794 -9.205 27.499 1.00 91.88 319 ARG A O 1
ATOM 2443 N N . VAL A 1 320 ? -20.626 -8.033 25.974 1.00 92.94 320 VAL A N 1
ATOM 2444 C CA . VAL A 1 320 ? -19.681 -9.104 25.637 1.00 92.94 320 VAL A CA 1
ATOM 2445 C C . VAL A 1 320 ? -18.962 -9.587 26.888 1.00 92.94 320 VAL A C 1
ATOM 2447 O O . VAL A 1 320 ? -18.990 -10.776 27.195 1.00 92.94 320 VAL A O 1
ATOM 2450 N N . CYS A 1 321 ? -18.367 -8.669 27.646 1.00 91.81 321 CYS A N 1
ATOM 2451 C CA . CYS A 1 321 ? -17.525 -9.029 28.776 1.00 91.81 321 CYS A CA 1
ATOM 2452 C C . CYS A 1 321 ? -18.310 -9.546 29.987 1.00 91.81 321 CYS A C 1
ATOM 2454 O O . CYS A 1 321 ? -17.817 -10.423 30.693 1.00 91.81 321 CYS A O 1
ATOM 2456 N N . SER A 1 322 ? -19.536 -9.067 30.221 1.00 90.62 322 SER A N 1
ATOM 2457 C CA . SER A 1 322 ? -20.392 -9.596 31.295 1.00 90.62 322 SER A CA 1
ATOM 2458 C C . SER A 1 322 ? -20.916 -11.008 31.015 1.00 90.62 322 SER A C 1
ATOM 2460 O O . SER A 1 322 ? -21.221 -11.740 31.956 1.00 90.62 322 SER A O 1
ATOM 2462 N N . GLY A 1 323 ? -20.976 -11.421 29.744 1.00 85.00 323 GLY A N 1
ATOM 2463 C CA . GLY A 1 323 ? -21.354 -12.778 29.345 1.00 85.00 323 GLY A CA 1
ATOM 2464 C C . GLY A 1 323 ? -20.263 -13.837 29.555 1.00 85.00 323 GLY A C 1
ATOM 2465 O O . GLY A 1 323 ? -20.537 -15.031 29.383 1.00 85.00 323 GLY A O 1
ATOM 2466 N N . LEU A 1 324 ? -19.038 -13.432 29.907 1.00 87.50 324 LEU A N 1
ATOM 2467 C CA . LEU A 1 324 ? -17.882 -14.317 30.049 1.00 87.50 324 LEU A CA 1
ATOM 2468 C C . LEU A 1 324 ? -17.738 -14.885 31.472 1.00 87.50 324 LEU A C 1
ATOM 2470 O O . LEU A 1 324 ? -18.202 -14.282 32.441 1.00 87.50 324 LEU A O 1
ATOM 2474 N N . PRO A 1 325 ? -17.073 -16.046 31.639 1.00 85.00 325 PRO A N 1
ATOM 2475 C CA . PRO A 1 325 ? -16.729 -16.562 32.961 1.00 85.00 325 PRO A CA 1
ATOM 2476 C C . PRO A 1 325 ? -15.885 -15.557 33.755 1.00 85.00 325 PRO A C 1
ATOM 2478 O O . PRO A 1 325 ? -14.958 -14.969 33.211 1.00 85.00 325 PRO A O 1
ATOM 2481 N N . ALA A 1 326 ? -16.125 -15.429 35.064 1.00 79.88 326 ALA A N 1
ATOM 2482 C CA . ALA A 1 326 ? -15.434 -14.447 35.913 1.00 79.88 326 ALA A CA 1
ATOM 2483 C C . ALA A 1 326 ? -13.896 -14.597 35.963 1.00 79.88 326 ALA A C 1
ATOM 2485 O O . ALA A 1 326 ? -13.201 -13.652 36.326 1.00 79.88 326 ALA A O 1
ATOM 2486 N N . ALA A 1 327 ? -13.366 -15.779 35.629 1.00 81.06 327 ALA A N 1
ATOM 2487 C CA . ALA A 1 327 ? -11.927 -16.032 35.557 1.00 81.06 327 ALA A CA 1
ATOM 2488 C C . ALA A 1 327 ? -11.276 -15.490 34.269 1.00 81.06 327 ALA A C 1
ATOM 2490 O O . ALA A 1 327 ? -10.068 -15.264 34.253 1.00 81.06 327 ALA A O 1
ATOM 2491 N N . LEU A 1 328 ? -12.059 -15.274 33.206 1.00 88.12 328 LEU A N 1
ATOM 2492 C CA . LEU A 1 328 ? -11.578 -14.780 31.921 1.00 88.12 328 LEU A CA 1
ATOM 2493 C C . LEU A 1 328 ? -11.504 -13.251 31.951 1.00 88.12 328 LEU A C 1
ATOM 2495 O O . LEU A 1 328 ? -12.514 -12.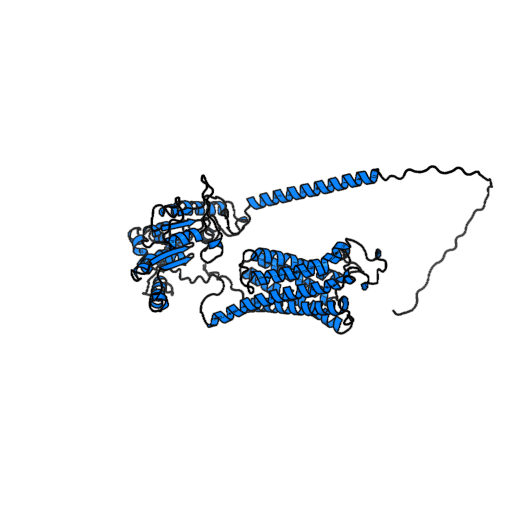568 32.123 1.00 88.12 328 LEU A O 1
ATOM 2499 N N . ARG A 1 329 ? -10.305 -12.693 31.756 1.00 90.12 329 ARG A N 1
ATOM 2500 C CA . ARG A 1 329 ? -10.139 -11.238 31.640 1.00 90.12 329 ARG A CA 1
ATOM 2501 C C . ARG A 1 329 ? -10.734 -10.773 30.314 1.00 90.12 329 ARG A C 1
ATOM 2503 O O . ARG A 1 329 ? -10.568 -11.438 29.297 1.00 90.12 329 ARG A O 1
ATOM 2510 N N . CYS A 1 330 ? -11.380 -9.612 30.313 1.00 92.06 330 CYS A N 1
ATOM 2511 C CA . CYS A 1 330 ? -11.982 -9.035 29.115 1.00 92.06 330 CYS A CA 1
ATOM 2512 C C . CYS A 1 330 ? -11.628 -7.553 28.995 1.00 92.06 330 CYS A C 1
ATOM 2514 O O . CYS A 1 330 ? -11.708 -6.820 29.985 1.00 92.06 330 CYS A O 1
ATOM 2516 N N . ARG A 1 331 ? -11.182 -7.125 27.811 1.00 93.62 331 ARG A N 1
ATOM 2517 C CA . ARG A 1 331 ? -10.751 -5.744 27.541 1.00 93.62 331 ARG A CA 1
ATOM 2518 C C . ARG A 1 331 ? -11.177 -5.282 26.152 1.00 93.62 331 ARG A C 1
ATOM 2520 O O . ARG A 1 331 ? -11.219 -6.081 25.222 1.00 93.62 331 ARG A O 1
ATOM 2527 N N . GLY A 1 332 ? -11.425 -3.983 26.020 1.00 94.25 332 GLY A N 1
ATOM 2528 C CA . GLY A 1 332 ? -11.729 -3.315 24.758 1.00 94.25 332 GLY A CA 1
ATOM 2529 C C . GLY A 1 332 ? -10.486 -2.784 24.041 1.00 94.25 332 GLY A C 1
ATOM 2530 O O . GLY A 1 332 ? -9.616 -2.186 24.683 1.00 94.25 332 GLY A O 1
ATOM 2531 N N . PHE A 1 333 ? -10.430 -2.939 22.719 1.00 94.88 333 PHE A N 1
ATOM 2532 C CA . PHE A 1 333 ? -9.507 -2.214 21.840 1.00 94.88 333 PHE A CA 1
ATOM 2533 C C . PHE A 1 333 ? -10.302 -1.554 20.706 1.00 94.88 333 PHE A C 1
ATOM 2535 O O . PHE A 1 333 ? -10.839 -2.236 19.838 1.00 94.88 333 PHE A O 1
ATOM 2542 N N . LEU A 1 334 ? -10.422 -0.231 20.752 1.00 95.94 334 LEU A N 1
ATOM 2543 C CA . LEU A 1 334 ? -11.387 0.535 19.969 1.00 95.94 334 LEU A CA 1
ATOM 2544 C C . LEU A 1 334 ? -10.636 1.449 18.998 1.00 95.94 334 LEU A C 1
ATOM 2546 O O . LEU A 1 334 ? -10.144 2.501 19.401 1.00 95.94 334 LEU A O 1
ATOM 2550 N N . ASP A 1 335 ? -10.510 1.028 17.743 1.00 95.88 335 ASP A N 1
ATOM 2551 C CA . ASP A 1 335 ? -9.761 1.747 16.709 1.00 95.88 335 ASP A CA 1
ATOM 2552 C C . ASP A 1 335 ? -10.689 2.588 15.827 1.00 95.88 335 ASP A C 1
ATOM 2554 O O . ASP A 1 335 ? -11.712 2.096 15.357 1.00 95.88 335 ASP A O 1
ATOM 2558 N N . ALA A 1 336 ? -10.351 3.862 15.618 1.00 95.62 336 ALA A N 1
ATOM 2559 C CA . ALA A 1 336 ? -11.151 4.828 14.860 1.00 95.62 336 ALA A CA 1
ATOM 2560 C C . ALA A 1 336 ? -12.635 4.870 15.297 1.00 95.62 336 ALA A C 1
ATOM 2562 O O . ALA A 1 336 ? -13.552 4.981 14.478 1.00 95.62 336 ALA A O 1
ATOM 2563 N N . ALA A 1 337 ? -12.865 4.693 16.602 1.00 94.38 337 ALA A N 1
ATOM 2564 C CA . ALA A 1 337 ? -14.181 4.549 17.222 1.00 94.38 337 ALA A CA 1
ATOM 2565 C C . ALA A 1 337 ? -14.690 5.850 17.870 1.00 94.38 337 ALA A C 1
ATOM 2567 O O . ALA A 1 337 ? -15.843 5.941 18.297 1.00 94.38 337 ALA A O 1
ATOM 2568 N N . TRP A 1 338 ? -13.829 6.857 18.002 1.00 96.69 338 TRP A N 1
ATOM 2569 C CA . TRP A 1 338 ? -14.068 8.083 18.753 1.00 96.69 338 TRP A CA 1
ATOM 2570 C C . TRP A 1 338 ? -14.592 9.200 17.858 1.00 96.69 338 TRP A C 1
ATOM 2572 O O . TRP A 1 338 ? -14.056 10.311 17.807 1.00 96.69 338 TRP A O 1
ATOM 2582 N N . TRP A 1 339 ? -15.684 8.911 17.155 1.00 94.56 339 TRP A N 1
ATOM 2583 C CA . TRP A 1 339 ? -16.272 9.905 16.274 1.00 94.56 339 TRP A CA 1
ATOM 2584 C C . TRP A 1 339 ? -16.767 11.103 17.073 1.00 94.56 339 TRP A C 1
ATOM 2586 O O . TRP A 1 339 ? -17.443 10.968 18.100 1.00 94.56 339 TRP A O 1
ATOM 2596 N N . VAL A 1 340 ? -16.440 12.289 16.569 1.00 95.19 340 VAL A N 1
ATOM 2597 C CA . VAL A 1 340 ? -16.908 13.565 17.099 1.00 95.19 340 VAL A CA 1
ATOM 2598 C C . VAL A 1 340 ? -17.972 14.143 16.176 1.00 95.19 340 VAL A C 1
ATOM 2600 O O . VAL A 1 340 ? -17.855 14.119 14.945 1.00 95.19 340 VAL A O 1
ATOM 2603 N N . ARG A 1 341 ? -19.025 14.665 16.803 1.00 88.44 341 ARG A N 1
ATOM 2604 C CA . ARG A 1 341 ? -20.187 15.241 16.134 1.00 88.44 341 ARG A CA 1
ATOM 2605 C C . ARG A 1 341 ? -19.772 16.331 15.141 1.00 88.44 341 ARG A C 1
ATOM 2607 O O . ARG A 1 341 ? -19.057 17.265 15.502 1.00 88.44 341 ARG A O 1
ATOM 2614 N N . ASP A 1 342 ? -20.276 16.237 13.916 1.00 84.62 342 ASP A N 1
ATOM 2615 C CA . ASP A 1 342 ? -20.443 17.397 13.041 1.00 84.62 342 ASP A CA 1
ATOM 2616 C C . ASP A 1 342 ? -21.888 17.903 13.146 1.00 84.62 342 ASP A C 1
ATOM 2618 O O . ASP A 1 342 ? -22.774 17.163 13.549 1.00 84.62 342 ASP A O 1
ATOM 2622 N N . GLU A 1 343 ? -22.160 19.159 12.803 1.00 79.69 343 GLU A N 1
ATOM 2623 C CA . GLU A 1 34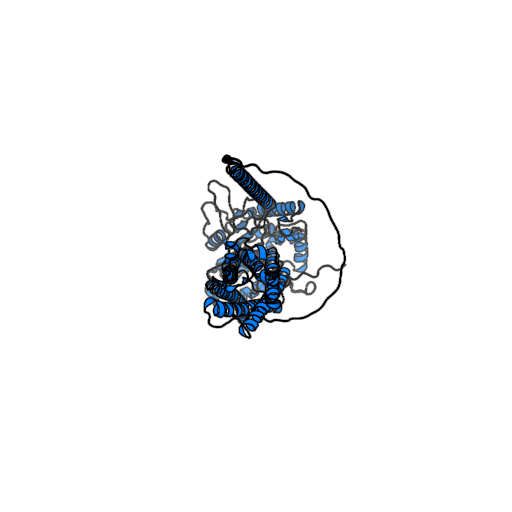3 ? -23.550 19.627 12.633 1.00 79.69 343 GLU A CA 1
ATOM 2624 C C . GLU A 1 343 ? -24.077 19.280 11.225 1.00 79.69 343 GLU A C 1
ATOM 2626 O O . GLU A 1 343 ? -24.868 20.020 10.640 1.00 79.69 343 GLU A O 1
ATOM 2631 N N . GLY A 1 344 ? -23.576 18.187 10.640 1.00 84.81 344 GLY A N 1
ATOM 2632 C CA . GLY A 1 344 ? -23.697 17.862 9.225 1.00 84.81 344 GLY A CA 1
ATOM 2633 C C . GLY A 1 344 ? -24.075 16.404 8.991 1.00 84.81 344 GLY A C 1
ATOM 2634 O O . GLY A 1 344 ? -25.074 15.911 9.520 1.00 84.81 344 GLY A O 1
ATOM 2635 N N . ALA A 1 345 ? -23.308 15.732 8.133 1.00 82.69 345 ALA A N 1
ATOM 2636 C CA . ALA A 1 345 ? -23.655 14.412 7.622 1.00 82.69 345 ALA A CA 1
ATOM 2637 C C . ALA A 1 345 ? -23.585 13.316 8.696 1.00 82.69 345 ALA A C 1
ATOM 2639 O O . ALA A 1 345 ? -24.432 12.426 8.692 1.00 82.69 345 ALA A O 1
ATOM 2640 N N . LEU A 1 346 ? -22.621 13.375 9.625 1.00 85.69 346 LEU A N 1
ATOM 2641 C CA . LEU A 1 346 ? -22.499 12.366 10.683 1.00 85.69 346 LEU A CA 1
ATOM 2642 C C . LEU A 1 346 ? -23.645 12.466 11.686 1.00 85.69 346 LEU A C 1
ATOM 2644 O O . LEU A 1 346 ? -24.218 11.447 12.061 1.00 85.69 346 LEU A O 1
ATOM 2648 N N . GLU A 1 347 ? -24.002 13.674 12.126 1.00 88.00 347 GLU A N 1
ATOM 2649 C CA . GLU A 1 347 ? -25.131 13.828 13.047 1.00 88.00 347 GLU A CA 1
ATOM 2650 C C . GLU A 1 347 ? -26.456 13.423 12.398 1.00 88.00 347 GLU A C 1
ATOM 2652 O O . GLU A 1 347 ? -27.285 12.788 13.054 1.00 88.00 347 GLU A O 1
ATOM 2657 N N . GLN A 1 348 ? -26.663 13.774 11.128 1.00 87.00 348 GLN A N 1
ATOM 2658 C CA . GLN A 1 348 ? -27.871 13.374 10.417 1.00 87.00 348 GLN A CA 1
ATOM 2659 C C . GLN A 1 348 ? -27.938 11.852 10.246 1.00 87.00 348 GLN A C 1
ATOM 2661 O O . GLN A 1 348 ? -28.965 11.259 10.573 1.00 87.00 348 GLN A O 1
ATOM 2666 N N . GLY A 1 349 ? -26.831 11.218 9.845 1.00 86.62 349 GLY A N 1
ATOM 2667 C CA . GLY A 1 349 ? -26.732 9.761 9.757 1.00 86.62 349 GLY A CA 1
ATOM 2668 C C . GLY A 1 349 ? -27.003 9.075 11.096 1.00 86.62 349 GLY A C 1
ATOM 2669 O O . GLY A 1 349 ? -27.760 8.115 11.146 1.00 86.62 349 GLY A O 1
ATOM 2670 N N . ALA A 1 350 ? -26.498 9.618 12.208 1.00 87.94 350 ALA A N 1
ATOM 2671 C CA . ALA A 1 350 ? -26.776 9.090 13.544 1.00 87.94 350 ALA A CA 1
ATOM 2672 C C . ALA A 1 350 ? -28.268 9.182 13.933 1.00 87.94 350 ALA A C 1
ATOM 2674 O O . ALA A 1 350 ? -28.795 8.293 14.602 1.00 87.94 350 ALA A O 1
ATOM 2675 N N . LYS A 1 351 ? -28.971 10.250 13.529 1.00 87.12 351 LYS A N 1
ATOM 2676 C CA . LYS A 1 351 ? -30.422 10.392 13.767 1.00 87.12 351 LYS A CA 1
ATOM 2677 C C . LYS A 1 351 ? -31.224 9.379 12.960 1.00 87.12 351 LYS A C 1
ATOM 2679 O O . LYS A 1 351 ? -32.125 8.746 13.506 1.00 87.12 351 LYS A O 1
ATOM 2684 N N . GLU A 1 352 ? -30.901 9.259 11.676 1.00 85.25 352 GLU A N 1
ATOM 2685 C CA . GLU A 1 352 ? -31.578 8.353 10.747 1.00 85.25 352 GLU A CA 1
ATOM 2686 C C . GLU A 1 352 ? -31.305 6.890 11.106 1.00 85.25 352 GLU A C 1
ATOM 2688 O O . GLU A 1 352 ? -32.251 6.113 11.218 1.00 85.25 352 GLU A O 1
ATOM 2693 N N . GLY A 1 353 ? -30.049 6.541 11.394 1.00 83.56 353 GLY A N 1
ATOM 2694 C CA . GLY A 1 353 ? -29.637 5.207 11.826 1.00 83.56 353 GLY A CA 1
ATOM 2695 C C . GLY A 1 353 ? -30.345 4.777 13.105 1.00 83.56 353 GLY A C 1
ATOM 2696 O O . GLY A 1 353 ? -31.000 3.740 13.126 1.00 83.56 353 GLY A O 1
ATOM 2697 N N . LEU A 1 354 ? -30.350 5.616 14.148 1.00 84.06 354 LEU A N 1
ATOM 2698 C CA . LEU A 1 354 ? -31.044 5.278 15.396 1.00 84.06 354 LEU A CA 1
ATOM 2699 C C . LEU A 1 354 ? -32.563 5.092 15.204 1.00 84.06 354 LEU A C 1
ATOM 2701 O O . LEU A 1 354 ? -33.171 4.264 15.884 1.00 84.06 354 LEU A O 1
ATOM 2705 N N . GLN A 1 355 ? -33.185 5.843 14.286 1.00 83.12 355 GLN A N 1
ATOM 2706 C CA . GLN A 1 355 ? -34.593 5.646 13.922 1.00 83.12 355 GLN A CA 1
ATOM 2707 C C . GLN A 1 355 ? -34.830 4.356 13.133 1.00 83.12 355 GLN A C 1
ATOM 2709 O O . GLN A 1 355 ? -35.867 3.722 13.324 1.00 83.12 355 GLN A O 1
ATOM 2714 N N . LEU A 1 356 ? -33.911 3.997 12.238 1.00 80.44 356 LEU A N 1
ATOM 2715 C CA . LEU A 1 356 ? -34.051 2.865 11.328 1.00 80.44 356 LEU A CA 1
ATOM 2716 C C . LEU A 1 356 ? -33.742 1.531 12.013 1.00 80.44 356 LEU A C 1
ATOM 2718 O O . LEU A 1 356 ? -34.507 0.577 11.880 1.00 80.44 356 LEU A O 1
ATOM 2722 N N . TRP A 1 357 ? -32.634 1.474 12.747 1.00 79.44 357 TRP A N 1
ATOM 2723 C CA . TRP A 1 357 ? -32.135 0.263 13.394 1.00 79.44 357 TRP A CA 1
ATOM 2724 C C . TRP A 1 357 ? -32.834 -0.009 14.726 1.00 79.44 357 TRP A C 1
ATOM 2726 O O . TRP A 1 357 ? -32.923 -1.153 15.164 1.00 79.44 357 TRP A O 1
ATOM 2736 N N . GLY A 1 358 ? -33.368 1.041 15.354 1.00 72.38 358 GLY A N 1
ATOM 2737 C CA . GLY A 1 358 ? -33.918 0.996 16.702 1.00 72.38 358 GLY A CA 1
ATOM 2738 C C . GLY A 1 358 ? -32.820 0.954 17.777 1.00 72.38 358 GLY A C 1
ATOM 2739 O O . GLY A 1 358 ? -31.731 0.434 17.546 1.00 72.38 358 GLY A O 1
ATOM 2740 N N . PRO A 1 359 ? -33.077 1.509 18.973 1.00 72.44 359 PRO A N 1
ATOM 2741 C CA . PRO A 1 359 ? -32.088 1.527 20.044 1.00 72.44 359 PRO A CA 1
ATOM 2742 C C . PRO A 1 359 ? -31.901 0.135 20.668 1.00 72.44 359 PRO A C 1
ATOM 2744 O O . PRO A 1 359 ? -32.866 -0.450 21.161 1.00 72.44 359 PRO A O 1
ATOM 2747 N N . SER A 1 360 ? -30.666 -0.366 20.727 1.00 74.31 360 SER A N 1
ATOM 2748 C CA . SER A 1 360 ? -30.321 -1.550 21.536 1.00 74.31 360 SER A CA 1
ATOM 2749 C C . SER A 1 360 ? -30.435 -1.310 23.032 1.00 74.31 360 SER A C 1
ATOM 2751 O O . SER A 1 360 ? -30.292 -0.195 23.546 1.00 74.31 360 SER A O 1
ATOM 2753 N N . GLU A 1 361 ? -30.527 -2.426 23.754 1.00 80.25 361 GLU A N 1
ATOM 2754 C CA . GLU A 1 361 ? -30.258 -2.484 25.188 1.00 80.25 361 GLU A CA 1
ATOM 2755 C C . GLU A 1 361 ? -28.840 -2.007 25.538 1.00 80.25 361 GLU A C 1
ATOM 2757 O O . GLU A 1 361 ? -28.652 -1.341 26.558 1.00 80.25 361 GLU A O 1
ATOM 2762 N N . SER A 1 362 ? -27.850 -2.282 24.683 1.00 83.88 362 SER A N 1
ATOM 2763 C CA . SER A 1 362 ? -26.463 -1.847 24.877 1.00 83.88 362 SER A CA 1
ATOM 2764 C C . SER A 1 362 ? -26.320 -0.314 24.932 1.00 83.88 362 SER A C 1
ATOM 2766 O O . SER A 1 362 ? -25.481 0.198 25.676 1.00 83.88 362 SER A O 1
ATOM 2768 N N . LEU A 1 363 ? -27.190 0.445 24.249 1.00 88.44 363 LEU A N 1
ATOM 2769 C CA . LEU A 1 363 ? -27.214 1.913 24.323 1.00 88.44 363 LEU A CA 1
ATOM 2770 C C . LEU A 1 363 ? -27.997 2.485 25.521 1.00 88.44 363 LEU A C 1
ATOM 2772 O O . LEU A 1 363 ? -27.876 3.680 25.824 1.00 88.44 363 LEU A O 1
ATOM 2776 N N . ALA A 1 364 ? -28.779 1.664 26.230 1.00 89.19 364 ALA A N 1
ATOM 2777 C CA . ALA A 1 364 ? -29.726 2.115 27.253 1.00 89.19 364 ALA A CA 1
ATOM 2778 C C . ALA A 1 364 ? -29.127 3.014 28.358 1.00 89.19 364 ALA A C 1
ATOM 2780 O O . ALA A 1 364 ? -29.780 3.999 28.711 1.00 89.19 364 ALA A O 1
ATOM 2781 N N . PRO A 1 365 ? -27.909 2.773 28.896 1.00 91.06 365 PRO A N 1
ATOM 2782 C CA . PRO A 1 365 ? -27.331 3.637 29.932 1.00 91.06 365 PRO A CA 1
ATOM 2783 C C . PRO A 1 365 ? -27.138 5.092 29.480 1.00 91.06 365 PRO A C 1
ATOM 2785 O O . PRO A 1 365 ? -27.417 6.027 30.237 1.00 91.06 365 PRO A O 1
ATOM 2788 N N . CYS A 1 366 ? -26.708 5.284 28.231 1.00 92.88 366 CYS A N 1
ATOM 2789 C CA . CYS A 1 366 ? -26.559 6.611 27.648 1.00 92.88 366 CYS A CA 1
ATOM 2790 C C . CYS A 1 366 ? -27.925 7.215 27.316 1.00 92.88 366 CYS A C 1
ATOM 2792 O O . CYS A 1 366 ? -28.195 8.359 27.683 1.00 92.88 366 CYS A O 1
ATOM 2794 N N . LEU A 1 367 ? -28.819 6.432 26.702 1.00 91.06 367 LEU A N 1
ATOM 2795 C CA . LEU A 1 367 ? -30.157 6.884 26.311 1.00 91.06 367 LEU A CA 1
ATOM 2796 C C . LEU A 1 367 ? -31.024 7.296 27.504 1.00 91.06 367 LEU A C 1
ATOM 2798 O O . LEU A 1 367 ? -31.800 8.233 27.387 1.00 91.06 367 LEU A O 1
ATOM 2802 N N . ALA A 1 368 ? -30.877 6.645 28.659 1.00 89.81 368 ALA A N 1
ATOM 2803 C CA . ALA A 1 368 ? -31.593 7.017 29.878 1.00 89.81 368 ALA A CA 1
ATOM 2804 C C . ALA A 1 368 ? -31.173 8.396 30.414 1.00 89.81 368 ALA A C 1
ATOM 2806 O O . ALA A 1 368 ? -31.965 9.088 31.053 1.00 89.81 368 ALA A O 1
ATOM 2807 N N . SER A 1 369 ? -29.924 8.788 30.155 1.00 88.75 369 SER A N 1
ATOM 2808 C CA . SER A 1 369 ? -29.375 10.088 30.546 1.00 88.75 369 SER A CA 1
ATOM 2809 C C . SER A 1 369 ? -29.576 11.149 29.457 1.00 88.75 369 SER A C 1
ATOM 2811 O O . SER A 1 369 ? -29.647 12.343 29.753 1.00 88.75 369 SER A O 1
ATOM 2813 N N . ALA A 1 370 ? -29.679 10.727 28.196 1.00 84.38 370 ALA A N 1
ATOM 2814 C CA . ALA A 1 370 ? -29.968 11.591 27.065 1.00 84.38 370 ALA A CA 1
ATOM 2815 C C . ALA A 1 370 ? -31.471 11.912 26.995 1.00 84.38 370 ALA A C 1
ATOM 2817 O O . ALA A 1 370 ? -32.333 11.043 27.066 1.00 84.38 370 ALA A O 1
ATOM 2818 N N . GLY A 1 371 ? -31.822 13.186 26.810 1.00 78.12 371 GLY A N 1
ATOM 2819 C CA . GLY A 1 371 ? -33.199 13.533 26.447 1.00 78.12 371 GLY A CA 1
ATOM 2820 C C . GLY A 1 371 ? -33.564 12.973 25.065 1.00 78.12 371 GLY A C 1
ATOM 2821 O O . GLY A 1 371 ? -32.685 12.755 24.235 1.00 78.12 371 GLY A O 1
ATOM 2822 N N . GLN A 1 372 ? -34.863 12.828 24.767 1.00 71.25 372 GLN A N 1
ATOM 2823 C CA . GLN A 1 372 ? -35.346 12.289 23.478 1.00 71.25 372 GLN A CA 1
ATOM 2824 C C . GLN A 1 372 ? -34.734 12.977 22.240 1.00 71.25 372 GLN A C 1
ATOM 2826 O O . GLN A 1 372 ? -34.474 12.325 21.237 1.00 71.25 372 GLN A O 1
ATOM 2831 N N . HIS A 1 373 ? -34.452 14.282 22.316 1.00 76.88 373 HIS A N 1
ATOM 2832 C CA . HIS A 1 373 ? -33.888 15.074 21.212 1.00 76.88 373 HIS A CA 1
ATOM 2833 C C . HIS A 1 373 ? -32.362 14.941 21.053 1.00 76.88 373 HIS A C 1
ATOM 2835 O O . HIS A 1 373 ? -31.786 15.532 20.144 1.00 76.88 373 HIS A O 1
ATOM 2841 N N . ALA A 1 374 ? -31.705 14.214 21.957 1.00 88.38 374 ALA A N 1
ATOM 2842 C CA . ALA A 1 374 ? -30.258 14.034 22.007 1.00 88.38 374 ALA A CA 1
ATOM 2843 C C . ALA A 1 374 ? -29.855 12.550 21.984 1.00 88.38 374 ALA A C 1
ATOM 2845 O O . ALA A 1 374 ? -28.686 12.236 22.186 1.00 88.38 374 ALA A O 1
ATOM 2846 N N . ALA A 1 375 ? -30.805 11.640 21.748 1.00 88.50 375 ALA A N 1
ATOM 2847 C CA . ALA A 1 375 ? -30.576 10.198 21.761 1.00 88.50 375 ALA A CA 1
ATOM 2848 C C . ALA A 1 375 ? -29.503 9.761 20.746 1.00 88.50 375 ALA A C 1
ATOM 2850 O O . ALA A 1 375 ? -28.634 8.959 21.074 1.00 88.50 375 ALA A O 1
ATOM 2851 N N . HIS A 1 376 ? -29.493 10.364 19.551 1.00 88.38 376 HIS A N 1
ATOM 2852 C CA . HIS A 1 376 ? -28.490 10.118 18.506 1.00 88.38 376 HIS A CA 1
ATOM 2853 C C . HIS A 1 376 ? -27.065 10.483 18.935 1.00 88.38 376 HIS A C 1
ATOM 2855 O O . HIS A 1 376 ? -26.106 9.970 18.370 1.00 88.38 376 HIS A O 1
ATOM 2861 N N . LEU A 1 377 ? -26.898 11.336 19.955 1.00 92.62 377 LEU A N 1
ATOM 2862 C CA . LEU A 1 377 ? -25.573 11.665 20.478 1.00 92.62 377 LEU A CA 1
ATOM 2863 C C . LEU A 1 377 ? -24.905 10.459 21.142 1.00 92.62 377 LEU A C 1
ATOM 2865 O O . LEU A 1 377 ? -23.681 10.395 21.162 1.00 92.62 377 LEU A O 1
ATOM 2869 N N . CYS A 1 378 ? -25.676 9.474 21.614 1.00 92.81 378 CYS A N 1
ATOM 2870 C CA . CYS A 1 378 ? -25.141 8.227 22.162 1.00 92.81 378 CYS A CA 1
ATOM 2871 C C . CYS A 1 378 ? -24.397 7.367 21.130 1.00 92.81 378 CYS A C 1
ATOM 2873 O O . CYS A 1 378 ? -23.705 6.435 21.520 1.00 92.81 378 CYS A O 1
ATOM 2875 N N . LEU A 1 379 ? -24.471 7.708 19.840 1.00 92.12 379 LEU A N 1
ATOM 2876 C CA . LEU A 1 379 ? -23.674 7.087 18.782 1.00 92.12 379 LEU A CA 1
ATOM 2877 C C . LEU A 1 379 ? -22.281 7.726 18.613 1.00 92.12 379 LEU A C 1
ATOM 2879 O O . LEU A 1 379 ? -21.503 7.310 17.760 1.00 92.12 379 LEU A O 1
ATOM 2883 N N . PHE A 1 380 ? -21.912 8.704 19.442 1.00 94.75 380 PHE A N 1
ATOM 2884 C CA . PHE A 1 380 ? -20.597 9.348 19.397 1.00 94.75 380 PHE A CA 1
ATOM 2885 C C . PHE A 1 380 ? -19.759 8.987 20.626 1.00 94.75 380 PHE A C 1
ATOM 2887 O O . PHE A 1 380 ? -20.243 9.016 21.763 1.00 94.75 380 PHE A O 1
ATOM 2894 N N . GLY A 1 381 ? -18.473 8.702 20.402 1.00 94.81 381 GLY A N 1
ATOM 2895 C CA . GLY A 1 381 ? -17.528 8.262 21.436 1.00 94.81 381 GLY A CA 1
ATOM 2896 C C . GLY A 1 381 ? -17.539 9.125 22.708 1.00 94.81 381 GLY A C 1
ATOM 2897 O O . GLY A 1 381 ? -17.760 8.578 23.791 1.00 94.81 381 GLY A O 1
ATOM 2898 N N . PRO A 1 382 ? -17.414 10.467 22.613 1.00 95.62 382 PRO A N 1
ATOM 2899 C CA . PRO A 1 382 ? -17.419 11.355 23.780 1.00 95.62 382 PRO A CA 1
ATOM 2900 C C . PRO A 1 382 ? -18.676 11.269 24.655 1.00 95.62 382 PRO A C 1
ATOM 2902 O O . PRO A 1 382 ? -18.610 11.536 25.853 1.00 95.62 382 PRO A O 1
ATOM 2905 N N . HIS A 1 383 ? -19.820 10.923 24.063 1.00 94.94 383 HIS A N 1
ATOM 2906 C CA . HIS A 1 383 ? -21.098 10.841 24.763 1.00 94.94 383 HIS A CA 1
ATOM 2907 C C . HIS A 1 383 ? -21.338 9.457 25.363 1.00 94.94 383 HIS A C 1
ATOM 2909 O O . HIS A 1 383 ? -21.897 9.371 26.453 1.00 94.94 383 HIS A O 1
ATOM 2915 N N . PHE A 1 384 ? -20.907 8.386 24.692 1.00 95.12 384 PHE A N 1
ATOM 2916 C CA . PHE A 1 384 ? -21.152 7.020 25.154 1.00 95.12 384 PHE A CA 1
ATOM 2917 C C . PHE A 1 384 ? -20.075 6.481 26.103 1.00 95.12 384 PHE A C 1
ATOM 2919 O O . PHE A 1 384 ? -20.387 5.826 27.097 1.00 95.12 384 PHE A O 1
ATOM 2926 N N . ALA A 1 385 ? -18.802 6.786 25.849 1.00 94.62 385 ALA A N 1
ATOM 2927 C CA . ALA A 1 385 ? -17.679 6.243 26.612 1.00 94.62 385 ALA A CA 1
ATOM 2928 C C . ALA A 1 385 ? -17.740 6.451 28.143 1.00 94.62 385 ALA A C 1
ATOM 2930 O O . ALA A 1 385 ? -17.241 5.580 28.865 1.00 94.62 385 ALA A O 1
ATOM 2931 N N . PRO A 1 386 ? -18.344 7.530 28.692 1.00 93.56 386 PRO A N 1
ATOM 2932 C CA . PRO A 1 386 ? -18.552 7.665 30.137 1.00 93.56 386 PRO A CA 1
ATOM 2933 C C . PRO A 1 386 ? -19.391 6.549 30.779 1.00 93.56 386 PRO A C 1
ATOM 2935 O O . PRO A 1 386 ? -19.274 6.335 31.983 1.00 93.56 386 PRO A O 1
ATOM 2938 N N . TYR A 1 387 ? -20.217 5.840 30.003 1.00 94.69 387 TYR A N 1
ATOM 2939 C CA . TYR A 1 387 ? -21.098 4.776 30.497 1.00 94.69 387 TYR A CA 1
ATOM 2940 C C . TYR A 1 387 ? -20.483 3.372 30.412 1.00 94.69 387 TYR A C 1
ATOM 2942 O O . TYR A 1 387 ? -21.025 2.438 31.002 1.00 94.69 387 TYR A O 1
ATOM 2950 N N . VAL A 1 388 ? -19.356 3.214 29.713 1.00 94.75 388 VAL A N 1
ATOM 2951 C CA . VAL A 1 388 ? -18.658 1.928 29.574 1.00 94.75 388 VAL A CA 1
ATOM 2952 C C . VAL A 1 388 ? -17.897 1.612 30.855 1.00 94.75 388 VAL A C 1
ATOM 2954 O O . VAL A 1 388 ? -17.120 2.446 31.322 1.00 94.75 388 VAL A O 1
ATOM 2957 N N . ARG A 1 389 ? -18.100 0.416 31.418 1.00 92.88 389 ARG A N 1
ATOM 2958 C CA . ARG A 1 389 ? -17.478 -0.022 32.685 1.00 92.88 389 ARG A CA 1
ATOM 2959 C C . ARG A 1 389 ? -16.313 -0.981 32.478 1.00 92.88 389 ARG A C 1
ATOM 2961 O O . ARG A 1 389 ? -15.433 -1.087 33.330 1.00 92.88 389 ARG A O 1
ATOM 2968 N N . THR A 1 390 ? -16.329 -1.717 31.377 1.00 93.44 390 THR A N 1
ATOM 2969 C CA . THR A 1 390 ? -15.262 -2.646 31.015 1.00 93.44 390 THR A CA 1
ATOM 2970 C C . THR A 1 390 ? -14.004 -1.874 30.630 1.00 93.44 390 THR A C 1
ATOM 2972 O O . THR A 1 390 ? -14.121 -0.896 29.898 1.00 93.44 390 THR A O 1
ATOM 2975 N N . PRO A 1 391 ? -12.795 -2.308 31.031 1.00 93.69 391 PRO A N 1
ATOM 2976 C CA . PRO A 1 391 ? -11.578 -1.614 30.646 1.00 93.69 391 PRO A CA 1
ATOM 2977 C C . PRO A 1 391 ? -11.361 -1.559 29.125 1.00 93.69 391 PRO A C 1
ATOM 2979 O O . PRO A 1 391 ? -11.337 -2.607 28.479 1.00 93.69 391 PRO A O 1
ATOM 2982 N N . PHE A 1 392 ? -11.114 -0.377 28.552 1.00 94.06 392 PHE A N 1
ATOM 2983 C CA . PHE A 1 392 ? -10.870 -0.200 27.113 1.00 94.06 392 PHE A CA 1
ATOM 2984 C C . PHE A 1 392 ? -9.717 0.756 26.778 1.00 94.06 392 PHE A C 1
ATOM 2986 O O . PHE A 1 392 ? -9.369 1.650 27.546 1.00 94.06 392 PHE A O 1
ATOM 2993 N N . LEU A 1 393 ? -9.135 0.574 25.593 1.00 94.38 393 LEU A N 1
ATOM 2994 C CA . LEU A 1 393 ? -8.210 1.518 24.972 1.00 94.38 393 LEU A CA 1
ATOM 2995 C C . LEU A 1 393 ? -8.830 2.061 23.688 1.00 94.38 393 LEU A C 1
ATOM 2997 O O . LEU A 1 393 ? -9.290 1.280 22.860 1.00 94.38 393 LEU A O 1
ATOM 3001 N N . VAL A 1 394 ? -8.807 3.382 23.524 1.00 95.69 394 VAL A N 1
ATOM 3002 C CA . VAL A 1 394 ? -9.225 4.076 22.301 1.00 95.69 394 VAL A CA 1
ATOM 3003 C C . VAL A 1 394 ? -8.002 4.464 21.486 1.00 95.69 394 VAL A C 1
ATOM 3005 O O . VAL A 1 394 ? -7.042 5.020 22.016 1.00 95.69 394 VAL A O 1
ATOM 3008 N N . HIS A 1 395 ? -8.055 4.213 20.190 1.00 95.50 395 HIS A N 1
ATOM 3009 C CA . HIS A 1 395 ? -7.139 4.764 19.213 1.00 95.50 395 HIS A CA 1
ATOM 3010 C C . HIS A 1 395 ? -7.927 5.659 18.253 1.00 95.50 395 HIS A C 1
ATOM 3012 O O . HIS A 1 395 ? -8.862 5.177 17.623 1.00 95.50 395 HIS A O 1
ATOM 3018 N N . GLU A 1 396 ? -7.564 6.938 18.146 1.00 96.69 396 GLU A N 1
ATOM 3019 C CA . GLU A 1 396 ? -8.243 7.881 17.251 1.00 96.69 396 GLU A CA 1
ATOM 3020 C C . GLU A 1 396 ? -7.274 8.871 16.610 1.00 96.69 396 GLU A C 1
ATOM 3022 O O . GLU A 1 396 ? -6.564 9.599 17.306 1.00 96.69 396 GLU A O 1
ATOM 3027 N N . GLU A 1 397 ? -7.311 9.000 15.289 1.00 95.69 397 GLU A N 1
ATOM 3028 C CA . GLU A 1 397 ? -6.522 10.011 14.595 1.00 95.69 397 GLU A CA 1
ATOM 3029 C C . GLU A 1 397 ? -7.156 11.402 14.688 1.00 95.69 397 GLU A C 1
ATOM 3031 O O . GLU A 1 397 ? -8.349 11.598 14.463 1.00 95.69 397 GLU A O 1
ATOM 3036 N N . GLN A 1 398 ? -6.336 12.421 14.950 1.00 96.19 398 GLN A N 1
ATOM 3037 C CA . GLN A 1 398 ? -6.814 13.809 15.013 1.00 96.19 398 GLN A CA 1
ATOM 3038 C C . GLN A 1 398 ? -7.338 14.316 13.664 1.00 96.19 398 GLN A C 1
ATOM 3040 O O . GLN A 1 398 ? -8.155 15.233 13.622 1.00 96.19 398 GLN A O 1
ATOM 3045 N N . PHE A 1 399 ? -6.850 13.734 12.570 1.00 95.06 399 PHE A N 1
ATOM 3046 C CA . PHE A 1 399 ? -7.314 13.991 11.213 1.00 95.06 399 PHE A CA 1
ATOM 3047 C C . PHE A 1 399 ? -7.915 12.718 10.604 1.00 95.06 399 PHE A C 1
ATOM 3049 O O . PHE A 1 399 ? -7.604 12.384 9.460 1.00 95.06 399 PHE A O 1
ATOM 3056 N N . ASP A 1 400 ? -8.747 12.002 11.366 1.00 95.38 400 ASP A N 1
ATOM 3057 C CA . ASP A 1 400 ? -9.411 10.787 10.891 1.00 95.38 400 ASP A CA 1
ATOM 3058 C C . ASP A 1 400 ? -10.053 11.002 9.511 1.00 95.38 400 ASP A C 1
ATOM 3060 O O . ASP A 1 400 ? -10.879 11.899 9.297 1.00 95.38 400 ASP A O 1
ATOM 3064 N N . TYR A 1 401 ? -9.618 10.192 8.545 1.00 91.81 401 TYR A N 1
ATOM 3065 C CA . TYR A 1 401 ? -9.971 10.403 7.144 1.00 91.81 401 TYR A CA 1
ATOM 3066 C C . TYR A 1 401 ? -11.468 10.213 6.882 1.00 91.81 401 TYR A C 1
ATOM 3068 O O . TYR A 1 401 ? -12.043 10.949 6.077 1.00 91.81 401 TYR A O 1
ATOM 3076 N N . PHE A 1 402 ? -12.113 9.275 7.577 1.00 91.75 402 PHE A N 1
ATOM 3077 C CA . PHE A 1 402 ? -13.544 9.051 7.424 1.00 91.75 402 PHE A CA 1
ATOM 3078 C C . PHE A 1 402 ? -14.322 10.283 7.898 1.00 91.75 402 PHE A C 1
ATOM 3080 O O . PHE A 1 402 ? -15.126 10.836 7.141 1.00 91.75 402 PHE A O 1
ATOM 3087 N N . MET A 1 403 ? -14.011 10.799 9.089 1.00 93.12 403 MET A N 1
ATOM 3088 C CA . MET A 1 403 ? -14.643 12.010 9.621 1.00 93.12 403 MET A CA 1
ATOM 3089 C C . MET A 1 403 ? -14.388 13.260 8.768 1.00 93.12 403 MET A C 1
ATOM 3091 O O . MET A 1 403 ? -15.278 14.110 8.648 1.00 93.12 403 MET A O 1
ATOM 3095 N N . LEU A 1 404 ? -13.205 13.380 8.159 1.00 92.38 404 LEU A N 1
ATOM 3096 C CA . LEU A 1 404 ? -12.898 14.428 7.181 1.00 92.38 404 LEU A CA 1
ATOM 3097 C C . LEU A 1 404 ? -13.754 14.292 5.918 1.00 92.38 404 LEU A C 1
ATOM 3099 O O . LEU A 1 404 ? -14.343 15.276 5.466 1.00 92.38 404 LEU A O 1
ATOM 3103 N N . SER A 1 405 ? -13.881 13.077 5.381 1.00 89.88 405 SER A N 1
ATOM 3104 C CA . SER A 1 405 ? -14.638 12.820 4.153 1.00 89.88 405 SER A CA 1
ATOM 3105 C C . SER A 1 405 ? -16.119 13.187 4.296 1.00 89.88 405 SER A C 1
ATOM 3107 O O . SER A 1 405 ? -16.682 13.818 3.398 1.00 89.88 405 SER A O 1
ATOM 3109 N N . LYS A 1 406 ? -16.730 12.904 5.458 1.00 87.88 406 LYS A N 1
ATOM 3110 C CA . LYS A 1 406 ? -18.124 13.274 5.766 1.00 87.88 406 LYS A CA 1
ATOM 3111 C C . LYS A 1 406 ? -18.317 14.786 5.928 1.00 87.88 406 LYS A C 1
ATOM 3113 O O . LYS A 1 406 ? -19.405 15.294 5.679 1.00 87.88 406 LYS A O 1
ATOM 3118 N N . ARG A 1 407 ? -17.240 15.518 6.230 1.00 89.19 407 ARG A N 1
ATOM 3119 C CA . ARG A 1 407 ? -17.183 16.991 6.214 1.00 89.19 407 ARG A CA 1
ATOM 3120 C C . ARG A 1 407 ? -16.839 17.560 4.827 1.00 89.19 407 ARG A C 1
ATOM 3122 O O . ARG A 1 407 ? -16.649 18.763 4.692 1.00 89.19 407 ARG A O 1
ATOM 3129 N N . GLY A 1 408 ? -16.745 16.724 3.790 1.00 85.75 408 GLY A N 1
ATOM 3130 C CA . GLY A 1 408 ? -16.410 17.143 2.425 1.00 85.75 408 GLY A CA 1
ATOM 3131 C C . GLY A 1 408 ? -14.915 17.366 2.178 1.00 85.75 408 GLY A C 1
ATOM 3132 O O . GLY A 1 408 ? -14.542 17.901 1.134 1.00 85.75 408 GLY A O 1
ATOM 3133 N N . VAL A 1 409 ? -14.047 16.954 3.105 1.00 88.19 409 VAL A N 1
ATOM 3134 C CA . VAL A 1 409 ? -12.591 17.067 2.971 1.00 88.19 409 VAL A CA 1
ATOM 3135 C C . VAL A 1 409 ? -12.033 15.766 2.403 1.00 88.19 409 VAL A C 1
ATOM 3137 O O . VAL A 1 409 ? -12.051 14.726 3.053 1.00 88.19 409 VAL A O 1
ATOM 3140 N N . GLN A 1 410 ? -11.529 15.831 1.173 1.00 84.75 410 GLN A N 1
ATOM 3141 C CA . GLN A 1 410 ? -11.018 14.677 0.431 1.00 84.75 410 GLN A CA 1
ATOM 3142 C C . GLN A 1 410 ? -9.497 14.721 0.318 1.00 84.75 410 GLN A C 1
ATOM 3144 O O . GLN A 1 410 ? -8.892 15.791 0.303 1.00 84.75 410 GLN A O 1
ATOM 3149 N N . ARG A 1 411 ? -8.861 13.556 0.211 1.00 79.38 411 ARG A N 1
ATOM 3150 C CA . ARG A 1 411 ? -7.428 13.470 -0.095 1.00 79.38 411 ARG A CA 1
ATOM 3151 C C . ARG A 1 411 ? -7.149 13.797 -1.570 1.00 79.38 411 ARG A C 1
ATOM 3153 O O . ARG A 1 411 ? -8.049 13.681 -2.402 1.00 79.38 411 ARG A O 1
ATOM 3160 N N . PRO A 1 412 ? -5.892 14.127 -1.924 1.00 75.25 412 PRO A N 1
ATOM 3161 C CA . PRO A 1 412 ? -4.720 14.308 -1.050 1.00 75.25 412 PRO A CA 1
ATOM 3162 C C . PRO A 1 412 ? -4.681 15.681 -0.352 1.00 75.25 412 PRO A C 1
ATOM 3164 O O . PRO A 1 412 ? -5.191 16.660 -0.893 1.00 75.25 412 PRO A O 1
ATOM 3167 N N . VAL A 1 413 ? -4.005 15.773 0.807 1.00 79.56 413 VAL A N 1
ATOM 3168 C CA . VAL A 1 413 ? -3.897 17.006 1.637 1.00 79.56 413 VAL A CA 1
ATOM 3169 C C . VAL A 1 413 ? -3.445 18.241 0.844 1.00 79.56 413 VAL A C 1
ATOM 3171 O O . VAL A 1 413 ? -3.878 19.363 1.095 1.00 79.56 413 VAL A O 1
ATOM 3174 N N . ILE A 1 414 ? -2.586 18.046 -0.154 1.00 76.88 414 ILE A N 1
ATOM 3175 C CA . ILE A 1 414 ? -2.084 19.111 -1.032 1.00 76.88 414 ILE A CA 1
ATOM 3176 C C . ILE A 1 414 ? -3.184 19.854 -1.809 1.00 76.88 414 ILE A C 1
ATOM 3178 O O . ILE A 1 414 ? -2.997 21.018 -2.157 1.00 76.88 414 ILE A O 1
ATOM 3182 N N . LEU A 1 415 ? -4.315 19.200 -2.088 1.00 80.50 415 LEU A N 1
ATOM 3183 C CA . LEU A 1 415 ? -5.429 19.789 -2.836 1.00 80.50 415 LEU A CA 1
ATOM 3184 C C . LEU A 1 415 ? -6.478 20.444 -1.929 1.00 80.50 415 LEU A C 1
ATOM 3186 O O . LEU A 1 415 ? -7.503 20.907 -2.425 1.00 80.50 415 LEU A O 1
ATOM 3190 N N . TRP A 1 416 ? -6.248 20.497 -0.615 1.00 85.94 416 TRP A N 1
ATOM 3191 C CA . TRP A 1 416 ? -7.189 21.112 0.315 1.00 85.94 416 TRP A CA 1
ATOM 3192 C C . TRP A 1 416 ? -7.305 22.619 0.085 1.00 85.94 416 TRP A C 1
ATOM 3194 O O . TRP A 1 416 ? -6.314 23.355 0.114 1.00 85.94 416 TRP A O 1
ATOM 3204 N N . SER A 1 417 ? -8.543 23.078 -0.100 1.00 90.75 417 SER A N 1
ATOM 3205 C CA . SER A 1 417 ? -8.880 24.499 -0.105 1.00 90.75 417 SER A CA 1
ATOM 3206 C C . SER A 1 417 ? -8.727 25.105 1.301 1.00 90.75 417 SER A C 1
ATOM 3208 O O . SER A 1 417 ? -8.651 24.363 2.286 1.00 90.75 417 SER A O 1
ATOM 3210 N N . PRO A 1 418 ? -8.697 26.442 1.443 1.00 92.69 418 PRO A N 1
ATOM 3211 C CA . PRO A 1 418 ? -8.687 27.092 2.756 1.00 92.69 418 PRO A CA 1
ATOM 3212 C C . PRO A 1 418 ? -9.827 26.627 3.677 1.00 92.69 418 PRO A C 1
ATOM 3214 O O . PRO A 1 418 ? -9.622 26.444 4.874 1.00 92.69 418 PRO A O 1
ATOM 3217 N N . GLU A 1 419 ? -11.008 26.379 3.112 1.00 92.56 419 GLU A N 1
ATOM 3218 C CA . GLU A 1 419 ? -12.177 25.868 3.829 1.00 92.56 419 GLU A CA 1
ATOM 3219 C C . GLU A 1 419 ? -11.956 24.423 4.291 1.00 92.56 419 GLU A C 1
ATOM 3221 O O . GLU A 1 419 ? -12.229 24.099 5.445 1.00 92.56 419 GLU A O 1
ATOM 3226 N N . ALA A 1 420 ? -11.396 23.567 3.430 1.00 91.31 420 ALA A N 1
ATOM 3227 C CA . ALA A 1 420 ? -11.058 22.190 3.790 1.00 91.31 420 ALA A CA 1
ATOM 3228 C C . ALA A 1 420 ? -10.002 22.131 4.905 1.00 91.31 420 ALA A C 1
ATOM 3230 O O . ALA A 1 420 ? -10.117 21.331 5.833 1.00 91.31 420 ALA A O 1
ATOM 3231 N N . TRP A 1 421 ? -9.011 23.028 4.863 1.00 92.12 421 TRP A N 1
ATOM 3232 C CA . TRP A 1 421 ? -8.048 23.199 5.947 1.00 92.12 421 TRP A CA 1
ATOM 3233 C C . TRP A 1 421 ? -8.736 23.570 7.258 1.00 92.12 421 TRP A C 1
ATOM 3235 O O . TRP A 1 421 ? -8.444 22.946 8.274 1.00 92.12 421 TRP A O 1
ATOM 3245 N N . GLN A 1 422 ? -9.655 24.539 7.242 1.00 93.31 422 GLN A N 1
ATOM 3246 C CA . GLN A 1 422 ? -10.393 24.951 8.436 1.00 93.31 422 GLN A CA 1
ATOM 3247 C C . GLN A 1 422 ? -11.210 23.795 9.026 1.00 93.31 422 GLN A C 1
ATOM 3249 O O . GLN A 1 422 ? -11.078 23.512 10.213 1.00 93.31 422 GLN A O 1
ATOM 3254 N N . LEU A 1 423 ? -11.964 23.064 8.201 1.00 93.25 423 LEU A N 1
ATOM 3255 C CA . LEU A 1 423 ? -12.738 21.900 8.646 1.00 93.25 423 LEU A CA 1
ATOM 3256 C C . LEU A 1 423 ? -11.848 20.812 9.256 1.00 93.25 423 LEU A C 1
ATOM 3258 O O . LEU A 1 423 ? -12.196 20.221 10.280 1.00 93.25 423 LEU A O 1
ATOM 3262 N N . ALA A 1 424 ? -10.672 20.578 8.670 1.00 94.00 424 ALA A N 1
ATOM 3263 C CA . ALA A 1 424 ? -9.697 19.655 9.229 1.00 94.00 424 ALA A CA 1
ATOM 3264 C C . ALA A 1 424 ? -9.162 20.137 10.588 1.00 94.00 424 ALA A C 1
ATOM 3266 O O . ALA A 1 424 ? -8.978 19.332 11.502 1.00 94.00 424 ALA A O 1
ATOM 3267 N N . ARG A 1 425 ? -8.946 21.450 10.756 1.00 93.69 425 ARG A N 1
ATOM 3268 C CA . ARG A 1 425 ? -8.544 22.037 12.047 1.00 93.69 425 ARG A CA 1
ATOM 3269 C C . ARG A 1 425 ? -9.609 21.892 13.112 1.00 93.69 425 ARG A C 1
ATOM 3271 O O . ARG A 1 425 ? -9.275 21.596 14.258 1.00 93.69 425 ARG A O 1
ATOM 3278 N N . ASP A 1 426 ? -10.857 22.105 12.731 1.00 94.62 426 ASP A N 1
ATOM 3279 C CA . ASP A 1 426 ? -11.984 22.002 13.643 1.00 94.62 426 ASP A CA 1
ATOM 3280 C C . ASP A 1 426 ? -12.132 20.557 14.128 1.00 94.62 426 ASP A C 1
ATOM 3282 O O . ASP A 1 426 ? -12.253 20.333 15.333 1.00 94.62 426 ASP A O 1
ATOM 3286 N N . LEU A 1 427 ? -11.994 19.572 13.229 1.00 95.75 427 LEU A N 1
ATOM 3287 C CA . LEU A 1 427 ? -11.961 18.154 13.596 1.00 95.75 427 LEU A CA 1
ATOM 3288 C C . LEU A 1 427 ? -10.824 17.845 14.581 1.00 95.75 427 LEU A C 1
ATOM 3290 O O . LEU A 1 427 ? -11.075 17.296 15.655 1.00 95.75 427 LEU A O 1
ATOM 3294 N N . GLN A 1 428 ? -9.593 18.258 14.263 1.00 96.12 428 GLN A N 1
ATOM 3295 C CA . GLN A 1 428 ? -8.447 18.089 15.160 1.00 96.12 428 GLN A CA 1
ATOM 3296 C C . GLN A 1 428 ? -8.728 18.694 16.544 1.00 96.12 428 GLN A C 1
ATOM 3298 O O . GLN A 1 428 ? -8.466 18.063 17.569 1.00 96.12 428 GLN A O 1
ATOM 3303 N N . GLY A 1 429 ? -9.279 19.909 16.595 1.00 96.00 429 GLY A N 1
ATOM 3304 C CA . GLY A 1 429 ? -9.645 20.575 17.843 1.00 96.00 429 GLY A CA 1
ATOM 3305 C C . GLY A 1 429 ? -10.696 19.805 18.649 1.00 96.00 429 GLY A C 1
ATOM 3306 O O . GLY A 1 429 ? -10.569 19.676 19.870 1.00 96.00 429 GLY A O 1
ATOM 3307 N N . GLN A 1 430 ? -11.707 19.244 17.985 1.00 96.00 430 GLN A N 1
ATOM 3308 C CA . GLN A 1 430 ? -12.746 18.426 18.614 1.00 96.00 430 GLN A CA 1
ATOM 3309 C C . GLN A 1 430 ? -12.180 17.117 19.186 1.00 96.00 430 GLN A C 1
ATOM 3311 O O . GLN A 1 430 ? -12.429 16.800 20.350 1.00 96.00 430 GLN A O 1
ATOM 3316 N N . VAL A 1 431 ? -11.362 16.381 18.429 1.00 96.69 431 VAL A N 1
ATOM 3317 C CA . VAL A 1 431 ? -10.732 15.139 18.917 1.00 96.69 431 VAL A CA 1
ATOM 3318 C C . VAL A 1 431 ? -9.839 15.435 20.127 1.00 96.69 431 VAL A C 1
ATOM 3320 O O . VAL A 1 431 ? -10.001 14.832 21.191 1.00 96.69 431 VAL A O 1
ATOM 3323 N N . LYS A 1 432 ? -8.967 16.448 20.023 1.00 94.94 432 LYS A N 1
ATOM 3324 C CA . LYS A 1 432 ? -8.061 16.847 21.113 1.00 94.94 432 LYS A CA 1
ATOM 3325 C C . LYS A 1 432 ? -8.783 17.313 22.377 1.00 94.94 432 LYS A C 1
ATOM 3327 O O . LYS A 1 432 ? -8.258 17.129 23.471 1.00 94.94 432 LYS A O 1
ATOM 3332 N N . SER A 1 433 ? -9.942 17.953 22.241 1.00 95.50 433 SER A N 1
ATOM 3333 C CA . SER A 1 433 ? -10.699 18.478 23.386 1.00 95.50 433 SER A CA 1
ATOM 3334 C C . SER A 1 433 ? -11.595 17.437 24.054 1.00 95.50 433 SER A C 1
ATOM 3336 O O . SER A 1 433 ? -11.898 17.583 25.236 1.00 95.50 433 SER A O 1
ATOM 3338 N N . THR A 1 434 ? -11.984 16.375 23.342 1.00 96.62 434 THR A N 1
ATOM 3339 C CA . THR A 1 434 ? -12.915 15.361 23.861 1.00 96.62 434 THR A CA 1
ATOM 3340 C C . THR A 1 434 ? -12.222 14.158 24.493 1.00 96.62 434 THR A C 1
ATOM 3342 O O . THR A 1 434 ? -12.659 13.712 25.551 1.00 96.62 434 THR A O 1
ATOM 3345 N N . LEU A 1 435 ? -11.117 13.660 23.926 1.00 95.00 435 LEU A N 1
ATOM 3346 C CA . LEU A 1 435 ? -10.354 12.535 24.491 1.00 95.00 435 LEU A CA 1
ATOM 3347 C C . LEU A 1 435 ? -9.914 12.725 25.959 1.00 95.00 435 LEU A C 1
ATOM 3349 O O . LEU A 1 435 ? -9.924 11.744 26.709 1.00 95.00 435 LEU A O 1
ATOM 3353 N N . PRO A 1 436 ? -9.587 13.948 26.437 1.00 92.81 436 PRO A N 1
ATOM 3354 C CA . PRO A 1 436 ? -9.258 14.173 27.838 1.00 92.81 436 PRO A CA 1
ATOM 3355 C C . PRO A 1 436 ? -10.356 13.796 28.839 1.00 92.81 436 PRO A C 1
ATOM 3357 O O . PRO A 1 436 ? -10.024 13.670 30.014 1.00 92.81 436 PRO A O 1
ATOM 3360 N N . ILE A 1 437 ? -11.607 13.552 28.421 1.00 92.06 437 ILE A N 1
ATOM 3361 C CA . ILE A 1 437 ? -12.662 13.005 29.298 1.00 92.06 437 ILE A CA 1
ATOM 3362 C C . ILE A 1 437 ? -12.276 11.650 29.915 1.00 92.06 437 ILE A C 1
ATOM 3364 O O . ILE A 1 437 ? -12.774 11.282 30.976 1.00 92.06 437 ILE A O 1
ATOM 3368 N N . LEU A 1 438 ? -11.366 10.914 29.270 1.00 90.81 438 LEU A N 1
ATOM 3369 C CA . LEU A 1 438 ? -10.831 9.648 29.769 1.00 90.81 438 LEU A CA 1
ATOM 3370 C C . LEU A 1 438 ? -9.676 9.845 30.764 1.00 90.81 438 LEU A C 1
ATOM 3372 O O . LEU A 1 438 ? -9.252 8.895 31.418 1.00 90.81 438 LEU A O 1
ATOM 3376 N N . SER A 1 439 ? -9.170 11.070 30.924 1.00 86.75 439 SER A N 1
ATOM 3377 C CA . SER A 1 439 ? -8.054 11.351 31.828 1.00 86.75 439 SER A CA 1
ATOM 3378 C C . SER A 1 439 ? -8.452 11.090 33.279 1.00 86.75 439 SER A C 1
ATOM 3380 O O . SER A 1 439 ? -9.468 11.580 33.764 1.00 86.75 439 SER A O 1
ATOM 3382 N N . GLY A 1 440 ? -7.620 10.338 34.000 1.00 80.38 440 GLY A N 1
ATOM 3383 C CA . GLY A 1 440 ? -7.857 9.998 35.407 1.00 80.38 440 GLY A CA 1
ATOM 3384 C C . GLY A 1 440 ? -8.732 8.759 35.619 1.00 80.38 440 GLY A C 1
ATOM 3385 O O . GLY A 1 440 ? -8.813 8.266 36.747 1.00 80.38 440 GLY A O 1
ATOM 3386 N N . ARG A 1 441 ? -9.318 8.201 34.552 1.00 85.56 441 ARG A N 1
ATOM 3387 C CA . ARG A 1 441 ? -9.894 6.855 34.580 1.00 85.56 441 ARG A CA 1
ATOM 3388 C C . ARG A 1 441 ? -8.779 5.813 34.676 1.00 85.56 441 ARG A C 1
ATOM 3390 O O . ARG A 1 441 ? -7.721 5.956 34.071 1.00 85.56 441 ARG A O 1
ATOM 3397 N N . ARG A 1 442 ? -9.009 4.758 35.462 1.00 82.81 442 ARG A N 1
ATOM 3398 C CA . ARG A 1 442 ? -8.084 3.606 35.563 1.00 82.81 442 ARG A CA 1
ATOM 3399 C C . ARG A 1 442 ? -8.426 2.495 34.573 1.00 82.81 442 ARG A C 1
ATOM 3401 O O . ARG A 1 442 ? -7.611 1.617 34.321 1.00 82.81 442 ARG A O 1
ATOM 3408 N N . ASP A 1 443 ? -9.643 2.541 34.059 1.00 86.44 443 ASP A N 1
ATOM 3409 C CA . ASP A 1 443 ? -10.278 1.593 33.155 1.00 86.44 443 ASP A CA 1
ATOM 3410 C C . ASP A 1 443 ? -10.354 2.123 31.712 1.00 86.44 443 ASP A C 1
ATOM 3412 O O . ASP A 1 443 ? -10.876 1.440 30.843 1.00 86.44 443 ASP A O 1
ATOM 3416 N N . ALA A 1 444 ? -9.783 3.294 31.421 1.00 90.06 444 ALA A N 1
ATOM 3417 C CA . ALA A 1 444 ? -9.705 3.812 30.061 1.00 90.06 444 ALA A CA 1
ATOM 3418 C C . ALA A 1 444 ? -8.307 4.345 29.725 1.00 90.06 444 ALA A C 1
ATOM 3420 O O . ALA A 1 444 ? -7.641 4.957 30.561 1.00 90.06 444 ALA A O 1
ATOM 3421 N N . ALA A 1 445 ? -7.893 4.137 28.479 1.00 91.06 445 ALA A N 1
ATOM 3422 C CA . ALA A 1 445 ? -6.699 4.721 27.879 1.00 91.06 445 ALA A CA 1
ATOM 3423 C C . ALA A 1 445 ? -7.029 5.273 26.486 1.00 91.06 445 ALA A C 1
ATOM 3425 O O . ALA A 1 445 ? -7.987 4.829 25.852 1.00 91.06 445 ALA A O 1
ATOM 3426 N N . ALA A 1 446 ? -6.233 6.223 25.998 1.00 93.12 446 ALA A N 1
ATOM 3427 C CA . ALA A 1 446 ? -6.390 6.774 24.659 1.00 93.12 446 ALA A CA 1
ATOM 3428 C C . ALA A 1 446 ? -5.046 7.032 23.982 1.00 93.12 446 ALA A C 1
ATOM 3430 O O . ALA A 1 446 ? -4.081 7.439 24.625 1.00 93.12 446 ALA A O 1
ATOM 3431 N N . TYR A 1 447 ? -5.012 6.859 22.669 1.00 93.81 447 TYR A N 1
ATOM 3432 C CA . TYR A 1 447 ? -3.900 7.220 21.807 1.00 93.81 447 TYR A CA 1
ATOM 3433 C C . TYR A 1 447 ? -4.421 8.023 20.626 1.00 93.81 447 TYR A C 1
ATOM 3435 O O . TYR A 1 447 ? -5.346 7.583 19.949 1.00 93.81 447 TYR A O 1
ATOM 3443 N N . SER A 1 448 ? -3.816 9.177 20.365 1.00 95.19 448 SER A N 1
ATOM 3444 C CA . SER A 1 448 ? -4.210 10.026 19.254 1.00 95.19 448 SER A CA 1
ATOM 3445 C C . SER A 1 448 ? -3.023 10.704 18.598 1.00 95.19 448 SER A C 1
ATOM 3447 O O . SER A 1 448 ? -2.450 11.659 19.140 1.00 95.19 448 SER A O 1
ATOM 3449 N N . ALA A 1 449 ? -2.658 10.193 17.424 1.00 94.75 449 ALA A N 1
ATOM 3450 C CA . ALA A 1 449 ? -1.672 10.803 16.553 1.00 94.75 449 ALA A CA 1
ATOM 3451 C C . ALA A 1 449 ? -2.330 11.790 15.582 1.00 94.75 449 ALA A C 1
ATOM 3453 O O . ALA A 1 449 ? -3.550 11.884 15.440 1.00 94.75 449 ALA A O 1
ATOM 3454 N N . THR A 1 450 ? -1.487 12.583 14.937 1.00 93.62 450 THR A N 1
ATOM 3455 C CA . THR A 1 450 ? -1.878 13.607 13.978 1.00 93.62 450 THR A CA 1
ATOM 3456 C C . THR A 1 450 ? -1.634 13.107 12.552 1.00 93.62 450 THR A C 1
ATOM 3458 O O . THR A 1 450 ? -1.009 13.798 11.747 1.00 93.62 450 THR A O 1
ATOM 3461 N N . CYS A 1 451 ? -2.078 11.893 12.213 1.00 91.69 451 CYS A N 1
ATOM 3462 C CA . CYS A 1 451 ? -2.086 11.395 10.839 1.00 91.69 451 CYS A CA 1
ATOM 3463 C C . CYS A 1 451 ? -3.466 11.570 10.190 1.00 91.69 451 CYS A C 1
ATOM 3465 O O . CYS A 1 451 ? -4.493 11.658 10.850 1.00 91.69 451 CYS A O 1
ATOM 3467 N N . THR A 1 452 ? -3.486 11.599 8.860 1.00 90.69 452 THR A N 1
ATOM 3468 C CA . THR A 1 452 ? -4.705 11.691 8.030 1.00 90.69 452 THR A CA 1
ATOM 3469 C C . THR A 1 452 ? -5.236 10.324 7.644 1.00 90.69 452 THR A C 1
ATOM 3471 O O . THR A 1 452 ? -5.601 10.100 6.498 1.00 90.69 452 THR A O 1
ATOM 3474 N N . GLN A 1 453 ? -5.183 9.359 8.550 1.00 89.19 453 GLN A N 1
ATOM 3475 C CA . GLN A 1 453 ? -5.446 7.950 8.264 1.00 89.19 453 GLN A CA 1
ATOM 3476 C C . GLN A 1 453 ? -6.706 7.475 8.995 1.00 89.19 453 GLN A C 1
ATOM 3478 O O . GLN A 1 453 ? -7.286 8.221 9.774 1.00 89.19 453 GLN A O 1
ATOM 3483 N N . HIS A 1 454 ? -7.148 6.263 8.680 1.00 91.62 454 HIS A N 1
ATOM 3484 C CA . HIS A 1 454 ? -8.304 5.604 9.282 1.00 91.62 454 HIS A CA 1
ATOM 3485 C C . HIS A 1 454 ? -7.947 4.121 9.443 1.00 91.62 454 HIS A C 1
ATOM 3487 O O . HIS A 1 454 ? -7.298 3.577 8.551 1.00 91.62 454 HIS A O 1
ATOM 3493 N N . CYS A 1 455 ? -8.313 3.497 10.564 1.00 88.56 455 CYS A N 1
ATOM 3494 C CA . CYS A 1 455 ? -7.964 2.111 10.917 1.00 88.56 455 CYS A CA 1
ATOM 3495 C C . CYS A 1 455 ? -6.470 1.783 11.009 1.00 88.56 455 CYS A C 1
ATOM 3497 O O . CYS A 1 455 ? -5.833 1.377 10.037 1.00 88.56 455 CYS A O 1
ATOM 3499 N N . PHE A 1 456 ? -5.892 1.889 12.207 1.00 85.50 456 PHE A N 1
ATOM 3500 C CA . PHE A 1 456 ? -4.480 1.554 12.411 1.00 85.50 456 PHE A CA 1
ATOM 3501 C C . PHE A 1 456 ? -4.259 0.099 12.769 1.00 85.50 456 PHE A C 1
ATOM 3503 O O . PHE A 1 456 ? -3.225 -0.435 12.372 1.00 85.50 456 PHE A O 1
ATOM 3510 N N . ALA A 1 457 ? -5.182 -0.515 13.508 1.00 79.06 457 ALA A N 1
ATOM 3511 C CA . ALA A 1 457 ? -5.026 -1.809 14.169 1.00 79.06 457 ALA A CA 1
ATOM 3512 C C . ALA A 1 457 ? -4.610 -2.928 13.213 1.00 79.06 457 ALA A C 1
ATOM 3514 O O . ALA A 1 457 ? -3.815 -3.793 13.570 1.00 79.06 457 ALA A O 1
ATOM 3515 N N . GLU A 1 458 ? -5.122 -2.876 11.986 1.00 77.00 458 GLU A N 1
ATOM 3516 C CA . GLU A 1 458 ? -4.898 -3.882 10.946 1.00 77.00 458 GLU A CA 1
ATOM 3517 C C . GLU A 1 458 ? -3.763 -3.501 9.982 1.00 77.00 458 GLU A C 1
ATOM 3519 O O . GLU A 1 458 ? -3.486 -4.204 9.013 1.00 77.00 458 GLU A O 1
ATOM 3524 N N . SER A 1 459 ? -3.079 -2.385 10.244 1.00 80.25 459 SER A N 1
ATOM 3525 C CA . SER A 1 459 ? -2.055 -1.825 9.367 1.00 80.25 459 SER A CA 1
ATOM 3526 C C . SER A 1 459 ? -0.677 -1.770 10.031 1.00 80.25 459 SER A C 1
ATOM 3528 O O . SER A 1 459 ? -0.522 -1.758 11.253 1.00 80.25 459 SER A O 1
ATOM 3530 N N . GLU A 1 460 ? 0.361 -1.611 9.209 1.00 78.94 460 GLU A N 1
ATOM 3531 C CA . GLU A 1 460 ? 1.731 -1.362 9.681 1.00 78.94 460 GLU A CA 1
ATOM 3532 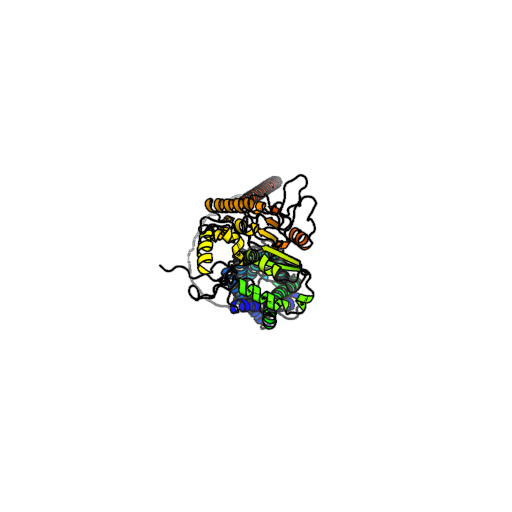C C . GLU A 1 460 ? 1.869 -0.053 10.493 1.00 78.94 460 GLU A C 1
ATOM 3534 O O . GLU A 1 460 ? 2.869 0.160 11.187 1.00 78.94 460 GLU A O 1
ATOM 3539 N N . LEU A 1 461 ? 0.875 0.843 10.435 1.00 83.69 461 LEU A N 1
ATOM 3540 C CA . LEU A 1 461 ? 0.876 2.094 11.195 1.00 83.69 461 LEU A CA 1
ATOM 3541 C C . LEU A 1 461 ? 0.793 1.850 12.703 1.00 83.69 461 LEU A C 1
ATOM 3543 O O . LEU A 1 461 ? 1.426 2.600 13.448 1.00 83.69 461 LEU A O 1
ATOM 3547 N N . PHE A 1 462 ? 0.138 0.765 13.134 1.00 86.31 462 PHE A N 1
ATOM 3548 C CA . PHE A 1 462 ? 0.075 0.338 14.535 1.00 86.31 462 PHE A CA 1
ATOM 3549 C C . PHE A 1 462 ? 1.466 0.243 15.186 1.00 86.31 462 PHE A C 1
ATOM 3551 O O . PHE A 1 462 ? 1.669 0.641 16.337 1.00 86.31 462 PHE A O 1
ATOM 3558 N N . TRP A 1 463 ? 2.450 -0.253 14.429 1.00 85.31 463 TRP A N 1
ATOM 3559 C CA . TRP A 1 463 ? 3.815 -0.479 14.909 1.00 85.31 463 TRP A CA 1
ATOM 3560 C C . TRP A 1 463 ? 4.715 0.752 14.766 1.00 85.31 463 TRP A C 1
ATOM 3562 O O . TRP A 1 463 ? 5.689 0.902 15.510 1.00 85.31 463 TRP A O 1
ATOM 3572 N N . ARG A 1 464 ? 4.434 1.622 13.786 1.00 87.06 464 ARG A N 1
ATOM 3573 C CA . ARG A 1 464 ? 5.363 2.679 13.358 1.00 87.06 464 ARG A CA 1
ATOM 3574 C C . ARG A 1 464 ? 5.008 4.067 13.872 1.00 87.06 464 ARG A C 1
ATOM 3576 O O . ARG A 1 464 ? 5.932 4.837 14.139 1.00 87.06 464 ARG A O 1
ATOM 3583 N N . VAL A 1 465 ? 3.724 4.409 13.949 1.00 89.69 465 VAL A N 1
ATOM 3584 C CA . VAL A 1 465 ? 3.309 5.765 14.321 1.00 89.69 465 VAL A CA 1
ATOM 3585 C C . VAL A 1 465 ? 3.634 6.020 15.788 1.00 89.69 465 VAL A C 1
ATOM 3587 O O . VAL A 1 465 ? 3.509 5.135 16.637 1.00 89.69 465 VAL A O 1
ATOM 3590 N N . ARG A 1 466 ? 4.134 7.225 16.072 1.00 90.19 466 ARG A N 1
ATOM 3591 C CA . ARG A 1 466 ? 4.524 7.656 17.411 1.00 90.19 466 ARG A CA 1
ATOM 3592 C C . ARG A 1 466 ? 3.978 9.035 17.734 1.00 90.19 466 ARG A C 1
ATOM 3594 O O . ARG A 1 466 ? 4.264 9.993 17.016 1.00 90.19 466 ARG A O 1
ATOM 3601 N N . VAL A 1 467 ? 3.316 9.125 18.883 1.00 89.19 467 VAL A N 1
ATOM 3602 C CA . VAL A 1 467 ? 2.910 10.375 19.527 1.00 89.19 467 VAL A CA 1
ATOM 3603 C C . VAL A 1 467 ? 4.099 10.934 20.295 1.00 89.19 467 VAL A C 1
ATOM 3605 O O . VAL A 1 467 ? 4.807 10.195 20.989 1.00 89.19 467 VAL A O 1
ATOM 3608 N N . GLN A 1 468 ? 4.324 12.239 20.169 1.00 81.62 468 GLN A N 1
ATOM 3609 C CA . GLN A 1 468 ? 5.402 12.950 20.852 1.00 81.62 468 GLN A CA 1
ATOM 3610 C C . GLN A 1 468 ? 4.829 13.922 21.880 1.00 81.62 468 GLN A C 1
ATOM 3612 O O . GLN A 1 468 ? 3.968 14.734 21.556 1.00 81.62 468 GLN A O 1
ATOM 3617 N N . ARG A 1 469 ? 5.361 13.908 23.107 1.00 70.50 469 ARG A N 1
ATOM 3618 C CA . ARG A 1 469 ? 5.039 14.929 24.115 1.00 70.50 469 ARG A CA 1
ATOM 3619 C C . ARG A 1 469 ? 6.232 15.857 24.290 1.00 70.50 469 ARG A C 1
ATOM 3621 O O . ARG A 1 469 ? 7.330 15.417 24.632 1.00 70.50 469 ARG A O 1
ATOM 3628 N N . ARG A 1 470 ? 6.039 17.154 24.038 1.00 60.97 470 ARG A N 1
ATOM 3629 C CA . ARG A 1 470 ? 7.101 18.158 24.204 1.00 60.97 470 ARG A CA 1
ATOM 3630 C C . ARG A 1 470 ? 7.220 18.534 25.685 1.00 60.97 470 ARG A C 1
ATOM 3632 O O . ARG A 1 470 ? 6.387 19.263 26.208 1.00 60.97 470 ARG A O 1
ATOM 3639 N N . GLY A 1 471 ? 8.265 18.040 26.346 1.00 60.53 471 GLY A N 1
ATOM 3640 C CA . GLY A 1 471 ? 8.617 18.353 27.735 1.00 60.53 471 GLY A CA 1
ATOM 3641 C C . GLY A 1 471 ? 10.133 18.269 27.978 1.00 60.53 471 GLY A C 1
ATOM 3642 O O . GLY A 1 471 ? 10.890 18.023 27.032 1.00 60.53 471 GLY A O 1
ATOM 3643 N N . PRO A 1 472 ? 10.610 18.490 29.219 1.00 47.41 472 PRO A N 1
ATOM 3644 C CA . PRO A 1 472 ? 12.007 18.257 29.574 1.00 47.41 472 PRO A CA 1
ATOM 3645 C C . PRO A 1 472 ? 12.313 16.757 29.447 1.00 47.41 472 PRO A C 1
ATOM 3647 O O . PRO A 1 472 ? 11.908 15.958 30.284 1.00 47.41 472 PRO A O 1
ATOM 3650 N N . GLY A 1 473 ? 13.001 16.383 28.367 1.00 59.78 473 GLY A N 1
ATOM 3651 C CA . GLY A 1 473 ? 13.151 14.994 27.932 1.00 59.78 473 GLY A CA 1
ATOM 3652 C C . GLY A 1 473 ? 12.156 14.678 26.818 1.00 59.78 473 GLY A C 1
ATOM 3653 O O . GLY A 1 473 ? 10.959 14.551 27.048 1.00 59.78 473 GLY A O 1
ATOM 3654 N N . PHE A 1 474 ? 12.646 14.583 25.583 1.00 63.56 474 PHE A N 1
ATOM 3655 C CA . PHE A 1 474 ? 11.827 14.182 24.443 1.00 63.56 474 PHE A CA 1
ATOM 3656 C C . PHE A 1 474 ? 11.405 12.718 24.620 1.00 63.56 474 PHE A C 1
ATOM 3658 O O . PHE A 1 474 ? 12.255 11.827 24.603 1.00 63.56 474 PHE A O 1
ATOM 3665 N N . GLN A 1 475 ? 10.109 12.478 24.811 1.00 75.06 475 GLN A N 1
ATOM 3666 C CA . GLN A 1 475 ? 9.539 11.142 24.966 1.00 75.06 475 GLN A CA 1
ATOM 3667 C C . GLN A 1 475 ? 8.547 10.869 23.827 1.00 75.06 475 GLN A C 1
ATOM 3669 O O . GLN A 1 475 ? 7.799 11.757 23.404 1.00 75.06 475 GLN A O 1
ATOM 3674 N N . SER A 1 476 ? 8.576 9.641 23.306 1.00 83.50 476 SER A N 1
ATOM 3675 C CA . SER A 1 476 ? 7.733 9.199 22.192 1.00 83.50 476 SER A CA 1
ATOM 3676 C C . SER A 1 476 ? 7.182 7.809 22.461 1.00 83.50 476 SER A C 1
ATOM 3678 O O . SER A 1 476 ? 7.956 6.939 22.869 1.00 83.50 476 SER A O 1
ATOM 3680 N N . TRP A 1 477 ? 5.913 7.581 22.134 1.00 86.25 477 TRP A N 1
ATOM 3681 C CA . TRP A 1 477 ? 5.245 6.296 22.344 1.00 86.25 477 TRP A CA 1
ATOM 3682 C C . TRP A 1 477 ? 4.536 5.830 21.079 1.00 86.25 477 TRP A C 1
ATOM 3684 O O . TRP A 1 477 ? 3.861 6.622 20.416 1.00 86.25 477 TRP A O 1
ATOM 3694 N N . SER A 1 478 ? 4.675 4.549 20.746 1.00 88.50 478 SER A N 1
ATOM 3695 C CA . SER A 1 478 ? 3.841 3.908 19.725 1.00 88.50 478 SER A CA 1
ATOM 3696 C C . SER A 1 478 ? 2.526 3.403 20.313 1.00 88.50 478 SER A C 1
ATOM 3698 O O . SER A 1 478 ? 2.418 3.167 21.521 1.00 88.50 478 SER A O 1
ATOM 3700 N N . LEU A 1 479 ? 1.534 3.206 19.443 1.00 88.69 479 LEU A N 1
ATOM 3701 C CA . LEU A 1 479 ? 0.269 2.574 19.814 1.00 88.69 479 LEU A CA 1
ATOM 3702 C C . LEU A 1 479 ? 0.501 1.165 20.374 1.00 88.69 479 LEU A C 1
ATOM 3704 O O . LEU A 1 479 ? -0.069 0.812 21.400 1.00 88.69 479 LEU A O 1
ATOM 3708 N N . GLU A 1 480 ? 1.412 0.403 19.767 1.00 89.25 480 GLU A N 1
ATOM 3709 C CA . GLU A 1 480 ? 1.854 -0.905 20.261 1.00 89.25 480 GLU A CA 1
ATOM 3710 C C . GLU A 1 480 ? 2.313 -0.884 21.722 1.00 89.25 480 GLU A C 1
ATOM 3712 O O . GLU A 1 480 ? 1.903 -1.740 22.506 1.00 89.25 480 GLU A O 1
ATOM 3717 N N . GLN A 1 481 ? 3.146 0.087 22.106 1.00 86.50 481 GLN A N 1
ATOM 3718 C CA . GLN A 1 481 ? 3.683 0.171 23.465 1.00 86.50 481 GLN A CA 1
ATOM 3719 C C . GLN A 1 481 ? 2.566 0.435 24.474 1.00 86.50 481 GLN A C 1
ATOM 3721 O O . GLN A 1 481 ? 2.518 -0.203 25.530 1.00 86.50 481 GLN A O 1
ATOM 3726 N N . LEU A 1 482 ? 1.647 1.344 24.131 1.00 86.56 482 LEU A N 1
ATOM 3727 C CA . LEU A 1 482 ? 0.484 1.624 24.962 1.00 86.56 482 LEU A CA 1
ATOM 3728 C C . LEU A 1 482 ? -0.430 0.395 25.046 1.00 86.56 482 LEU A C 1
ATOM 3730 O O . LEU A 1 482 ? -0.764 -0.028 26.150 1.00 86.56 482 LEU A O 1
ATOM 3734 N N . ALA A 1 483 ? -0.761 -0.230 23.915 1.00 88.25 483 ALA A N 1
ATOM 3735 C CA . ALA A 1 483 ? -1.601 -1.423 23.855 1.00 88.25 483 ALA A CA 1
ATOM 3736 C C . ALA A 1 483 ? -1.008 -2.580 24.668 1.00 88.25 483 ALA A C 1
ATOM 3738 O O . ALA A 1 483 ? -1.704 -3.188 25.478 1.00 88.25 483 ALA A O 1
ATOM 3739 N N . ARG A 1 484 ? 0.298 -2.845 24.544 1.00 86.81 484 ARG A N 1
ATOM 3740 C CA . ARG A 1 484 ? 0.990 -3.867 25.338 1.00 86.81 484 ARG A CA 1
ATOM 3741 C C . ARG A 1 484 ? 0.891 -3.576 26.833 1.00 86.81 484 ARG A C 1
ATOM 3743 O O . ARG A 1 484 ? 0.541 -4.474 27.597 1.00 86.81 484 ARG A O 1
ATOM 3750 N N . SER A 1 485 ? 1.168 -2.338 27.246 1.00 82.69 485 SER A N 1
ATOM 3751 C CA . SER A 1 485 ? 1.063 -1.940 28.657 1.00 82.69 485 SER A CA 1
ATOM 3752 C C . SER A 1 485 ? -0.365 -2.100 29.187 1.00 82.69 485 SER A C 1
ATOM 3754 O O . SER A 1 485 ? -0.576 -2.644 30.271 1.00 82.69 485 SER A O 1
ATOM 3756 N N . TRP A 1 486 ? -1.353 -1.746 28.359 1.00 83.88 486 TRP A N 1
ATOM 3757 C CA . TRP A 1 486 ? -2.772 -1.840 28.669 1.00 83.88 486 TRP A CA 1
ATOM 3758 C C . TRP A 1 486 ? -3.243 -3.284 28.849 1.00 83.88 486 TRP A C 1
ATOM 3760 O O . TRP A 1 486 ? -3.944 -3.599 29.811 1.00 83.88 486 TRP A O 1
ATOM 3770 N N . LEU A 1 487 ? -2.827 -4.183 27.954 1.00 83.62 487 LEU A N 1
ATOM 3771 C CA . LEU A 1 487 ? -3.156 -5.609 28.024 1.00 83.62 487 LEU A CA 1
ATOM 3772 C C . LEU A 1 487 ? -2.489 -6.294 29.228 1.00 83.62 487 LEU A C 1
ATOM 3774 O O . LEU A 1 487 ? -3.063 -7.204 29.834 1.00 83.62 487 LEU A O 1
ATOM 3778 N N . GLN A 1 488 ? -1.288 -5.843 29.598 1.00 81.56 488 GLN A N 1
ATOM 3779 C CA . GLN A 1 488 ? -0.511 -6.392 30.711 1.00 81.56 488 GLN A CA 1
ATOM 3780 C C . GLN A 1 488 ? -0.828 -5.755 32.070 1.00 81.56 488 GLN A C 1
ATOM 3782 O O . GLN A 1 488 ? -0.262 -6.196 33.065 1.00 81.56 488 GLN A O 1
ATOM 3787 N N . GLU A 1 489 ? -1.707 -4.747 32.134 1.00 75.31 489 GLU A N 1
ATOM 3788 C CA . GLU A 1 489 ? -1.999 -3.991 33.368 1.00 75.31 489 GLU A CA 1
ATOM 3789 C C . GLU A 1 489 ? -0.749 -3.368 34.003 1.00 75.31 489 GLU A C 1
ATOM 3791 O O . GLU A 1 489 ? -0.657 -3.176 35.216 1.00 75.31 489 GLU A O 1
ATOM 3796 N N . THR A 1 490 ? 0.234 -3.041 33.168 1.00 68.69 490 THR A N 1
ATOM 3797 C CA . THR A 1 490 ? 1.468 -2.395 33.601 1.00 68.69 490 THR A CA 1
ATOM 3798 C C . THR A 1 490 ? 1.411 -0.913 33.271 1.00 68.69 490 THR A C 1
ATOM 3800 O O . THR A 1 490 ? 0.851 -0.503 32.256 1.00 68.69 490 THR A O 1
ATOM 3803 N N . SER A 1 491 ? 2.002 -0.079 34.128 1.00 55.59 491 SER A N 1
ATOM 3804 C CA . SER A 1 491 ? 2.175 1.335 33.798 1.00 55.59 491 SER A CA 1
ATOM 3805 C C . SER A 1 491 ? 3.154 1.459 32.622 1.00 55.59 491 SER A C 1
ATOM 3807 O O . SER A 1 491 ? 4.285 0.984 32.749 1.00 55.59 491 SER A O 1
ATOM 3809 N N . PRO A 1 492 ? 2.803 2.146 31.518 1.00 53.84 492 PRO A N 1
ATOM 3810 C CA . PRO A 1 492 ? 3.731 2.380 30.404 1.00 53.84 492 PRO A CA 1
ATOM 3811 C C . PRO A 1 492 ? 4.909 3.312 30.758 1.00 53.84 492 PRO A C 1
ATOM 3813 O O . PRO A 1 492 ? 5.781 3.562 29.927 1.00 53.84 492 PRO A O 1
ATOM 3816 N N . GLY A 1 493 ? 4.953 3.826 31.992 1.00 50.75 493 GLY A N 1
ATOM 3817 C CA . GLY A 1 493 ? 6.035 4.625 32.563 1.00 50.75 493 GLY A CA 1
ATOM 3818 C C . GLY A 1 493 ? 5.565 5.440 33.779 1.00 50.75 493 GLY A C 1
ATOM 3819 O O . GLY A 1 493 ? 4.361 5.492 34.044 1.00 50.75 493 GLY A O 1
ATOM 3820 N N . PRO A 1 494 ? 6.485 6.089 34.517 1.00 42.03 494 PRO A N 1
ATOM 3821 C CA . PRO A 1 494 ? 6.159 6.914 35.689 1.00 42.03 494 PRO A CA 1
ATOM 3822 C C . PRO A 1 494 ? 5.293 8.151 35.367 1.00 42.03 494 PRO A C 1
ATOM 3824 O O . PRO A 1 494 ? 4.559 8.603 36.240 1.00 42.03 494 PRO A O 1
ATOM 3827 N N . ASP A 1 495 ? 5.307 8.641 34.119 1.00 47.84 495 ASP A N 1
ATOM 3828 C CA . ASP A 1 495 ? 4.603 9.865 33.680 1.00 47.84 495 ASP A CA 1
ATOM 3829 C C . ASP A 1 495 ? 3.255 9.615 32.964 1.00 47.84 495 ASP A C 1
ATOM 3831 O O . ASP A 1 495 ? 2.610 10.555 32.496 1.00 47.84 495 ASP A O 1
ATOM 3835 N N . LEU A 1 496 ? 2.815 8.354 32.858 1.00 54.44 496 LEU A N 1
ATOM 3836 C CA . LEU A 1 496 ? 1.603 7.952 32.121 1.00 54.44 496 LEU A CA 1
ATOM 3837 C C . LEU A 1 496 ? 0.465 7.459 33.018 1.00 54.44 496 LEU A C 1
ATOM 3839 O O . LEU A 1 496 ? -0.440 6.761 32.554 1.00 54.44 496 LEU A O 1
ATOM 3843 N N . ALA A 1 497 ? 0.487 7.836 34.297 1.00 46.16 497 ALA A N 1
ATOM 3844 C CA . ALA A 1 497 ? -0.625 7.624 35.216 1.00 46.16 497 ALA A CA 1
ATOM 3845 C C . ALA A 1 497 ? -1.870 8.379 34.705 1.00 46.16 497 ALA A C 1
ATOM 3847 O O . ALA A 1 497 ? -2.075 9.548 35.017 1.00 46.16 497 ALA A O 1
ATOM 3848 N N . GLY A 1 498 ? -2.665 7.723 33.855 1.00 54.22 498 GLY A N 1
ATOM 3849 C CA . GLY A 1 498 ? -3.836 8.308 33.197 1.00 54.22 498 GLY A CA 1
ATOM 3850 C C . GLY A 1 498 ? -4.024 7.941 31.723 1.00 54.22 498 GLY A C 1
ATOM 3851 O O . GLY A 1 498 ? -5.041 8.331 31.172 1.00 54.22 498 GLY A O 1
ATOM 3852 N N . GLY A 1 499 ? -3.088 7.222 31.083 1.00 74.25 499 GLY A N 1
ATOM 3853 C CA . GLY A 1 499 ? -3.324 6.459 29.842 1.00 74.25 499 GLY A CA 1
ATOM 3854 C C . GLY A 1 499 ? -3.700 7.227 28.564 1.00 74.25 499 GLY A C 1
ATOM 3855 O O . GLY A 1 499 ? -3.833 6.589 27.527 1.00 74.25 499 GLY A O 1
ATOM 3856 N N . VAL A 1 500 ? -3.871 8.553 28.609 1.00 87.88 500 VAL A N 1
ATOM 3857 C CA . VAL A 1 500 ? -4.267 9.395 27.466 1.00 87.88 500 VAL A CA 1
ATOM 3858 C C . VAL A 1 500 ? -3.037 10.059 26.841 1.00 87.88 500 VAL A C 1
ATOM 3860 O O . VAL A 1 500 ? -2.395 10.921 27.443 1.00 87.88 500 VAL A O 1
ATOM 3863 N N . LEU A 1 501 ? -2.720 9.654 25.616 1.00 89.81 501 LEU A N 1
ATOM 3864 C CA . LEU A 1 501 ? -1.617 10.135 24.794 1.00 89.81 501 LEU A CA 1
ATOM 3865 C C . LEU A 1 501 ? -2.171 10.855 23.569 1.00 89.81 501 LEU A C 1
ATOM 3867 O O . LEU A 1 501 ? -2.732 10.223 22.684 1.00 89.81 501 LEU A O 1
ATOM 3871 N N . ILE A 1 502 ? -1.997 12.173 23.506 1.00 91.69 502 ILE A N 1
ATOM 3872 C CA . ILE A 1 502 ? -2.473 13.010 22.399 1.00 91.69 502 ILE A CA 1
ATOM 3873 C C . ILE A 1 502 ? -1.280 13.799 21.869 1.00 91.69 502 ILE A C 1
ATOM 3875 O O . ILE A 1 502 ? -0.571 14.433 22.651 1.00 91.69 502 ILE A O 1
ATOM 3879 N N . ASP A 1 503 ? -1.042 13.753 20.561 1.00 91.31 503 ASP A N 1
ATOM 3880 C CA . ASP A 1 503 ? 0.027 14.530 19.936 1.00 91.31 503 ASP A CA 1
ATOM 3881 C C . ASP A 1 503 ? -0.299 16.034 19.917 1.00 91.31 503 ASP A C 1
ATOM 3883 O O . ASP A 1 503 ? -1.449 16.473 19.776 1.00 91.31 503 ASP A O 1
ATOM 3887 N N . ASP A 1 504 ? 0.740 16.852 20.047 1.00 87.12 504 ASP A N 1
ATOM 3888 C CA . ASP A 1 504 ? 0.647 18.311 20.067 1.00 87.12 504 ASP A CA 1
ATOM 3889 C C . ASP A 1 504 ? 1.008 18.970 18.742 1.00 87.12 504 ASP A C 1
ATOM 3891 O O . ASP A 1 504 ? 0.944 20.196 18.609 1.00 87.12 504 ASP A O 1
ATOM 3895 N N . CYS A 1 505 ? 1.372 18.175 17.741 1.00 84.81 505 CYS A N 1
ATOM 3896 C CA . CYS A 1 505 ? 1.723 18.700 16.440 1.00 84.81 505 CYS A CA 1
ATOM 3897 C C . CYS A 1 505 ? 0.482 19.151 15.631 1.00 84.81 505 CYS A C 1
ATOM 3899 O O . CYS A 1 505 ? -0.642 18.691 15.830 1.00 84.81 505 CYS A O 1
ATOM 3901 N N . PHE A 1 506 ? 0.690 20.153 14.773 1.00 84.75 506 PHE A N 1
ATOM 3902 C CA . PHE A 1 506 ? -0.371 21.002 14.212 1.00 84.75 506 PHE A CA 1
ATOM 3903 C C . PHE A 1 506 ? -0.779 20.601 12.788 1.00 84.75 506 PHE A C 1
ATOM 3905 O O . PHE A 1 506 ? -1.954 20.687 12.438 1.00 84.75 506 PHE A O 1
ATOM 3912 N N . ASP A 1 507 ? 0.188 20.206 11.965 1.00 86.19 507 ASP A N 1
ATOM 3913 C CA . ASP A 1 507 ? -0.024 19.934 10.543 1.00 86.19 507 ASP A CA 1
ATOM 3914 C C . ASP A 1 507 ? -0.465 18.470 10.321 1.00 86.19 507 ASP A C 1
ATOM 3916 O O . ASP A 1 507 ? -0.024 17.583 11.039 1.00 86.19 507 ASP A O 1
ATOM 3920 N N . PRO A 1 508 ? -1.302 18.161 9.327 1.00 87.62 508 PRO A N 1
ATOM 3921 C CA . PRO A 1 508 ? -1.630 16.786 8.976 1.00 87.62 508 PRO A CA 1
ATOM 3922 C C . PRO A 1 508 ? -0.372 15.951 8.703 1.00 87.62 508 PRO A C 1
ATOM 3924 O O . PRO A 1 508 ? 0.555 16.413 8.040 1.00 87.62 508 PRO A O 1
ATOM 3927 N N . ASN A 1 509 ? -0.349 14.714 9.199 1.00 87.94 509 ASN A N 1
ATOM 3928 C CA . ASN A 1 509 ? 0.774 13.772 9.105 1.00 87.94 509 ASN A CA 1
ATOM 3929 C C . ASN A 1 509 ? 2.073 14.224 9.801 1.00 87.94 509 ASN A C 1
ATOM 3931 O O . ASN A 1 509 ? 3.152 13.740 9.456 1.00 87.94 509 ASN A O 1
ATOM 3935 N N . CYS A 1 510 ? 2.000 15.121 10.791 1.00 87.88 510 CYS A N 1
ATOM 3936 C CA . CYS A 1 510 ? 3.188 15.578 11.521 1.00 87.88 510 CYS A CA 1
ATOM 3937 C C . CYS A 1 510 ? 3.724 14.578 12.553 1.00 87.88 510 CYS A C 1
ATOM 3939 O O . CYS A 1 510 ? 4.889 14.694 12.949 1.00 87.88 510 CYS A O 1
ATOM 3941 N N . SER A 1 511 ? 2.917 13.611 12.998 1.00 89.62 511 SER A N 1
ATOM 3942 C CA . SER A 1 511 ? 3.395 12.576 13.916 1.00 89.62 511 SER A CA 1
ATOM 3943 C C . SER A 1 511 ? 4.439 11.697 13.231 1.00 89.62 511 SER A C 1
ATOM 3945 O O . SER A 1 511 ? 4.390 11.408 12.031 1.00 89.62 511 SER A O 1
ATOM 3947 N N . SER A 1 512 ? 5.428 11.252 14.002 1.00 87.06 512 SER A N 1
ATOM 3948 C CA . SER A 1 512 ? 6.491 10.419 13.448 1.00 87.06 512 SER A CA 1
ATOM 3949 C C . SER A 1 512 ? 5.912 9.083 12.993 1.00 87.06 512 SER A C 1
ATOM 3951 O O . SER A 1 512 ? 5.217 8.422 13.755 1.00 87.06 512 SER A O 1
ATOM 3953 N N . GLY A 1 513 ? 6.201 8.683 11.753 1.00 85.50 513 GLY A N 1
ATOM 3954 C CA . GLY A 1 513 ? 5.728 7.417 11.195 1.00 85.50 513 GLY A CA 1
ATOM 3955 C C . GLY A 1 513 ? 4.401 7.492 10.435 1.00 85.50 513 GLY A C 1
ATOM 3956 O O . GLY A 1 513 ? 4.007 6.466 9.870 1.00 85.50 513 GLY A O 1
ATOM 3957 N N . CYS A 1 514 ? 3.744 8.657 10.352 1.00 86.75 514 CYS A N 1
ATOM 3958 C CA . CYS A 1 514 ? 2.605 8.842 9.447 1.00 86.75 514 CYS A CA 1
ATOM 3959 C C . CYS A 1 514 ? 3.018 8.603 7.977 1.00 86.75 514 CYS A C 1
ATOM 3961 O O . CYS A 1 514 ? 4.186 8.807 7.621 1.00 86.75 514 CYS A O 1
ATOM 3963 N N . PRO A 1 515 ? 2.094 8.169 7.100 1.00 76.94 515 PRO A N 1
ATOM 3964 C CA . PRO A 1 515 ? 2.331 8.131 5.660 1.00 76.94 515 PRO A CA 1
ATOM 3965 C C . PRO A 1 515 ? 2.729 9.505 5.127 1.00 76.94 515 PRO A C 1
ATOM 3967 O O . PRO A 1 515 ? 2.168 10.526 5.522 1.00 76.94 515 PRO A O 1
ATOM 3970 N N . PHE A 1 516 ? 3.715 9.521 4.231 1.00 65.00 516 PHE A N 1
ATOM 3971 C CA . PHE A 1 516 ? 4.167 10.758 3.615 1.00 65.00 516 PHE A CA 1
ATOM 3972 C C . PHE A 1 516 ? 3.131 11.229 2.591 1.00 65.00 516 PHE A C 1
ATOM 3974 O O . PHE A 1 516 ? 3.016 10.650 1.512 1.00 65.00 516 PHE A O 1
ATOM 3981 N N . GLU A 1 517 ? 2.411 12.296 2.920 1.00 63.12 517 GLU A N 1
ATOM 3982 C CA . GLU A 1 517 ? 1.667 13.100 1.954 1.00 63.12 517 GLU A CA 1
ATOM 3983 C C . GLU A 1 517 ? 2.279 14.507 1.950 1.00 63.12 517 GLU A C 1
ATOM 3985 O O . GLU A 1 517 ? 2.336 15.135 3.009 1.00 63.12 517 GLU A O 1
ATOM 3990 N N . PRO A 1 518 ? 2.784 15.003 0.805 1.00 57.19 518 PRO A N 1
ATOM 3991 C CA . PRO A 1 518 ? 3.467 16.288 0.762 1.00 57.19 518 PRO A CA 1
ATOM 3992 C C . PRO A 1 518 ? 2.488 17.416 1.093 1.00 57.19 518 PRO A C 1
ATOM 3994 O O . PRO A 1 518 ? 1.489 17.611 0.399 1.00 57.19 518 PRO A O 1
ATOM 3997 N N . SER A 1 519 ? 2.793 18.192 2.130 1.00 56.84 519 SER A N 1
ATOM 3998 C CA . SER A 1 519 ? 2.059 19.418 2.427 1.00 56.84 519 SER A CA 1
ATOM 3999 C C . SER A 1 519 ? 2.518 20.565 1.507 1.00 56.84 519 SER A C 1
ATOM 4001 O O . SER A 1 519 ? 3.623 20.527 0.948 1.00 56.84 519 SER A O 1
ATOM 4003 N N . PRO A 1 520 ? 1.734 21.652 1.375 1.00 58.97 520 PRO A N 1
ATOM 4004 C CA . PRO A 1 520 ? 2.179 22.857 0.670 1.00 58.97 520 PRO A CA 1
ATOM 4005 C C . PRO A 1 520 ? 3.500 23.432 1.216 1.00 58.97 520 PRO A C 1
ATOM 4007 O O . PRO A 1 520 ? 4.292 23.996 0.461 1.00 58.97 520 PRO A O 1
ATOM 4010 N N . ARG A 1 521 ? 3.773 23.257 2.520 1.00 63.53 521 ARG A N 1
ATOM 4011 C CA . ARG A 1 521 ? 5.043 23.657 3.150 1.00 63.53 521 ARG A CA 1
ATOM 4012 C C . ARG A 1 521 ? 6.212 22.802 2.663 1.00 63.53 521 ARG A C 1
ATOM 4014 O O . ARG A 1 521 ? 7.274 23.352 2.374 1.00 63.53 521 ARG A O 1
ATOM 4021 N N . ASP A 1 522 ? 6.009 21.495 2.516 1.00 57.56 522 ASP A N 1
ATOM 4022 C CA . ASP A 1 522 ? 7.041 20.575 2.024 1.00 57.56 522 ASP A CA 1
ATOM 4023 C C . ASP A 1 522 ? 7.410 20.889 0.578 1.00 57.56 522 ASP A C 1
ATOM 4025 O O . ASP A 1 522 ? 8.589 20.952 0.240 1.00 57.56 522 ASP A O 1
ATOM 4029 N N . LEU A 1 523 ? 6.424 21.184 -0.271 1.00 58.47 523 LEU A N 1
ATOM 4030 C CA . LEU A 1 523 ? 6.684 21.621 -1.642 1.00 58.47 523 LEU A CA 1
ATOM 4031 C C . LEU A 1 523 ? 7.419 22.953 -1.714 1.00 58.47 523 LEU A C 1
ATOM 4033 O O . LEU A 1 523 ? 8.291 23.108 -2.565 1.00 58.47 523 LEU A O 1
ATOM 4037 N N . LEU A 1 524 ? 7.109 23.899 -0.826 1.00 70.06 524 LEU A N 1
ATOM 4038 C CA . LEU A 1 524 ? 7.844 25.157 -0.746 1.00 70.06 524 LEU A CA 1
ATOM 4039 C C . LEU A 1 524 ? 9.319 24.904 -0.391 1.00 70.06 524 LEU A C 1
ATOM 4041 O O . LEU A 1 524 ? 10.214 25.485 -1.002 1.00 70.06 524 LEU A O 1
ATOM 4045 N N . LEU A 1 525 ? 9.583 23.994 0.551 1.00 65.94 525 LEU A N 1
ATOM 4046 C CA . LEU A 1 525 ? 10.939 23.576 0.915 1.00 65.94 525 LEU A CA 1
ATOM 4047 C C . LEU A 1 525 ? 11.647 22.855 -0.242 1.00 65.94 525 LEU A C 1
ATOM 4049 O O . LEU A 1 525 ? 12.795 23.182 -0.549 1.00 65.94 525 LEU A O 1
ATOM 4053 N N . PHE A 1 526 ? 10.965 21.935 -0.930 1.00 52.59 526 PHE A N 1
ATOM 4054 C CA . PHE A 1 526 ? 11.487 21.248 -2.114 1.00 52.59 526 PHE A CA 1
ATOM 4055 C C . PHE A 1 526 ? 11.773 22.217 -3.266 1.00 52.59 526 PHE A C 1
ATOM 4057 O O . PHE A 1 526 ? 12.829 22.117 -3.888 1.00 52.59 526 PHE A O 1
ATOM 4064 N N . ALA A 1 527 ? 10.890 23.183 -3.528 1.00 62.25 527 ALA A N 1
ATOM 4065 C CA . ALA A 1 527 ? 11.080 24.218 -4.540 1.00 62.25 527 ALA A CA 1
ATOM 4066 C C . ALA A 1 527 ? 12.280 25.112 -4.201 1.00 62.25 527 ALA A C 1
ATOM 4068 O O . ALA A 1 527 ? 13.110 25.380 -5.068 1.00 62.25 527 ALA A O 1
ATOM 4069 N N . CYS A 1 528 ? 12.436 25.509 -2.935 1.00 71.38 528 CYS A N 1
ATOM 4070 C CA . CYS A 1 528 ? 13.607 26.246 -2.462 1.00 71.38 528 CYS A CA 1
ATOM 4071 C C . CYS A 1 528 ? 14.909 25.442 -2.631 1.00 71.38 528 CYS A C 1
ATOM 4073 O O . CYS A 1 528 ? 15.912 25.993 -3.085 1.00 71.38 528 CYS A O 1
ATOM 4075 N N . LEU A 1 529 ? 14.897 24.140 -2.327 1.00 60.31 529 LEU A N 1
ATOM 4076 C CA . LEU A 1 529 ? 16.037 23.239 -2.536 1.00 60.31 529 LEU A CA 1
ATOM 4077 C C . LEU A 1 529 ? 16.376 23.069 -4.024 1.00 60.31 529 LEU A C 1
ATOM 4079 O O . LEU A 1 529 ? 17.545 23.146 -4.399 1.00 60.31 529 LEU A O 1
ATOM 4083 N N . LEU A 1 530 ? 15.369 22.900 -4.883 1.00 54.69 530 LEU A N 1
ATOM 4084 C CA . LEU A 1 530 ? 15.526 22.828 -6.339 1.00 54.69 530 LEU A CA 1
ATOM 4085 C C . LEU A 1 530 ? 16.103 24.124 -6.912 1.00 54.69 530 LEU A C 1
ATOM 4087 O O . LEU A 1 530 ? 17.031 24.069 -7.716 1.00 54.69 530 LEU A O 1
ATOM 4091 N N . LEU A 1 531 ? 15.613 25.282 -6.463 1.00 69.19 531 LEU A N 1
ATOM 4092 C CA . LEU A 1 531 ? 16.139 26.592 -6.853 1.00 69.19 531 LEU A CA 1
ATOM 4093 C C . LEU A 1 531 ? 17.586 26.787 -6.381 1.00 69.19 531 LEU A C 1
ATOM 4095 O O . LEU A 1 531 ? 18.410 27.296 -7.141 1.00 69.19 531 LEU A O 1
ATOM 4099 N N . ALA A 1 532 ? 17.927 26.334 -5.171 1.00 72.94 532 ALA A N 1
ATOM 4100 C CA . ALA A 1 532 ? 19.297 26.368 -4.660 1.00 72.94 532 ALA A CA 1
ATOM 4101 C C . ALA A 1 532 ? 20.241 25.454 -5.466 1.00 72.94 532 ALA A C 1
ATOM 4103 O O . ALA A 1 532 ? 21.362 25.855 -5.794 1.00 72.94 532 ALA A O 1
ATOM 4104 N N . LEU A 1 533 ? 19.785 24.256 -5.846 1.00 57.00 533 LEU A N 1
ATOM 4105 C CA . LEU A 1 533 ? 20.531 23.332 -6.705 1.00 57.00 533 LEU A CA 1
ATOM 4106 C C . LEU A 1 533 ? 20.726 23.901 -8.117 1.00 57.00 533 LEU A C 1
ATOM 4108 O O . LEU A 1 533 ? 21.846 23.890 -8.625 1.00 57.00 533 LEU A O 1
ATOM 4112 N N . LEU A 1 534 ? 19.680 24.476 -8.718 1.00 61.41 534 LEU A N 1
ATOM 4113 C CA . LEU A 1 534 ? 19.748 25.171 -10.010 1.00 61.41 534 LEU A CA 1
ATOM 4114 C C . LEU A 1 534 ? 20.736 26.342 -9.973 1.00 61.41 534 LEU A C 1
ATOM 4116 O O . LEU A 1 534 ? 21.580 26.462 -10.862 1.00 61.41 534 LEU A O 1
ATOM 4120 N N . ALA A 1 535 ? 20.691 27.166 -8.923 1.00 71.50 535 ALA A N 1
ATOM 4121 C CA . ALA A 1 535 ? 21.641 28.256 -8.724 1.00 71.50 535 ALA A CA 1
ATOM 4122 C C . ALA A 1 535 ? 23.085 27.736 -8.606 1.00 71.50 535 ALA A C 1
ATOM 4124 O O . ALA A 1 535 ? 23.994 28.283 -9.234 1.00 71.50 535 ALA A O 1
ATOM 4125 N N . CYS A 1 536 ? 23.300 26.639 -7.874 1.00 68.00 536 CYS A N 1
ATOM 4126 C CA . CYS A 1 536 ? 24.607 25.995 -7.750 1.00 68.00 536 CYS A CA 1
ATOM 4127 C C . CYS A 1 536 ? 25.117 25.465 -9.104 1.00 68.00 536 CYS A C 1
ATOM 4129 O O . CYS A 1 536 ? 26.257 25.735 -9.491 1.00 68.00 536 CYS A O 1
ATOM 4131 N N . CYS A 1 537 ? 24.264 24.793 -9.884 1.00 58.22 537 CYS A N 1
ATOM 4132 C CA . CYS A 1 537 ? 24.590 24.321 -11.231 1.00 58.22 537 CYS A CA 1
ATOM 4133 C C . CYS A 1 537 ? 24.955 25.473 -12.179 1.00 58.22 537 CYS A C 1
ATOM 4135 O O . CYS A 1 537 ? 25.954 25.385 -12.896 1.00 58.22 537 CYS A O 1
ATOM 4137 N N . ILE A 1 538 ? 24.204 26.579 -12.155 1.00 72.94 538 ILE A N 1
ATOM 4138 C CA . ILE A 1 538 ? 24.500 27.775 -12.957 1.00 72.94 538 ILE A CA 1
ATOM 4139 C C . ILE A 1 538 ? 25.861 28.363 -12.560 1.00 72.94 538 ILE A C 1
ATOM 4141 O O . ILE A 1 538 ? 26.682 28.653 -13.433 1.00 72.94 538 ILE A O 1
ATOM 4145 N N . LEU A 1 539 ? 26.154 28.478 -11.262 1.00 77.69 539 LEU A N 1
ATOM 4146 C CA . LEU A 1 539 ? 27.448 28.965 -10.772 1.00 77.69 539 LEU A CA 1
ATOM 4147 C C . LEU A 1 539 ? 28.613 28.059 -11.202 1.00 77.69 539 LEU A C 1
ATOM 4149 O O . LEU A 1 539 ? 29.665 28.560 -11.610 1.00 77.69 539 LEU A O 1
ATOM 4153 N N . LEU A 1 540 ? 28.430 26.737 -11.188 1.00 71.31 540 LEU A N 1
ATOM 4154 C CA . LEU A 1 540 ? 29.429 25.776 -11.670 1.00 71.31 540 LEU A CA 1
ATOM 4155 C C . LEU A 1 540 ? 29.655 25.884 -13.186 1.00 71.31 540 LEU A C 1
ATOM 4157 O O . LEU A 1 540 ? 30.802 25.848 -13.642 1.00 71.31 540 LEU A O 1
ATOM 4161 N N . LEU A 1 541 ? 28.594 26.088 -13.973 1.00 68.69 541 LEU A N 1
ATOM 4162 C CA . LEU A 1 541 ? 28.685 26.303 -15.422 1.00 68.69 541 LEU A CA 1
ATOM 4163 C C . LEU A 1 541 ? 29.381 27.625 -15.766 1.00 68.69 541 LEU A C 1
ATOM 4165 O O . LEU A 1 541 ? 30.241 27.659 -16.653 1.00 68.69 541 LEU A O 1
ATOM 4169 N N . LEU A 1 542 ? 29.076 28.701 -15.037 1.00 75.50 542 LEU A N 1
ATOM 4170 C CA . LEU A 1 542 ? 29.748 29.994 -15.178 1.00 75.50 542 LEU A CA 1
ATOM 4171 C C . LEU A 1 542 ? 31.231 29.896 -14.795 1.00 75.50 542 LEU A C 1
ATOM 4173 O O . LEU A 1 542 ? 32.089 30.393 -15.530 1.00 75.50 542 LEU A O 1
ATOM 4177 N N . ARG A 1 543 ? 31.560 29.174 -13.715 1.00 78.94 543 ARG A N 1
ATOM 4178 C CA . ARG A 1 543 ? 32.945 28.887 -13.311 1.00 78.94 543 ARG A CA 1
ATOM 4179 C C . ARG A 1 543 ? 33.693 28.086 -14.379 1.00 78.94 543 ARG A C 1
ATOM 4181 O O . ARG A 1 543 ? 34.829 28.429 -14.708 1.00 78.94 543 ARG A O 1
ATOM 4188 N N . ARG A 1 544 ? 33.062 27.067 -14.975 1.00 69.44 544 ARG A N 1
ATOM 4189 C CA . ARG A 1 544 ? 33.638 26.277 -16.078 1.00 69.44 544 ARG A CA 1
ATOM 4190 C C . ARG A 1 544 ? 33.896 27.140 -17.314 1.00 69.44 544 ARG A C 1
ATOM 4192 O O . ARG A 1 544 ? 34.991 27.084 -17.871 1.00 69.44 544 ARG A O 1
ATOM 4199 N N . ARG A 1 545 ? 32.937 27.987 -17.713 1.00 72.25 545 ARG A N 1
ATOM 4200 C CA . ARG A 1 545 ? 33.109 28.957 -18.813 1.00 72.25 545 ARG A CA 1
ATOM 4201 C C . ARG A 1 545 ? 34.260 29.929 -18.547 1.00 72.25 545 ARG A C 1
ATOM 4203 O O . ARG A 1 545 ? 35.059 30.182 -19.446 1.00 72.25 545 ARG A O 1
ATOM 4210 N N . TRP A 1 546 ? 34.381 30.434 -17.321 1.00 75.38 546 TRP A N 1
ATOM 4211 C CA . TRP A 1 546 ? 35.465 31.334 -16.924 1.00 75.38 546 TRP A CA 1
ATOM 4212 C C . TRP A 1 546 ? 36.846 30.654 -16.970 1.00 75.38 546 TRP A C 1
ATOM 4214 O O . TRP A 1 546 ? 37.798 31.219 -17.515 1.00 75.38 546 TRP A O 1
ATOM 4224 N N . LEU A 1 547 ? 36.953 29.411 -16.485 1.00 71.38 547 LEU A N 1
ATOM 4225 C CA . LEU A 1 547 ? 38.188 28.616 -16.541 1.00 71.38 547 LEU A CA 1
ATOM 4226 C C . LEU A 1 547 ? 38.601 28.270 -17.983 1.00 71.38 547 LEU A C 1
ATOM 4228 O O . LEU A 1 547 ? 39.774 28.414 -18.339 1.00 71.38 547 LEU A O 1
ATOM 4232 N N . LEU A 1 548 ? 37.645 27.893 -18.838 1.00 65.50 548 LEU A N 1
ATOM 4233 C CA . LEU A 1 548 ? 37.886 27.637 -20.265 1.00 65.50 548 LEU A CA 1
ATOM 4234 C C . LEU A 1 548 ? 38.301 28.915 -21.015 1.00 65.50 548 LEU A C 1
ATOM 4236 O O . LEU A 1 548 ? 39.199 28.879 -21.859 1.00 65.50 548 LEU A O 1
ATOM 4240 N N . GLY A 1 549 ? 37.716 30.064 -20.662 1.00 67.38 549 GLY A N 1
ATOM 4241 C CA . GLY A 1 549 ? 38.107 31.373 -21.189 1.00 67.38 549 GLY A CA 1
ATOM 4242 C C . GLY A 1 549 ? 39.543 31.770 -20.824 1.00 67.38 549 GLY A C 1
ATOM 4243 O O . GLY A 1 549 ? 40.253 32.333 -21.659 1.00 67.38 549 GLY A O 1
ATOM 4244 N N . ARG A 1 550 ? 40.012 31.428 -19.614 1.00 67.44 550 ARG A N 1
ATOM 4245 C CA . ARG A 1 550 ? 41.420 31.607 -19.211 1.00 67.44 550 ARG A CA 1
ATOM 4246 C C . ARG A 1 550 ? 42.370 30.670 -19.959 1.00 67.44 550 ARG A C 1
ATOM 4248 O O . ARG A 1 550 ? 43.431 31.126 -20.377 1.00 67.44 550 ARG A O 1
ATOM 4255 N N . CYS A 1 551 ? 41.995 29.409 -20.180 1.00 54.75 551 CYS A N 1
ATOM 4256 C CA . CYS A 1 551 ? 42.829 28.467 -20.937 1.00 54.75 551 CYS A CA 1
ATOM 4257 C C . CYS A 1 551 ? 43.008 28.902 -22.400 1.00 54.75 551 CYS A C 1
ATOM 4259 O O . CYS A 1 551 ? 44.129 28.893 -22.906 1.00 54.75 551 CYS A O 1
ATOM 4261 N N . ARG A 1 552 ? 41.947 29.401 -23.052 1.00 54.44 552 ARG A N 1
ATOM 4262 C CA . ARG A 1 552 ? 42.030 29.942 -24.424 1.00 54.44 552 ARG A CA 1
ATOM 4263 C C . ARG A 1 552 ? 42.909 31.189 -24.552 1.00 54.44 552 ARG A C 1
ATOM 4265 O O . ARG A 1 552 ? 43.504 31.392 -25.601 1.00 54.44 552 ARG A O 1
ATOM 4272 N N . ARG A 1 553 ? 43.018 32.022 -23.511 1.00 55.34 553 ARG A N 1
ATOM 4273 C CA . ARG A 1 553 ? 43.917 33.194 -23.530 1.00 55.34 553 ARG A CA 1
ATOM 4274 C C . ARG A 1 553 ? 45.389 32.832 -23.316 1.00 55.34 553 ARG A C 1
ATOM 4276 O O . ARG A 1 553 ? 46.241 33.644 -23.651 1.00 55.34 553 ARG A O 1
ATOM 4283 N N . ARG A 1 554 ? 45.688 31.642 -22.780 1.00 53.25 554 ARG A N 1
ATOM 4284 C CA . ARG A 1 554 ? 47.062 31.181 -22.510 1.00 53.25 554 ARG A CA 1
ATOM 4285 C C . ARG A 1 554 ? 47.694 30.413 -23.679 1.00 53.25 554 ARG A C 1
ATOM 4287 O O . ARG A 1 554 ? 48.910 30.353 -23.752 1.00 53.25 554 ARG A O 1
ATOM 4294 N N . PHE A 1 555 ? 46.885 29.899 -24.607 1.00 48.03 555 PHE A N 1
ATOM 4295 C CA . PHE A 1 555 ? 47.324 29.258 -25.853 1.00 48.03 555 PHE A CA 1
ATOM 4296 C C . PHE A 1 555 ? 47.022 30.149 -27.068 1.00 48.03 555 PHE A C 1
ATOM 4298 O O . PHE A 1 555 ? 46.205 29.818 -27.925 1.00 48.03 555 PHE A O 1
ATOM 4305 N N . ARG A 1 556 ? 47.671 31.315 -27.140 1.00 43.12 556 ARG A N 1
ATOM 4306 C CA . ARG A 1 556 ? 47.850 32.037 -28.407 1.00 43.12 556 ARG A CA 1
ATOM 4307 C C . ARG A 1 556 ? 49.267 31.706 -28.890 1.00 43.12 556 ARG A C 1
ATOM 4309 O O . ARG A 1 556 ? 50.194 32.033 -28.156 1.00 43.12 556 ARG A O 1
ATOM 4316 N N . PRO A 1 557 ? 49.461 31.049 -30.046 1.00 44.59 557 PRO A N 1
ATOM 4317 C CA . PRO A 1 557 ? 50.804 30.776 -30.537 1.00 44.59 557 PRO A CA 1
ATOM 4318 C C . PRO A 1 557 ? 51.491 32.094 -30.914 1.00 44.59 557 PRO A C 1
ATOM 4320 O O . PRO A 1 557 ? 50.943 32.887 -31.685 1.00 44.59 557 PRO A O 1
ATOM 4323 N N . GLU A 1 558 ? 52.668 32.341 -30.338 1.00 44.81 558 GLU A N 1
ATOM 4324 C CA . GLU A 1 558 ? 53.572 33.413 -30.756 1.00 44.81 558 GLU A CA 1
ATOM 4325 C C . GLU A 1 558 ? 54.004 33.172 -32.207 1.00 44.81 558 GLU A C 1
ATOM 4327 O O . GLU A 1 558 ? 54.454 32.086 -32.570 1.00 44.81 558 GLU A O 1
ATOM 4332 N N . ARG A 1 559 ? 53.846 34.192 -33.056 1.00 45.75 559 ARG A N 1
ATOM 4333 C CA . ARG A 1 559 ? 54.393 34.191 -34.416 1.00 45.75 559 ARG A CA 1
ATOM 4334 C C . ARG A 1 559 ? 55.914 34.315 -34.331 1.00 45.75 559 ARG A C 1
ATOM 4336 O O . ARG A 1 559 ? 56.415 35.360 -33.926 1.00 45.75 559 ARG A O 1
ATOM 4343 N N . SER A 1 560 ? 56.631 33.279 -34.750 1.00 38.62 560 SER A N 1
ATOM 4344 C CA . SER A 1 560 ? 58.073 33.338 -35.009 1.00 38.62 560 SER A CA 1
ATOM 4345 C C . SER A 1 560 ? 58.370 34.190 -36.260 1.00 38.62 560 SER A C 1
ATOM 4347 O O . SER A 1 560 ? 57.570 34.171 -37.201 1.00 38.62 560 SER A O 1
ATOM 4349 N N . PRO A 1 561 ? 59.489 34.938 -36.306 1.00 46.66 561 PRO A N 1
ATOM 4350 C CA . PRO A 1 561 ? 59.858 35.750 -37.463 1.00 46.66 561 PRO A CA 1
ATOM 4351 C C . PRO A 1 561 ? 60.511 34.899 -38.565 1.00 46.66 561 PRO A C 1
ATOM 4353 O O . PRO A 1 561 ? 61.251 33.956 -38.289 1.00 46.66 561 PRO A O 1
ATOM 4356 N N . ALA A 1 562 ? 60.216 35.239 -39.821 1.00 37.88 562 ALA A N 1
ATOM 4357 C CA . ALA A 1 562 ? 60.715 34.565 -41.019 1.00 37.88 562 ALA A CA 1
ATOM 4358 C C . ALA A 1 562 ? 62.218 34.830 -41.270 1.00 37.88 562 ALA A C 1
ATOM 4360 O O . ALA A 1 562 ? 62.695 35.927 -40.963 1.00 37.88 562 ALA A O 1
ATOM 4361 N N . PRO A 1 563 ? 62.961 33.880 -41.871 1.00 44.62 563 PRO A N 1
ATOM 4362 C CA . PRO A 1 563 ? 64.352 34.089 -42.248 1.00 44.62 563 PRO A CA 1
ATOM 4363 C C . PRO A 1 563 ? 64.468 34.821 -43.595 1.00 44.62 563 PRO A C 1
ATOM 4365 O O . PRO A 1 563 ? 63.743 34.538 -44.548 1.00 44.62 563 PRO A O 1
ATOM 4368 N N . GLN A 1 564 ? 65.420 35.752 -43.665 1.00 42.31 564 GLN A N 1
ATOM 4369 C CA . GLN A 1 564 ? 65.896 36.368 -44.902 1.00 42.31 564 GLN A CA 1
ATOM 4370 C C . GLN A 1 564 ? 66.649 35.332 -45.748 1.00 42.31 564 GLN A C 1
ATOM 4372 O O . GLN A 1 564 ? 67.570 34.687 -45.252 1.00 42.31 564 GLN A O 1
ATOM 4377 N N . MET A 1 565 ? 66.309 35.227 -47.033 1.00 36.03 565 MET A N 1
ATOM 4378 C CA . MET A 1 565 ? 67.150 34.596 -48.051 1.00 36.03 565 MET A CA 1
ATOM 4379 C C . MET A 1 565 ? 67.183 35.473 -49.303 1.00 36.03 565 MET A C 1
ATOM 4381 O O . MET A 1 565 ? 66.170 36.015 -49.742 1.00 36.03 565 MET A O 1
ATOM 4385 N N . LEU A 1 566 ? 68.410 35.624 -49.790 1.00 35.84 566 LEU A N 1
ATOM 4386 C CA . LEU A 1 566 ? 68.896 36.439 -50.893 1.00 35.84 566 LEU A CA 1
ATOM 4387 C C . LEU A 1 566 ? 68.183 36.190 -52.227 1.00 35.84 566 LEU A C 1
ATOM 4389 O O . LEU A 1 566 ? 67.745 35.085 -52.532 1.00 35.84 566 LEU A O 1
ATOM 4393 N N . GLY A 1 567 ? 68.110 37.256 -53.024 1.00 34.44 567 GLY A N 1
ATOM 4394 C CA . GLY A 1 567 ? 67.396 37.286 -54.290 1.00 34.44 567 GLY A CA 1
ATOM 4395 C C . GLY A 1 567 ? 68.105 36.626 -55.466 1.00 34.44 567 GLY A C 1
ATOM 4396 O O . GLY A 1 567 ? 69.285 36.299 -55.426 1.00 34.44 567 GLY A O 1
ATOM 4397 N N . THR A 1 568 ? 67.352 36.511 -56.552 1.00 33.09 568 THR A N 1
ATOM 4398 C CA . THR A 1 568 ? 67.831 36.591 -57.934 1.00 33.09 568 THR A CA 1
ATOM 4399 C C . THR A 1 568 ? 66.669 37.068 -58.804 1.00 33.09 568 THR A C 1
ATOM 4401 O O . THR A 1 568 ? 65.521 36.670 -58.635 1.00 33.09 568 THR A O 1
ATOM 4404 N N . SER A 1 569 ? 67.000 38.017 -59.668 1.00 34.16 569 SER A N 1
ATOM 4405 C CA . SER A 1 569 ? 66.173 38.728 -60.638 1.00 34.16 569 SER A CA 1
ATOM 4406 C C . SER A 1 569 ? 65.797 37.870 -61.844 1.00 34.16 569 SER A C 1
ATOM 4408 O O . SER A 1 569 ? 66.674 37.169 -62.323 1.00 34.16 569 SER A O 1
ATOM 4410 N N . PHE A 1 570 ? 64.582 38.026 -62.374 1.00 34.56 570 PHE A N 1
ATOM 4411 C CA . PHE A 1 570 ? 64.147 37.976 -63.791 1.00 34.56 570 PHE A CA 1
ATOM 4412 C C . PHE A 1 570 ? 62.624 38.245 -63.724 1.00 34.56 570 PHE A C 1
ATOM 4414 O O . PHE A 1 570 ? 61.954 37.639 -62.897 1.00 34.56 570 PHE A O 1
ATOM 4421 N N . GLY A 1 571 ? 61.991 39.202 -64.399 1.00 32.59 571 GLY A N 1
ATOM 4422 C CA . GLY A 1 571 ? 62.181 39.736 -65.746 1.00 32.59 571 GLY A CA 1
ATOM 4423 C C . GLY A 1 571 ? 60.848 39.527 -66.482 1.00 32.59 571 GLY A C 1
ATOM 4424 O O . GLY A 1 571 ? 60.413 38.391 -66.615 1.00 32.59 571 GLY A O 1
ATOM 4425 N N . GLU A 1 572 ? 60.183 40.625 -66.840 1.00 32.50 572 GLU A N 1
ATOM 4426 C CA . GLU A 1 572 ? 58.839 40.757 -67.434 1.00 32.50 572 GLU A CA 1
ATOM 4427 C C . GLU A 1 572 ? 58.575 39.916 -68.702 1.00 32.50 572 GLU A C 1
ATOM 4429 O O . GLU A 1 572 ? 59.499 39.636 -69.462 1.00 32.50 572 GLU A O 1
ATOM 4434 N N . ALA A 1 573 ? 57.292 39.622 -68.977 1.00 33.34 573 ALA A N 1
ATOM 4435 C CA . ALA A 1 573 ? 56.519 40.208 -70.096 1.00 33.34 573 ALA A CA 1
ATOM 4436 C C . ALA A 1 573 ? 55.486 39.250 -70.744 1.00 33.34 573 ALA A C 1
ATOM 4438 O O . ALA A 1 573 ? 55.812 38.146 -71.166 1.00 33.34 573 ALA A O 1
ATOM 4439 N N . ASP A 1 574 ? 54.265 39.787 -70.864 1.00 34.19 574 ASP A N 1
ATOM 4440 C CA . ASP A 1 574 ? 53.306 39.722 -71.982 1.00 34.19 574 ASP A CA 1
ATOM 4441 C C . ASP A 1 574 ? 52.611 38.423 -72.439 1.00 34.19 574 ASP A C 1
ATOM 4443 O O . ASP A 1 574 ? 53.225 37.407 -72.745 1.00 34.19 574 ASP A O 1
ATOM 4447 N N . GLY A 1 575 ? 51.283 38.539 -72.644 1.00 32.16 575 GLY A N 1
ATOM 4448 C CA . GLY A 1 575 ? 50.542 37.689 -73.591 1.00 32.16 575 GLY A CA 1
ATOM 4449 C C . GLY A 1 575 ? 49.060 37.399 -73.291 1.00 32.16 575 GLY A C 1
ATOM 4450 O O . GLY A 1 575 ? 48.714 36.291 -72.905 1.00 32.16 575 GLY A O 1
ATOM 4451 N N . LEU A 1 576 ? 48.177 38.377 -73.517 1.00 32.72 576 LEU A N 1
ATOM 4452 C CA . LEU A 1 576 ? 46.716 38.251 -73.766 1.00 32.72 576 LEU A CA 1
ATOM 4453 C C . LEU A 1 576 ? 46.419 37.485 -75.101 1.00 32.72 576 LEU A C 1
ATOM 4455 O O . LEU A 1 576 ? 47.348 37.376 -75.900 1.00 32.72 576 LEU A O 1
ATOM 4459 N N . PRO A 1 577 ? 45.161 37.170 -75.527 1.00 49.69 577 PRO A N 1
ATOM 4460 C CA . PRO A 1 577 ? 43.893 36.834 -74.843 1.00 49.69 577 PRO A CA 1
ATOM 4461 C C . PRO A 1 577 ? 43.103 35.673 -75.571 1.00 49.69 577 PRO A C 1
ATOM 4463 O O . PRO A 1 577 ? 43.748 34.698 -75.943 1.00 49.69 577 PRO A O 1
ATOM 4466 N N . PRO A 1 578 ? 41.746 35.648 -75.717 1.00 58.38 578 PRO A N 1
ATOM 4467 C CA . PRO A 1 578 ? 40.875 34.554 -75.248 1.00 58.38 578 PRO A CA 1
ATOM 4468 C C . PRO A 1 578 ? 40.117 33.817 -76.385 1.00 58.38 578 PRO A C 1
ATOM 4470 O O . PRO A 1 578 ? 40.257 34.191 -77.534 1.00 58.38 578 PRO A O 1
ATOM 4473 N N . HIS A 1 579 ? 39.297 32.800 -76.073 1.00 34.38 579 HIS A N 1
ATOM 4474 C CA . HIS A 1 579 ? 38.063 32.342 -76.778 1.00 34.38 579 HIS A CA 1
ATOM 4475 C C . HIS A 1 579 ? 37.647 30.996 -76.131 1.00 34.38 579 HIS A C 1
ATOM 4477 O O . HIS A 1 579 ? 38.430 30.057 -76.119 1.00 34.38 579 HIS A O 1
ATOM 4483 N N . ALA A 1 580 ? 36.559 30.868 -75.364 1.00 33.09 580 ALA A N 1
ATOM 4484 C CA . ALA A 1 580 ? 35.147 30.826 -75.764 1.00 33.09 580 ALA A CA 1
ATOM 4485 C C . ALA A 1 580 ? 34.825 29.762 -76.831 1.00 33.09 580 ALA A C 1
ATOM 4487 O O . ALA A 1 580 ? 34.810 30.104 -78.006 1.00 33.09 580 ALA A O 1
ATOM 4488 N N . ILE A 1 581 ? 34.465 28.533 -76.422 1.00 36.25 581 ILE A N 1
ATOM 4489 C CA . ILE A 1 581 ? 33.485 27.689 -77.133 1.00 36.25 581 ILE A CA 1
ATOM 4490 C C . ILE A 1 581 ? 32.585 26.979 -76.112 1.00 36.25 581 ILE A C 1
ATOM 4492 O O . ILE A 1 581 ? 33.016 26.500 -75.068 1.00 36.25 581 ILE A O 1
ATOM 4496 N N . ASN A 1 582 ? 31.307 27.030 -76.459 1.00 30.92 582 ASN A N 1
ATOM 4497 C CA . ASN A 1 582 ? 30.094 26.667 -75.751 1.00 30.92 582 ASN A CA 1
ATOM 4498 C C . ASN A 1 582 ? 29.644 25.239 -76.143 1.00 30.92 582 ASN A C 1
ATOM 4500 O O . ASN A 1 582 ? 30.261 24.621 -77.006 1.00 30.92 582 ASN A O 1
ATOM 4504 N N . SER A 1 583 ? 28.486 24.818 -75.623 1.00 33.22 583 SER A N 1
ATOM 4505 C CA . SER A 1 583 ? 27.684 23.611 -75.944 1.00 33.22 583 SER A CA 1
ATOM 4506 C C . SER A 1 583 ? 28.064 22.352 -75.145 1.00 33.22 583 SER A C 1
ATOM 4508 O O . SER A 1 583 ? 29.180 21.865 -75.229 1.00 33.22 583 SER A O 1
ATOM 4510 N N . SER A 1 584 ? 27.286 21.890 -74.161 1.00 31.95 584 SER A N 1
ATOM 4511 C CA . SER A 1 584 ? 25.866 21.493 -74.084 1.00 31.95 584 SER A CA 1
ATOM 4512 C C . SER A 1 584 ? 25.610 20.036 -74.480 1.00 31.95 584 SER A C 1
ATOM 4514 O O . SER A 1 584 ? 25.647 19.705 -75.659 1.00 31.95 584 SER A O 1
ATOM 4516 N N . ASN A 1 585 ? 25.130 19.299 -73.472 1.00 31.33 585 ASN A N 1
ATOM 4517 C CA . ASN A 1 585 ? 23.981 18.390 -73.508 1.00 31.33 585 ASN A CA 1
ATOM 4518 C C . ASN A 1 585 ? 24.124 16.954 -74.049 1.00 31.33 585 ASN A C 1
ATOM 4520 O O . ASN A 1 585 ? 24.712 16.729 -75.098 1.00 31.33 585 ASN A O 1
ATOM 4524 N N . ILE A 1 586 ? 23.368 16.072 -73.357 1.00 33.06 586 ILE A N 1
ATOM 4525 C CA . ILE A 1 586 ? 22.793 14.773 -73.789 1.00 33.06 586 ILE A CA 1
ATOM 4526 C C . ILE A 1 586 ? 23.788 13.591 -73.732 1.00 33.06 586 ILE A C 1
ATOM 4528 O O . ILE A 1 586 ? 24.910 13.712 -74.191 1.00 33.06 586 ILE A O 1
ATOM 4532 N N . ASP A 1 587 ? 23.494 12.401 -73.201 1.00 29.66 587 ASP A N 1
ATOM 4533 C CA . ASP A 1 587 ? 22.320 11.839 -72.530 1.00 29.66 587 ASP A CA 1
ATOM 4534 C C . ASP A 1 587 ? 22.729 10.623 -71.676 1.00 29.66 587 ASP A C 1
ATOM 4536 O O . ASP A 1 587 ? 23.824 10.077 -71.787 1.00 29.66 587 ASP A O 1
ATOM 4540 N N . ARG A 1 588 ? 21.744 10.219 -70.878 1.00 31.91 588 ARG A N 1
ATOM 4541 C CA . ARG A 1 588 ? 21.444 8.949 -70.207 1.00 31.91 588 ARG A CA 1
ATOM 4542 C C . ARG A 1 588 ? 22.012 7.625 -70.755 1.00 31.91 588 ARG A C 1
ATOM 4544 O O . ARG A 1 588 ? 22.183 7.424 -71.951 1.00 31.91 588 ARG A O 1
ATOM 4551 N N . THR A 1 589 ? 21.934 6.660 -69.824 1.00 30.12 589 THR A N 1
ATOM 4552 C CA . THR A 1 589 ? 21.947 5.184 -69.941 1.00 30.12 589 THR A CA 1
ATOM 4553 C C . THR A 1 589 ? 23.358 4.588 -69.972 1.00 30.12 589 THR A C 1
ATOM 4555 O O . THR A 1 589 ? 24.230 5.133 -70.621 1.00 30.12 589 THR A O 1
ATOM 4558 N N . SER A 1 590 ? 23.714 3.530 -69.244 1.00 29.38 590 SER A N 1
ATOM 4559 C CA . SER A 1 590 ? 22.971 2.419 -68.639 1.00 29.38 590 SER A CA 1
ATOM 4560 C C . SER A 1 590 ? 23.906 1.601 -67.723 1.00 29.38 590 SER A C 1
ATOM 4562 O O . SER A 1 590 ? 25.109 1.647 -67.933 1.00 29.38 590 SER A O 1
ATOM 4564 N N . LEU A 1 591 ? 23.302 0.787 -66.847 1.00 31.64 591 LEU A N 1
ATOM 4565 C CA . LEU A 1 591 ? 23.711 -0.570 -66.419 1.00 31.64 591 LEU A CA 1
ATOM 4566 C C . LEU A 1 591 ? 25.058 -0.825 -65.706 1.00 31.64 591 LEU A C 1
ATOM 4568 O O . LEU A 1 591 ? 26.127 -0.558 -66.237 1.00 31.64 591 LEU A O 1
ATOM 4572 N N . ASP A 1 592 ? 24.918 -1.409 -64.508 1.00 33.97 592 ASP A N 1
ATOM 4573 C CA . ASP A 1 592 ? 25.622 -2.585 -63.935 1.00 33.97 592 ASP A CA 1
ATOM 4574 C C . ASP A 1 592 ? 25.627 -2.415 -62.402 1.00 33.97 592 ASP A C 1
ATOM 4576 O O . ASP A 1 592 ? 26.219 -1.485 -61.865 1.00 33.97 592 ASP A O 1
ATOM 4580 N N . GLN A 1 593 ? 24.763 -3.083 -61.627 1.00 34.50 593 GLN A N 1
ATOM 4581 C CA . GLN A 1 593 ? 24.839 -4.500 -61.236 1.00 34.50 593 GLN A CA 1
ATOM 4582 C C . GLN A 1 593 ? 26.267 -5.003 -60.979 1.00 34.50 593 GLN A C 1
ATOM 4584 O O . GLN A 1 593 ? 26.939 -5.473 -61.885 1.00 34.50 593 GLN A O 1
ATOM 4589 N N . GLN A 1 594 ? 26.663 -4.970 -59.707 1.00 34.78 594 GLN A N 1
ATOM 4590 C CA . GLN A 1 594 ? 27.525 -5.948 -59.029 1.00 34.78 594 GLN A CA 1
ATOM 4591 C C . GLN A 1 594 ? 27.247 -5.758 -57.528 1.00 34.78 594 GLN A C 1
ATOM 4593 O O . GLN A 1 594 ? 27.415 -4.661 -57.004 1.00 34.78 594 GLN A O 1
ATOM 4598 N N . GLU A 1 595 ? 26.467 -6.650 -56.909 1.00 39.28 595 GLU A N 1
ATOM 4599 C CA . GLU A 1 595 ? 26.996 -7.758 -56.091 1.00 39.28 595 GLU A CA 1
ATOM 4600 C C . GLU A 1 595 ? 28.105 -7.279 -55.148 1.00 39.28 595 GLU A C 1
ATOM 4602 O O . GLU A 1 595 ? 29.214 -7.045 -55.612 1.00 39.28 595 GLU A O 1
ATOM 4607 N N . TRP A 1 596 ? 27.772 -7.055 -53.869 1.00 38.06 596 TRP A N 1
ATOM 4608 C CA . TRP A 1 596 ? 28.213 -7.810 -52.680 1.00 38.06 596 TRP A CA 1
ATOM 4609 C C . TRP A 1 596 ? 27.362 -7.402 -51.473 1.00 38.06 596 TRP A C 1
ATOM 4611 O O . TRP A 1 596 ? 27.104 -6.186 -51.319 1.00 38.06 596 TRP A O 1
#